Protein AF-A0ABD7RNT2-F1 (afdb_monomer)

Sequence (397 aa):
MNSSRLSDEMLSVVWNPEKHDPEWKNEYLLKLQERCKDSGNSIGEWLCGQRSLRNFPLREMQNLGSQLEGSTLRNTLREVTHRAQRFNPSLPLAQVAIETQRRPNPINPDLYNSENLSASQDMVDSLERAIRRDLEQLTPHERIGLLLLSASYYGALIDIPQLNALTQLDPGQVIWISGIPELRLRLSIRGQPEAENRQWFPDPITLSLLSRCAADLAENRSYLARKDGKLKCIQAALATGEICPDNQPASLERVFELLRIERQTQLPQLLINYATRSNIVSHSVLSDSWQHLHGNAPAPRSEEKEIRKKHRFRRPQQNVPEWLTVLCRKLRKQQISAVENVPRPQTLEALISGWAALLLHGRSFYGNTLQPKTVANYVRDVGVGLDNLLSADFGAP

Secondary structure (DSSP, 8-state):
---SS--HHHHHHHHSPPTT--THHHHHHHHHHHHHHHS--HHHHHHTTSS--S---HHHHHHHHHHS-HHHHHHHHHHHHHHHTTT-TTSPPPPP------PPPSS-GGG-SHHHHHHHHHHHHHHHHHHTS-GGGS-HHHHHHHHHHHHHHTS---SHHHHHHHHH--GGG-EEETTEEEEEEEEEETTEEEEEEEEE---HHHHHHHHHTHHHHHHTHHHHTSTTHHHHHHHHHHHHTT--GGGS-SSHHHHHHHHHHHHHHHS-HHHHHHHTTSS----PPPHHHHHHHTTSSPPP-PPP-----------------HHHHHHHHHHHTT-S---SS-PPP-SHHHHHHHHHHHHHH-B-TTSPBPPHHHHHHHHHHHHHHHHHHHHHTT---

Structure (mmCIF, N/CA/C/O backbone):
data_AF-A0ABD7RNT2-F1
#
_entry.id   AF-A0ABD7RNT2-F1
#
loop_
_atom_site.group_PDB
_atom_site.id
_atom_site.type_symbol
_atom_site.label_atom_id
_atom_site.label_alt_id
_atom_site.label_comp_id
_atom_site.label_asym_id
_atom_site.label_entity_id
_atom_site.label_seq_id
_atom_site.pdbx_PDB_ins_code
_atom_site.Cartn_x
_atom_site.Cartn_y
_atom_site.Cartn_z
_atom_site.occupancy
_atom_site.B_iso_or_equiv
_atom_site.auth_seq_id
_atom_site.auth_comp_id
_atom_site.auth_asym_id
_atom_site.auth_atom_id
_atom_site.pdbx_PDB_model_num
ATOM 1 N N . MET A 1 1 ? -18.459 6.387 55.743 1.00 50.00 1 MET A N 1
ATOM 2 C CA . MET A 1 1 ? -19.914 6.600 55.914 1.00 50.00 1 MET A CA 1
ATOM 3 C C . MET A 1 1 ? -20.542 6.520 54.534 1.00 50.00 1 MET A C 1
ATOM 5 O O . MET A 1 1 ? -20.074 7.238 53.667 1.00 50.00 1 MET A O 1
ATOM 9 N N . ASN A 1 2 ? -21.516 5.636 54.297 1.00 62.62 2 ASN A N 1
ATOM 10 C CA . ASN A 1 2 ? -22.206 5.574 53.003 1.00 62.62 2 ASN A CA 1
ATOM 11 C C . ASN A 1 2 ? -23.371 6.558 53.030 1.00 62.62 2 ASN A C 1
ATOM 13 O O . ASN A 1 2 ? -24.386 6.270 53.668 1.00 62.62 2 ASN A O 1
ATOM 17 N N . SER A 1 3 ? -23.232 7.709 52.369 1.00 65.12 3 SER A N 1
ATOM 18 C CA . SER A 1 3 ? -24.356 8.639 52.293 1.00 65.12 3 SER A CA 1
ATOM 19 C C . SER A 1 3 ? -25.375 8.157 51.265 1.00 65.12 3 SER A C 1
ATOM 21 O O . SER A 1 3 ? -25.045 7.929 50.098 1.00 65.12 3 SER A O 1
ATOM 23 N N . SER A 1 4 ? -26.623 7.994 51.704 1.00 74.94 4 SER A N 1
ATOM 24 C CA . SER A 1 4 ? -27.742 7.617 50.837 1.00 74.94 4 SER A CA 1
ATOM 25 C C . SER A 1 4 ? -28.222 8.787 49.972 1.00 74.94 4 SER A C 1
ATOM 27 O O . SER A 1 4 ? -28.896 8.562 48.972 1.00 74.94 4 SER A O 1
ATOM 29 N N . ARG A 1 5 ? -27.865 10.030 50.317 1.00 86.50 5 ARG A N 1
ATOM 30 C CA . ARG A 1 5 ? -28.126 11.260 49.553 1.00 86.50 5 ARG A CA 1
ATOM 31 C C . ARG A 1 5 ? -26.979 12.246 49.789 1.00 86.50 5 ARG A C 1
ATOM 33 O O . ARG A 1 5 ? -26.488 12.342 50.910 1.00 86.50 5 ARG A O 1
ATOM 40 N N . LEU A 1 6 ? -26.530 12.956 48.762 1.00 86.06 6 LEU A N 1
ATOM 41 C CA . LEU A 1 6 ? -25.495 13.985 48.919 1.00 86.06 6 LEU A CA 1
ATOM 42 C C . LEU A 1 6 ? -26.100 15.242 49.571 1.00 86.06 6 LEU A C 1
ATOM 44 O O . LEU A 1 6 ? -27.183 15.664 49.168 1.00 86.06 6 LEU A O 1
ATOM 48 N N . SER A 1 7 ? -25.433 15.806 50.584 1.00 87.50 7 SER A N 1
ATOM 49 C CA . SER A 1 7 ? -25.778 17.125 51.141 1.00 87.50 7 SER A CA 1
ATOM 50 C C . SER A 1 7 ? -25.258 18.247 50.239 1.00 87.50 7 SER A C 1
ATOM 52 O O . SER A 1 7 ? -24.394 18.008 49.396 1.00 87.50 7 SER A O 1
ATOM 54 N N . ASP A 1 8 ? -25.725 19.479 50.442 1.00 86.50 8 ASP A N 1
ATOM 55 C CA . ASP A 1 8 ? -25.285 20.636 49.647 1.00 86.50 8 ASP A CA 1
ATOM 56 C C . ASP A 1 8 ? -23.766 20.869 49.736 1.00 86.50 8 ASP A C 1
ATOM 58 O O . ASP A 1 8 ? -23.111 21.175 48.739 1.00 86.50 8 ASP A O 1
ATOM 62 N N . GLU A 1 9 ? -23.170 20.610 50.902 1.00 86.69 9 GLU A N 1
ATOM 63 C CA . GLU A 1 9 ? -21.716 20.643 51.103 1.00 86.69 9 GLU A CA 1
ATOM 64 C C . GLU A 1 9 ? -20.990 19.564 50.282 1.00 86.69 9 GLU A C 1
ATOM 66 O O . GLU A 1 9 ? -19.957 19.831 49.667 1.00 86.69 9 GLU A O 1
ATOM 71 N N . MET A 1 10 ? -21.541 18.347 50.215 1.00 88.56 10 MET A N 1
ATOM 72 C CA . MET A 1 10 ? -20.975 17.261 49.405 1.00 88.56 10 MET A CA 1
ATOM 73 C C . MET A 1 10 ? -21.117 17.549 47.909 1.00 88.56 10 MET A C 1
ATOM 75 O O . MET A 1 10 ? -20.193 17.284 47.141 1.00 88.56 10 MET A O 1
ATOM 79 N N . LEU A 1 11 ? -22.252 18.116 47.491 1.00 88.75 11 LEU A N 1
ATOM 80 C CA . LEU A 1 11 ? -22.497 18.517 46.105 1.00 88.75 11 LEU A CA 1
ATOM 81 C C . LEU A 1 11 ? -21.518 19.605 45.661 1.00 88.75 11 LEU A C 1
ATOM 83 O O . LEU A 1 11 ? -20.983 19.511 44.559 1.00 88.75 11 LEU A O 1
ATOM 87 N N . SER A 1 12 ? -21.219 20.571 46.533 1.00 87.75 12 SER A N 1
ATOM 88 C CA . SER A 1 12 ? -20.194 21.593 46.293 1.00 87.75 12 SER A CA 1
ATOM 89 C C . SER A 1 12 ? -18.825 20.966 45.997 1.00 87.75 12 SER A C 1
ATOM 91 O O . SER A 1 12 ? -18.169 21.340 45.030 1.00 87.75 12 SER A O 1
ATOM 93 N N . VAL A 1 13 ? -18.418 19.938 46.750 1.00 86.75 13 VAL A N 1
ATOM 94 C CA . VAL A 1 13 ? -17.143 19.229 46.519 1.00 86.75 13 VAL A CA 1
ATOM 95 C C . VAL A 1 13 ? -17.147 18.413 45.222 1.00 86.75 13 VAL A C 1
ATOM 97 O O . VAL A 1 13 ? -16.116 18.287 44.562 1.00 86.75 13 VAL A O 1
ATOM 100 N N . VAL A 1 14 ? -18.285 17.823 44.854 1.00 88.62 14 VAL A N 1
ATOM 101 C CA . VAL A 1 14 ? -18.398 17.001 43.640 1.00 88.62 14 VAL A CA 1
ATOM 102 C C . VAL A 1 14 ? -18.375 17.866 42.377 1.00 88.62 14 VAL A C 1
ATOM 104 O O . VAL A 1 14 ? -17.673 17.521 41.423 1.00 88.62 14 VAL A O 1
ATOM 107 N N . TRP A 1 15 ? -19.109 18.980 42.378 1.00 90.81 15 TRP A N 1
ATOM 108 C CA . TRP A 1 15 ? -19.398 19.760 41.171 1.00 90.81 15 TRP A CA 1
ATOM 109 C C . TRP A 1 15 ? -18.523 20.996 40.970 1.00 90.81 15 TRP A C 1
ATOM 111 O O . TRP A 1 15 ? -18.435 21.463 39.838 1.00 90.81 15 TRP A O 1
ATOM 121 N N . ASN A 1 16 ? -17.846 21.509 42.001 1.00 87.75 16 ASN A N 1
ATOM 122 C CA . ASN A 1 16 ? -16.971 22.668 41.821 1.00 87.75 16 ASN A CA 1
ATOM 123 C C . ASN A 1 16 ? -15.609 22.272 41.229 1.00 87.75 16 ASN A C 1
ATOM 125 O O . ASN A 1 16 ? -15.060 21.225 41.584 1.00 87.75 16 ASN A O 1
ATOM 129 N N . PRO A 1 17 ? -15.034 23.090 40.331 1.00 84.38 17 PRO A N 1
ATOM 130 C CA . PRO A 1 17 ? -13.698 22.853 39.794 1.00 84.38 17 PRO A CA 1
ATOM 131 C C . PRO A 1 17 ? -12.637 22.890 40.905 1.00 84.38 17 PRO A C 1
ATOM 133 O O . PRO A 1 17 ? -12.744 23.648 41.871 1.00 84.38 17 PRO A O 1
ATOM 136 N N . GLU A 1 18 ? -11.598 22.066 40.773 1.00 82.38 18 GLU A N 1
ATOM 137 C CA . GLU A 1 18 ? -10.437 22.119 41.666 1.00 82.38 18 GLU A CA 1
ATOM 138 C C . GLU A 1 18 ? -9.544 23.325 41.320 1.00 82.38 18 GLU A C 1
ATOM 140 O O . GLU A 1 18 ? -9.583 23.857 40.214 1.00 82.38 18 GLU A O 1
ATOM 145 N N . LYS A 1 19 ? -8.690 23.757 42.259 1.00 77.94 19 LYS A N 1
ATOM 146 C CA . LYS A 1 19 ? -7.845 24.965 42.128 1.00 77.94 19 LYS A CA 1
ATOM 147 C C . LYS A 1 19 ? -6.957 24.993 40.868 1.00 77.94 19 LYS A C 1
ATOM 149 O O . LYS A 1 19 ? -6.527 26.064 40.453 1.00 77.94 19 LYS A O 1
ATOM 154 N N . HIS A 1 20 ? -6.657 23.831 40.293 1.00 79.44 20 HIS A N 1
ATOM 155 C CA . HIS A 1 20 ? -5.793 23.673 39.119 1.00 79.44 20 HIS A CA 1
ATOM 156 C C . HIS A 1 20 ? -6.548 23.197 37.870 1.00 79.44 20 HIS A C 1
ATOM 158 O O . HIS A 1 20 ? -5.918 22.813 36.885 1.00 79.44 20 HIS A O 1
ATOM 164 N N . ASP A 1 21 ? -7.881 23.208 37.905 1.00 80.56 21 ASP A N 1
ATOM 165 C CA . ASP A 1 21 ? -8.693 22.838 36.756 1.00 80.56 21 ASP A CA 1
ATOM 166 C C . ASP A 1 21 ? -8.686 23.945 35.687 1.00 80.56 21 ASP A C 1
ATOM 168 O O . ASP A 1 21 ? -8.766 25.129 36.019 1.00 80.56 21 ASP A O 1
ATOM 172 N N . PRO A 1 22 ? -8.606 23.589 34.394 1.00 83.00 22 PRO A N 1
ATOM 173 C CA . PRO A 1 22 ? -8.637 24.567 33.314 1.00 83.00 22 PRO A CA 1
ATOM 174 C C . PRO A 1 22 ? -10.025 25.210 33.163 1.00 83.00 22 PRO A C 1
ATOM 176 O O . PRO A 1 22 ? -11.047 24.557 33.372 1.00 83.00 22 PRO A O 1
ATOM 179 N N . GLU A 1 23 ? -10.067 26.472 32.728 1.00 81.12 23 GLU A N 1
ATOM 180 C CA . GLU A 1 23 ? -11.289 27.300 32.689 1.00 81.12 23 GLU A CA 1
ATOM 181 C C . GLU A 1 23 ? -12.437 26.679 31.878 1.00 81.12 23 GLU A C 1
ATOM 183 O O . GLU A 1 23 ? -13.590 26.705 32.311 1.00 81.12 23 GLU A O 1
ATOM 188 N N . TRP A 1 24 ? -12.124 26.032 30.748 1.00 80.81 24 TRP A N 1
ATOM 189 C CA . TRP A 1 24 ? -13.115 25.367 29.893 1.00 80.81 24 TRP A CA 1
ATOM 190 C C . TRP A 1 24 ? -13.887 24.257 30.617 1.00 80.81 24 TRP A C 1
ATOM 192 O O . TRP A 1 24 ? -14.994 23.904 30.224 1.00 80.81 24 TRP A O 1
ATOM 202 N N . LYS A 1 25 ? -13.334 23.687 31.691 1.00 84.94 25 LYS A N 1
ATOM 203 C CA . LYS A 1 25 ? -13.925 22.548 32.400 1.00 84.94 25 LYS A CA 1
ATOM 204 C C . LYS A 1 25 ? -15.200 22.910 33.153 1.00 84.94 25 LYS A C 1
ATOM 206 O O . LYS A 1 25 ? -16.078 22.060 33.292 1.00 84.94 25 LYS A O 1
ATOM 211 N N . ASN A 1 26 ? -15.316 24.157 33.608 1.00 86.81 26 ASN A N 1
ATOM 212 C CA . ASN A 1 26 ? -16.503 24.625 34.318 1.00 86.81 26 ASN A CA 1
ATOM 213 C C . ASN A 1 26 ? -17.754 24.545 33.425 1.00 86.81 26 ASN A C 1
ATOM 215 O O . ASN A 1 26 ? -18.805 24.081 33.858 1.00 86.81 26 ASN A O 1
ATOM 219 N N . GLU A 1 27 ? -17.611 24.883 32.141 1.00 88.50 27 GLU A N 1
ATOM 220 C CA . GLU A 1 27 ? -18.686 24.768 31.150 1.00 88.50 27 GLU A CA 1
ATOM 221 C C . GLU A 1 27 ? -19.179 23.317 31.010 1.00 88.50 27 GLU A C 1
ATOM 223 O O . GLU A 1 27 ? -20.381 23.050 31.027 1.00 88.50 27 GLU A O 1
ATOM 228 N N . TYR A 1 28 ? -18.255 22.352 30.954 1.00 89.81 28 TYR A N 1
ATOM 229 C CA . TYR A 1 28 ? -18.603 20.931 30.863 1.00 89.81 28 TYR A CA 1
ATOM 230 C C . TYR A 1 28 ? -19.202 20.373 32.156 1.00 89.81 28 TYR A C 1
ATOM 232 O O . TYR A 1 28 ? -20.043 19.479 32.081 1.00 89.81 28 TYR A O 1
ATOM 240 N N . LEU A 1 29 ? -18.801 20.878 33.327 1.00 91.44 29 LEU A N 1
ATOM 241 C CA . LEU A 1 29 ? -19.401 20.501 34.610 1.00 91.44 29 LEU A CA 1
ATOM 242 C C . LEU A 1 29 ? -20.851 20.982 34.705 1.00 91.44 29 LEU A C 1
ATOM 244 O O . LEU A 1 29 ? -21.717 20.183 35.058 1.00 91.44 29 LEU A O 1
ATOM 248 N N . LEU A 1 30 ? -21.128 22.232 34.321 1.00 91.50 30 LEU A N 1
ATOM 249 C CA . LEU A 1 30 ? -22.488 22.780 34.269 1.00 91.50 30 LEU A CA 1
ATOM 250 C C . LEU A 1 30 ? -23.363 22.002 33.282 1.00 91.50 30 LEU A C 1
ATOM 252 O O . LEU A 1 30 ? -24.429 21.507 33.649 1.00 91.50 30 LEU A O 1
ATOM 256 N N . LYS A 1 31 ? -22.861 21.791 32.061 1.00 92.00 31 LYS A N 1
ATOM 257 C CA . LYS A 1 31 ? -23.563 21.028 31.023 1.00 92.00 31 LYS A CA 1
ATOM 258 C C . LYS A 1 31 ? -23.825 19.582 31.449 1.00 92.00 31 LYS A C 1
ATOM 260 O O . LYS A 1 31 ? -24.900 19.044 31.199 1.00 92.00 31 LYS A O 1
ATOM 265 N N . LEU A 1 32 ? -22.864 18.935 32.109 1.00 93.25 32 LEU A N 1
ATOM 266 C CA . LEU A 1 32 ? -23.052 17.594 32.659 1.00 93.25 32 LEU A CA 1
ATOM 267 C C . LEU A 1 32 ? -24.087 17.590 33.790 1.00 93.25 32 LEU A C 1
ATOM 269 O O . LEU A 1 32 ? -24.891 16.665 33.865 1.00 93.25 32 LEU A O 1
ATOM 273 N N . GLN A 1 33 ? -24.078 18.600 34.659 1.00 93.00 33 GLN A N 1
ATOM 274 C CA . GLN A 1 33 ? -25.021 18.705 35.767 1.00 93.00 33 GLN A CA 1
ATOM 275 C C . GLN A 1 33 ? -26.463 18.840 35.262 1.00 93.00 33 GLN A C 1
ATOM 277 O O . GLN A 1 33 ? -27.339 18.147 35.772 1.00 93.00 33 GLN A O 1
ATOM 282 N N . GLU A 1 34 ? -26.707 19.663 34.240 1.00 92.12 34 GLU A N 1
ATOM 283 C CA . GLU A 1 34 ? -28.009 19.760 33.562 1.00 92.12 34 GLU A CA 1
ATOM 284 C C . GLU A 1 34 ? -28.432 18.410 32.975 1.00 92.12 34 GLU A C 1
ATOM 286 O O . GLU A 1 34 ? -29.511 17.905 33.277 1.00 92.12 34 GLU A O 1
ATOM 291 N N . ARG A 1 35 ? -27.537 17.750 32.228 1.00 91.38 35 ARG A N 1
ATOM 292 C CA . ARG A 1 35 ? -27.824 16.429 31.651 1.00 91.38 35 ARG A CA 1
ATOM 293 C C . ARG A 1 35 ? -28.115 15.374 32.716 1.00 91.38 35 ARG A C 1
ATOM 295 O O . ARG A 1 35 ? -28.989 14.545 32.502 1.00 91.38 35 ARG A O 1
ATOM 302 N N . CYS A 1 36 ? -27.430 15.398 33.857 1.00 91.44 36 CYS A N 1
ATOM 303 C CA . CYS A 1 36 ? -27.714 14.493 34.970 1.00 91.44 36 CYS A CA 1
ATOM 304 C C . CYS A 1 36 ? -29.097 14.751 35.584 1.00 91.44 36 CYS A C 1
ATOM 306 O O . CYS A 1 36 ? -29.802 13.775 35.847 1.00 91.44 36 CYS A O 1
ATOM 308 N N . LYS A 1 37 ? -29.504 16.020 35.750 1.00 89.06 37 LYS A N 1
ATOM 309 C CA . LYS A 1 37 ? -30.842 16.393 36.250 1.00 89.06 37 LYS A CA 1
ATOM 310 C C . LYS A 1 37 ? -31.957 15.917 35.316 1.00 89.06 37 LYS A C 1
ATOM 312 O O . LYS A 1 37 ? -32.961 15.403 35.795 1.00 89.06 37 LYS A O 1
ATOM 317 N N . ASP A 1 38 ? -31.745 16.020 34.006 1.00 88.62 38 ASP A N 1
ATOM 318 C CA . ASP A 1 38 ? -32.781 15.741 33.000 1.00 88.62 38 ASP A CA 1
ATOM 319 C C . ASP A 1 38 ? -32.721 14.312 32.424 1.00 88.62 38 ASP A C 1
ATOM 321 O O . ASP A 1 38 ? -33.554 13.921 31.608 1.00 88.62 38 ASP A O 1
ATOM 325 N N . SER A 1 39 ? -31.741 13.504 32.838 1.00 85.31 39 SER A N 1
ATOM 326 C CA . SER A 1 39 ? -31.490 12.165 32.276 1.00 85.31 39 SER A CA 1
ATOM 327 C C . SER A 1 39 ? -32.571 11.119 32.578 1.00 85.31 39 SER A C 1
ATOM 329 O O . SER A 1 39 ? -32.588 10.061 31.941 1.00 85.31 39 SER A O 1
ATOM 331 N N . GLY A 1 40 ? -33.409 11.345 33.600 1.00 86.12 40 GLY A N 1
ATOM 332 C CA . GLY A 1 40 ? -34.278 10.312 34.183 1.00 86.12 40 GLY A CA 1
ATOM 333 C C . GLY A 1 40 ? -33.503 9.094 34.711 1.00 86.12 40 GLY A C 1
ATOM 334 O O . GLY A 1 40 ? -34.074 8.019 34.905 1.00 86.12 40 GLY A O 1
ATOM 335 N N . ASN A 1 41 ? -32.183 9.230 34.890 1.00 92.19 41 ASN A N 1
ATOM 336 C CA . ASN A 1 41 ? -31.297 8.181 35.362 1.00 92.19 41 ASN A CA 1
ATOM 337 C C . ASN A 1 41 ? -31.129 8.293 36.874 1.00 92.19 41 ASN A C 1
ATOM 339 O O . ASN A 1 41 ? -30.754 9.341 37.400 1.00 92.19 41 ASN A O 1
ATOM 343 N N . SER A 1 42 ? -31.312 7.176 37.572 1.00 91.19 42 SER A N 1
ATOM 344 C CA . SER A 1 42 ? -31.276 7.152 39.035 1.00 91.19 42 SER A CA 1
ATOM 345 C C . SER A 1 42 ? -29.946 7.645 39.625 1.00 91.19 42 SER A C 1
ATOM 347 O O . SER A 1 42 ? -29.936 8.317 40.659 1.00 91.19 42 SER A O 1
ATOM 349 N N . ILE A 1 43 ? -28.820 7.349 38.965 1.00 91.31 43 ILE A N 1
ATOM 350 C CA . ILE A 1 43 ? -27.489 7.795 39.391 1.00 91.31 43 ILE A CA 1
ATOM 351 C C . ILE A 1 43 ? -27.272 9.275 39.060 1.00 91.31 43 ILE A C 1
ATOM 353 O O . ILE A 1 43 ? -26.674 9.983 39.869 1.00 91.31 43 ILE A O 1
ATOM 357 N N . GLY A 1 44 ? -27.783 9.752 37.921 1.00 91.50 44 GLY A N 1
ATOM 358 C CA . GLY A 1 44 ? -27.770 11.175 37.561 1.00 91.50 44 GLY A CA 1
ATOM 359 C C . GLY A 1 44 ? -28.507 12.028 38.598 1.00 91.50 44 GLY A C 1
ATOM 360 O O . GLY A 1 44 ? -27.930 12.957 39.161 1.00 91.50 44 GLY A O 1
ATOM 361 N N . GLU A 1 45 ? -29.729 11.627 38.952 1.00 91.88 45 GLU A N 1
ATOM 362 C CA . GLU A 1 45 ? -30.552 12.278 39.982 1.00 91.88 45 GLU A CA 1
ATOM 363 C C . GLU A 1 45 ? -29.868 12.272 41.362 1.00 91.88 45 GLU A C 1
ATOM 365 O O . GLU A 1 45 ? -29.941 13.247 42.115 1.00 91.88 45 GLU A O 1
ATOM 370 N N . TRP A 1 46 ? -29.175 11.183 41.715 1.00 93.69 46 TRP A N 1
ATOM 371 C CA . TRP A 1 46 ? -28.416 11.102 42.967 1.00 93.69 46 TRP A CA 1
ATOM 372 C C . TRP A 1 46 ? -27.189 12.018 42.973 1.00 93.69 46 TRP A C 1
ATOM 374 O O . TRP A 1 46 ? -26.952 12.703 43.969 1.00 93.69 46 TRP A O 1
ATOM 384 N N . LEU A 1 47 ? -26.442 12.085 41.863 1.00 92.06 47 LEU A N 1
ATOM 385 C CA . LEU A 1 47 ? -25.308 13.003 41.708 1.00 92.06 47 LEU A CA 1
ATOM 386 C C . LEU A 1 47 ? -25.746 14.470 41.814 1.00 92.06 47 LEU A C 1
ATOM 388 O O . LEU A 1 47 ? -24.958 15.306 42.246 1.00 92.06 47 LEU A O 1
ATOM 392 N N . CYS A 1 48 ? -26.999 14.780 41.478 1.00 91.44 48 CYS A N 1
ATOM 393 C CA . CYS A 1 48 ? -27.598 16.105 41.641 1.00 91.44 48 CYS A CA 1
ATOM 394 C C . CYS A 1 48 ? -28.306 16.308 42.993 1.00 91.44 48 CYS A C 1
ATOM 396 O O . CYS A 1 48 ? -28.937 17.343 43.197 1.00 91.44 48 CYS A O 1
ATOM 398 N N . GLY A 1 49 ? -28.244 15.334 43.908 1.00 88.38 49 GLY A N 1
ATOM 399 C CA . GLY A 1 49 ? -28.889 15.405 45.223 1.00 88.38 49 GLY A CA 1
ATOM 400 C C . GLY A 1 49 ? -30.420 15.362 45.188 1.00 88.38 49 GLY A C 1
ATOM 401 O O . GLY A 1 49 ? -31.064 15.596 46.214 1.00 88.38 49 GLY A O 1
ATOM 402 N N . GLN A 1 50 ? -31.023 15.046 44.042 1.00 88.69 50 GLN A N 1
ATOM 403 C CA . GLN A 1 50 ? -32.476 14.997 43.848 1.00 88.69 50 GLN A CA 1
ATOM 404 C C . GLN A 1 50 ? -33.083 13.693 44.375 1.00 88.69 50 GLN A C 1
ATOM 406 O O . GLN A 1 50 ? -34.246 13.667 44.774 1.00 88.69 50 GLN A O 1
ATOM 411 N N . ARG A 1 51 ? -32.288 12.618 44.435 1.00 87.12 51 ARG A N 1
ATOM 412 C CA . ARG A 1 51 ? -32.751 11.287 44.837 1.00 87.12 51 ARG A CA 1
ATOM 413 C C . ARG A 1 51 ? -31.848 10.635 45.871 1.00 87.12 51 ARG A C 1
ATOM 415 O O . ARG A 1 51 ? -30.631 10.797 45.850 1.00 87.12 51 ARG A O 1
ATOM 422 N N . SER A 1 52 ? -32.455 9.851 46.762 1.00 88.44 52 SER A N 1
ATOM 423 C CA . SER A 1 52 ? -31.722 8.949 47.647 1.00 88.44 52 SER A CA 1
ATOM 424 C C . SER A 1 52 ? -31.562 7.572 47.001 1.00 88.44 52 SER A C 1
ATOM 426 O O . SER A 1 52 ? -32.537 6.989 46.522 1.00 88.44 52 SER A O 1
ATOM 428 N N . LEU A 1 53 ? -30.340 7.040 47.012 1.00 87.81 53 LEU A N 1
ATOM 429 C CA . LEU A 1 53 ? -30.011 5.708 46.513 1.00 87.81 53 LEU A CA 1
ATOM 430 C C . LEU A 1 53 ? -29.285 4.894 47.580 1.00 87.81 53 LEU A C 1
ATOM 432 O O . LEU A 1 53 ? -28.381 5.378 48.259 1.00 87.81 53 LEU A O 1
ATOM 436 N N . ARG A 1 54 ? -29.683 3.624 47.705 1.00 82.44 54 ARG A N 1
ATOM 437 C CA . ARG A 1 54 ? -29.010 2.641 48.569 1.00 82.44 54 ARG A CA 1
ATOM 438 C C . ARG A 1 54 ? -28.003 1.783 47.803 1.00 82.44 54 ARG A C 1
ATOM 440 O O . ARG A 1 54 ? -26.995 1.401 48.378 1.00 82.44 54 ARG A O 1
ATOM 447 N N . ASN A 1 55 ? -28.272 1.525 46.521 1.00 85.94 55 ASN A N 1
ATOM 448 C CA . ASN A 1 55 ? -27.454 0.691 45.642 1.00 85.94 55 ASN A CA 1
ATOM 449 C C . ASN A 1 55 ? -27.209 1.409 44.310 1.00 85.94 55 ASN A C 1
ATOM 451 O O . ASN A 1 55 ? -28.113 2.066 43.795 1.00 85.94 55 ASN A O 1
ATOM 455 N N . PHE A 1 56 ? -26.025 1.205 43.728 1.00 89.25 56 PHE A N 1
ATOM 456 C CA . PHE A 1 56 ? -25.626 1.797 42.449 1.00 89.25 56 PHE A CA 1
ATOM 457 C C . PHE A 1 56 ? -25.384 0.707 41.397 1.00 89.25 56 PHE A C 1
ATOM 459 O O . PHE A 1 56 ? -24.277 0.174 41.286 1.00 89.25 56 PHE A O 1
ATOM 466 N N . PRO A 1 57 ? -26.411 0.315 40.628 1.00 87.19 57 PRO A N 1
ATOM 467 C CA . PRO A 1 57 ? -26.253 -0.709 39.607 1.00 87.19 57 PRO A CA 1
ATOM 468 C C . PRO A 1 57 ? -25.374 -0.210 38.450 1.00 87.19 57 PRO A C 1
ATOM 470 O O . PRO A 1 57 ? -25.588 0.861 37.888 1.00 87.19 57 PRO A O 1
ATOM 473 N N . LEU A 1 58 ? -24.419 -1.043 38.024 1.00 87.25 58 LEU A N 1
ATOM 474 C CA . LEU A 1 58 ? -23.497 -0.724 36.925 1.00 87.25 58 LEU A CA 1
ATOM 475 C C . LEU A 1 58 ? -24.222 -0.381 35.611 1.00 87.25 58 LEU A C 1
ATOM 477 O O . LEU A 1 58 ? -23.741 0.447 34.842 1.00 87.25 58 LEU A O 1
ATOM 481 N N . ARG A 1 59 ? -25.382 -1.002 35.357 1.00 86.25 59 ARG A N 1
ATOM 482 C CA . ARG A 1 59 ? -26.193 -0.746 34.156 1.00 86.25 59 ARG A CA 1
ATOM 483 C C . ARG A 1 59 ? -26.707 0.693 34.093 1.00 86.25 59 ARG A C 1
ATOM 485 O O . ARG A 1 59 ? -26.683 1.277 33.019 1.00 86.25 59 ARG A O 1
ATOM 492 N N . GLU A 1 60 ? -27.101 1.276 35.225 1.00 88.62 60 GLU A N 1
ATOM 493 C CA . GLU A 1 60 ? -27.553 2.673 35.279 1.00 88.62 60 GLU A CA 1
ATOM 494 C C . GLU A 1 60 ? -26.395 3.631 34.981 1.00 88.62 60 GLU A C 1
ATOM 496 O O . GLU A 1 60 ? -26.574 4.585 34.231 1.00 88.62 60 GLU A O 1
ATOM 501 N N . MET A 1 61 ? -25.182 3.330 35.464 1.00 89.81 61 MET A N 1
ATOM 502 C CA . MET A 1 61 ? -23.982 4.125 35.164 1.00 89.81 61 MET A CA 1
ATOM 503 C C . MET A 1 61 ? -23.599 4.048 33.680 1.00 89.81 61 MET A C 1
ATOM 505 O O . MET A 1 61 ? -23.229 5.048 33.068 1.00 89.81 61 MET A O 1
ATOM 509 N N . GLN A 1 62 ? -23.710 2.860 33.078 1.00 86.00 62 GLN A N 1
ATOM 510 C CA . GLN A 1 62 ? -23.490 2.675 31.640 1.00 86.00 62 GLN A CA 1
ATOM 511 C C . GLN A 1 62 ? -24.538 3.419 30.806 1.00 86.00 62 GLN A C 1
ATOM 513 O O . GLN A 1 62 ? -24.178 4.055 29.817 1.00 86.00 62 GLN A O 1
ATOM 518 N N . ASN A 1 63 ? -25.807 3.373 31.221 1.00 88.88 63 ASN A N 1
ATOM 519 C CA . ASN A 1 63 ? -26.897 4.079 30.555 1.00 88.88 63 ASN A CA 1
ATOM 520 C C . ASN A 1 63 ? -26.674 5.600 30.600 1.00 88.88 63 ASN A C 1
ATOM 522 O O . ASN A 1 63 ? -26.657 6.238 29.549 1.00 88.88 63 ASN A O 1
ATOM 526 N N . LEU A 1 64 ? -26.358 6.155 31.778 1.00 90.31 64 LEU A N 1
ATOM 527 C CA . LEU A 1 64 ? -26.024 7.575 31.943 1.00 90.31 64 LEU A CA 1
ATOM 528 C C . LEU A 1 64 ? -24.861 7.990 31.030 1.00 90.31 64 LEU A C 1
ATOM 530 O O . LEU A 1 64 ? -24.957 8.973 30.304 1.00 90.31 64 LEU A O 1
ATOM 534 N N . GLY A 1 65 ? -23.781 7.202 30.998 1.00 87.19 65 GLY A N 1
ATOM 535 C CA . GLY A 1 65 ? -22.642 7.470 30.117 1.00 87.19 65 GLY A CA 1
ATOM 536 C C . GLY A 1 65 ? -22.986 7.409 28.622 1.00 87.19 65 GLY A C 1
ATOM 537 O O . GLY A 1 65 ? -22.407 8.155 27.832 1.00 87.19 65 GLY A O 1
ATOM 538 N N . SER A 1 66 ? -23.929 6.551 28.220 1.00 84.69 66 SER A N 1
ATOM 539 C CA . SER A 1 66 ? -24.351 6.413 26.818 1.00 84.69 66 SER A CA 1
ATOM 540 C C . SER A 1 66 ? -25.173 7.599 26.305 1.00 84.69 66 SER A C 1
ATOM 542 O O . SER A 1 66 ? -25.095 7.907 25.117 1.00 84.69 66 SER A O 1
ATOM 544 N N . GLN A 1 67 ? -25.881 8.296 27.200 1.00 87.44 67 GLN A N 1
ATOM 545 C CA . GLN A 1 67 ? -26.686 9.484 26.892 1.00 87.44 67 GLN A CA 1
ATOM 546 C C . GLN A 1 67 ? -25.843 10.759 26.708 1.00 87.44 67 GLN A C 1
ATOM 548 O O . GLN A 1 67 ? -26.338 11.754 26.186 1.00 87.44 67 GLN A O 1
ATOM 553 N N . LEU A 1 68 ? -24.574 10.747 27.130 1.00 89.19 68 LEU A N 1
ATOM 554 C CA . LEU A 1 68 ? -23.682 11.900 27.018 1.00 89.19 68 LEU A CA 1
ATOM 555 C C . LEU A 1 68 ? -23.008 11.972 25.643 1.00 89.19 68 LEU A C 1
ATOM 557 O O . LEU A 1 68 ? -22.489 10.974 25.125 1.00 89.19 68 LEU A O 1
ATOM 561 N N . GLU A 1 69 ? -22.967 13.184 25.097 1.00 86.75 69 GLU A N 1
ATOM 562 C CA . GLU A 1 69 ? -22.342 13.523 23.818 1.00 86.75 69 GLU A CA 1
ATOM 563 C C . GLU A 1 69 ? -20.828 13.733 23.974 1.00 86.75 69 GLU A C 1
ATOM 565 O O . GLU A 1 69 ? -20.366 14.432 24.873 1.00 86.75 69 GLU A O 1
ATOM 570 N N . GLY A 1 70 ? -20.045 13.168 23.056 1.00 84.19 70 GLY A N 1
ATOM 571 C CA . GLY A 1 70 ? -18.603 13.409 22.991 1.00 84.19 70 GLY A CA 1
ATOM 572 C C . GLY A 1 70 ? -17.771 12.718 24.080 1.00 84.19 70 GLY A C 1
ATOM 573 O O . GLY A 1 70 ? -18.259 12.208 25.092 1.00 84.19 70 GLY A O 1
ATOM 574 N N . SER A 1 71 ? -16.463 12.675 23.839 1.00 86.25 71 SER A N 1
ATOM 575 C CA . SER A 1 71 ? -15.479 12.091 24.755 1.00 86.25 71 SER A CA 1
ATOM 576 C C . SER A 1 71 ? -15.305 12.943 26.019 1.00 86.25 71 SER A C 1
ATOM 578 O O . SER A 1 71 ? -15.207 12.401 27.122 1.00 86.25 71 SER A O 1
ATOM 580 N N . THR A 1 72 ? -15.358 14.271 25.877 1.00 89.31 72 THR A N 1
ATOM 581 C CA . THR A 1 72 ? -15.155 15.237 26.963 1.00 89.31 72 THR A CA 1
ATOM 582 C C . THR A 1 72 ? -16.193 15.094 28.078 1.00 89.31 72 THR A C 1
ATOM 584 O O . THR A 1 72 ? -15.800 14.825 29.208 1.00 89.31 72 THR A O 1
ATOM 587 N N . LEU A 1 73 ? -17.503 15.154 27.784 1.00 90.12 73 LEU A N 1
ATOM 588 C CA . LEU A 1 73 ? -18.554 15.037 28.816 1.00 90.12 73 LEU A CA 1
ATOM 589 C C . LEU A 1 73 ? -18.528 13.686 29.540 1.00 90.12 73 LEU A C 1
ATOM 591 O O . LEU A 1 73 ? -18.737 13.617 30.751 1.00 90.12 73 LEU A O 1
ATOM 595 N N . ARG A 1 74 ? -18.240 12.599 28.816 1.00 89.12 74 ARG A N 1
ATOM 596 C CA . ARG A 1 74 ? -18.127 11.254 29.403 1.00 89.12 74 ARG A CA 1
ATOM 597 C C . ARG A 1 74 ? -16.940 11.146 30.359 1.00 89.12 74 ARG A C 1
ATOM 599 O O . ARG A 1 74 ? -17.054 10.523 31.415 1.00 89.12 74 ARG A O 1
ATOM 606 N N . ASN A 1 75 ? -15.821 11.787 30.028 1.00 90.06 75 ASN A N 1
ATOM 607 C CA . ASN A 1 75 ? -14.662 11.854 30.915 1.00 90.06 75 ASN A CA 1
ATOM 608 C C . ASN A 1 75 ? -14.910 12.786 32.113 1.00 90.06 75 ASN A C 1
ATOM 610 O O . ASN A 1 75 ? -14.506 12.445 33.224 1.00 90.06 75 ASN A O 1
ATOM 614 N N . THR A 1 76 ? -15.662 13.879 31.939 1.00 91.56 76 THR A N 1
ATOM 615 C CA . THR A 1 76 ? -16.136 14.718 33.054 1.00 91.56 76 THR A CA 1
ATOM 616 C C . THR A 1 76 ? -17.023 13.917 34.016 1.00 91.56 76 THR A C 1
ATOM 618 O O . THR A 1 76 ? -16.847 14.007 35.228 1.00 91.56 76 THR A O 1
ATOM 621 N N . LEU A 1 77 ? -17.910 13.046 33.512 1.00 93.12 77 LEU A N 1
ATOM 622 C CA . LEU A 1 77 ? -18.718 12.155 34.359 1.00 93.12 77 LEU A CA 1
ATOM 623 C C . LEU A 1 77 ? -17.849 11.187 35.171 1.00 93.12 77 LEU A C 1
ATOM 625 O O . LEU A 1 77 ? -18.114 10.937 36.350 1.00 93.12 77 LEU A O 1
ATOM 629 N N . ARG A 1 78 ? -16.788 10.642 34.571 1.00 91.19 78 ARG A N 1
ATOM 630 C CA . ARG A 1 78 ? -15.838 9.784 35.293 1.00 91.19 78 ARG A CA 1
ATOM 631 C C . ARG A 1 78 ? -15.178 10.522 36.449 1.00 91.19 78 ARG A C 1
ATOM 633 O O . ARG A 1 78 ? -15.016 9.954 37.525 1.00 91.19 78 ARG A O 1
ATOM 640 N N . GLU A 1 79 ? -14.821 11.777 36.245 1.00 90.19 79 GLU A N 1
ATOM 641 C CA . GLU A 1 79 ? -14.242 12.589 37.302 1.00 90.19 79 GLU A CA 1
ATOM 642 C C . GLU A 1 79 ? -15.245 12.902 38.418 1.00 90.19 79 GLU A C 1
ATOM 644 O O . GLU A 1 79 ? -14.944 12.691 39.592 1.00 90.19 79 GLU A O 1
ATOM 649 N N . VAL A 1 80 ? -16.458 13.323 38.061 1.00 92.31 80 VAL A N 1
ATOM 650 C CA . VAL A 1 80 ? -17.552 13.584 39.010 1.00 92.31 80 VAL A CA 1
ATOM 651 C C . VAL A 1 80 ? -17.859 12.341 39.849 1.00 92.31 80 VAL A C 1
ATOM 653 O O . VAL A 1 80 ? -17.961 12.416 41.073 1.00 92.31 80 VAL A O 1
ATOM 656 N N . THR A 1 81 ? -17.926 11.167 39.218 1.00 91.50 81 THR A N 1
ATOM 657 C CA . THR A 1 81 ? -18.152 9.894 39.922 1.00 91.50 81 THR A CA 1
ATOM 658 C C . THR A 1 81 ? -16.973 9.511 40.816 1.00 91.50 81 THR A C 1
ATOM 660 O O . THR A 1 81 ? -17.186 9.036 41.928 1.00 91.50 81 THR A O 1
ATOM 663 N N . HIS A 1 82 ? -15.734 9.798 40.410 1.00 91.25 82 HIS A N 1
ATOM 664 C CA . HIS A 1 82 ? -14.556 9.616 41.261 1.00 91.25 82 HIS A CA 1
ATOM 665 C C . HIS A 1 82 ? -14.570 10.534 42.493 1.00 91.25 82 HIS A C 1
ATOM 667 O O . HIS A 1 82 ? -14.263 10.095 43.601 1.00 91.25 82 HIS A O 1
ATOM 673 N N . ARG A 1 83 ? -14.982 11.798 42.343 1.00 90.25 83 ARG A N 1
ATOM 674 C CA . ARG A 1 83 ? -15.151 12.720 43.480 1.00 90.25 83 ARG A CA 1
ATOM 675 C C . ARG A 1 83 ? -16.267 12.245 44.413 1.00 90.25 83 ARG A C 1
ATOM 677 O O . ARG A 1 83 ? -16.078 12.207 45.627 1.00 90.25 83 ARG A O 1
ATOM 684 N N . ALA A 1 84 ? -17.393 11.804 43.854 1.00 90.50 84 ALA A N 1
ATOM 685 C CA . ALA A 1 84 ? -18.534 11.306 44.617 1.00 90.50 84 ALA A CA 1
ATOM 686 C C . ALA A 1 84 ? -18.241 9.995 45.378 1.00 90.50 84 ALA A C 1
ATOM 688 O O . ALA A 1 84 ? -18.828 9.760 46.439 1.00 90.50 84 ALA A O 1
ATOM 689 N N . GLN A 1 85 ? -17.282 9.179 44.920 1.00 91.12 85 GLN A N 1
ATOM 690 C CA . GLN A 1 85 ? -16.822 7.991 45.653 1.00 91.12 85 GLN A CA 1
ATOM 691 C C . GLN A 1 85 ? -16.234 8.308 47.036 1.00 91.12 85 GLN A C 1
ATOM 693 O O . GLN A 1 85 ? -16.281 7.445 47.914 1.00 91.12 85 GLN A O 1
ATOM 698 N N . ARG A 1 86 ? -15.753 9.540 47.277 1.00 87.75 86 ARG A N 1
ATOM 699 C CA . ARG A 1 86 ? -15.321 9.986 48.617 1.00 87.75 86 ARG A CA 1
ATOM 700 C C . ARG A 1 86 ? -16.457 9.905 49.645 1.00 87.75 86 ARG A C 1
ATOM 702 O O . ARG A 1 86 ? -16.203 9.651 50.819 1.00 87.75 86 ARG A O 1
ATOM 709 N N . PHE A 1 87 ? -17.701 10.087 49.200 1.00 87.88 87 PHE A N 1
ATOM 710 C CA . PHE A 1 87 ? -18.902 10.079 50.043 1.00 87.88 87 PHE A CA 1
ATOM 711 C C . PHE A 1 87 ? -19.685 8.765 49.959 1.00 87.88 87 PHE A C 1
ATOM 713 O O . PHE A 1 87 ? -20.444 8.428 50.872 1.00 87.88 87 PHE A O 1
ATOM 720 N N . ASN A 1 88 ? -19.513 8.010 48.870 1.00 87.88 88 ASN A N 1
ATOM 721 C CA . ASN A 1 88 ? -20.077 6.675 48.737 1.00 87.88 88 ASN A CA 1
ATOM 722 C C . ASN A 1 88 ? -19.192 5.759 47.863 1.00 87.88 88 ASN A C 1
ATOM 724 O O . ASN A 1 88 ? -19.323 5.762 46.637 1.00 87.88 88 ASN A O 1
ATOM 728 N N . PRO A 1 89 ? -18.330 4.922 48.472 1.00 86.38 89 PRO A N 1
ATOM 729 C CA . PRO A 1 89 ? -17.413 4.041 47.742 1.00 86.38 89 PRO A CA 1
ATOM 730 C C . PRO A 1 89 ? -18.095 2.990 46.855 1.00 86.38 89 PRO A C 1
ATOM 732 O O . PRO A 1 89 ? -17.447 2.403 45.994 1.00 86.38 89 PRO A O 1
ATOM 735 N N . SER A 1 90 ? -19.393 2.730 47.061 1.00 86.62 90 SER A N 1
ATOM 736 C CA . SER A 1 90 ? -20.150 1.748 46.272 1.00 86.62 90 SER A CA 1
ATOM 737 C C . SER A 1 90 ? -20.604 2.264 44.900 1.00 86.62 90 SER A C 1
ATOM 739 O O . SER A 1 90 ? -21.081 1.478 44.081 1.00 86.62 90 SER A O 1
ATOM 741 N N . LEU A 1 91 ? -20.437 3.563 44.624 1.00 89.44 91 LEU A N 1
ATOM 742 C CA . LEU A 1 91 ? -20.713 4.158 43.319 1.00 89.44 91 LEU A CA 1
ATOM 743 C C . LEU A 1 91 ? -19.722 3.615 42.266 1.00 89.44 91 LEU A C 1
ATOM 745 O O . LEU A 1 91 ? -18.511 3.752 42.452 1.00 89.44 91 LEU A O 1
ATOM 749 N N . PRO A 1 92 ? -20.177 3.028 41.145 1.00 88.00 92 PRO A N 1
ATOM 750 C CA . PRO A 1 92 ? -19.291 2.617 40.061 1.00 88.00 92 PRO A CA 1
ATOM 751 C C . PRO A 1 92 ? -18.711 3.841 39.344 1.00 88.00 92 PRO A C 1
ATOM 753 O O . PRO A 1 92 ? -19.419 4.808 39.091 1.00 88.00 92 PRO A O 1
ATOM 756 N N . LEU A 1 93 ? -17.438 3.786 38.955 1.00 90.06 93 LEU A N 1
ATOM 757 C CA . LEU A 1 93 ? -16.836 4.824 38.114 1.00 90.06 93 LEU A CA 1
ATOM 758 C C .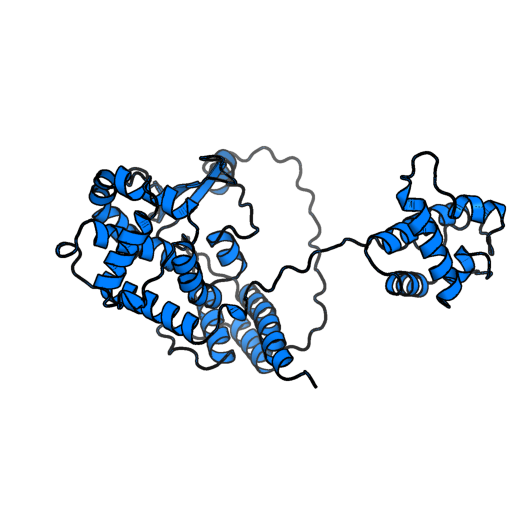 LEU A 1 93 ? -17.400 4.772 36.693 1.00 90.06 93 LEU A C 1
ATOM 760 O O . LEU A 1 93 ? -17.536 3.688 36.114 1.00 90.06 93 LEU A O 1
ATOM 764 N N . ALA A 1 94 ? -17.633 5.939 36.093 1.00 88.81 94 ALA A N 1
ATOM 765 C CA . ALA A 1 94 ? -17.947 5.999 34.670 1.00 88.81 94 ALA A CA 1
ATOM 766 C C . ALA A 1 94 ? -16.744 5.555 33.813 1.00 88.81 94 ALA A C 1
ATOM 768 O O . ALA A 1 94 ? -15.575 5.652 34.210 1.00 88.81 94 ALA A O 1
ATOM 769 N N . GLN A 1 95 ? -17.025 5.019 32.626 1.00 83.38 95 GLN A N 1
ATOM 770 C CA . GLN A 1 95 ? -15.992 4.527 31.713 1.00 83.38 95 GLN A CA 1
ATOM 771 C C . GLN A 1 95 ? -15.187 5.684 31.110 1.00 83.38 95 GLN A C 1
ATOM 773 O O . GLN A 1 95 ? -15.718 6.767 30.890 1.00 83.38 95 GLN A O 1
ATOM 778 N N . VAL A 1 96 ? -13.905 5.442 30.823 1.00 84.62 96 VAL A N 1
ATOM 779 C CA . VAL A 1 96 ? -13.089 6.395 30.057 1.00 84.62 96 VAL A CA 1
ATOM 780 C C . VAL A 1 96 ? -13.565 6.376 28.609 1.00 84.62 96 VAL A C 1
ATOM 782 O O . VAL A 1 96 ? -13.574 5.318 27.976 1.00 84.62 96 VAL A O 1
ATOM 785 N N . ALA A 1 97 ? -13.929 7.539 28.081 1.00 81.12 97 ALA A N 1
ATOM 786 C CA . ALA A 1 97 ? -14.219 7.709 26.670 1.00 81.12 97 ALA A CA 1
ATOM 787 C C . ALA A 1 97 ? -12.941 8.127 25.941 1.00 81.12 97 ALA A C 1
ATOM 789 O O . ALA A 1 97 ? -12.412 9.218 26.150 1.00 81.12 97 ALA A O 1
ATOM 790 N N . ILE A 1 98 ? -12.450 7.239 25.081 1.00 77.38 98 ILE A N 1
ATOM 791 C CA . ILE A 1 98 ? -11.336 7.524 24.181 1.00 77.38 98 ILE A CA 1
ATOM 792 C C . ILE A 1 98 ? -11.937 7.806 22.815 1.00 77.38 98 ILE A C 1
ATOM 794 O O . ILE A 1 98 ? -12.573 6.937 22.214 1.00 77.38 98 ILE A O 1
ATOM 798 N N . GLU A 1 99 ? -11.742 9.025 22.331 1.00 68.12 99 GLU A N 1
ATOM 799 C CA . GLU A 1 99 ? -12.112 9.369 20.971 1.00 68.12 99 GLU A CA 1
ATOM 800 C C . GLU A 1 99 ? -11.184 8.631 20.013 1.00 68.12 99 GLU A C 1
ATOM 802 O O . GLU A 1 99 ? -9.979 8.868 19.953 1.00 68.12 99 GLU A O 1
ATOM 807 N N . THR A 1 100 ? -11.750 7.662 19.305 1.00 57.94 100 THR A N 1
ATOM 808 C CA . THR A 1 100 ? -11.041 6.943 18.255 1.00 57.94 100 THR A CA 1
ATOM 809 C C . THR A 1 100 ? -11.609 7.423 16.938 1.00 57.94 100 THR A C 1
ATOM 811 O O . THR A 1 100 ? -12.781 7.200 16.640 1.00 57.94 100 THR A O 1
ATOM 814 N N . GLN A 1 101 ? -10.787 8.107 16.141 1.00 53.97 101 GLN A N 1
ATOM 815 C CA . GLN A 1 101 ? -11.170 8.415 14.770 1.00 53.97 101 GLN A CA 1
ATOM 816 C C . GLN A 1 101 ? -11.403 7.087 14.050 1.00 53.97 101 GLN A C 1
ATOM 818 O O . GLN A 1 101 ? -10.483 6.269 13.910 1.00 53.97 101 GLN A O 1
ATOM 823 N N . ARG A 1 102 ? -12.648 6.842 13.629 1.00 45.09 102 ARG A N 1
ATOM 824 C CA . ARG A 1 102 ? -12.961 5.702 12.773 1.00 45.09 102 ARG A CA 1
ATOM 825 C C . ARG A 1 102 ? -12.163 5.913 11.495 1.00 45.09 102 ARG A C 1
ATOM 827 O O . ARG A 1 102 ? -12.406 6.873 10.771 1.00 45.09 102 ARG A O 1
ATOM 834 N N . ARG A 1 103 ? -11.158 5.064 11.264 1.00 51.22 103 ARG A N 1
ATOM 835 C CA . ARG A 1 103 ? -10.338 5.173 10.056 1.00 51.22 103 ARG A CA 1
ATOM 836 C C . ARG A 1 103 ? -11.276 5.091 8.844 1.00 51.22 103 ARG A C 1
ATOM 838 O O . ARG A 1 103 ? -12.148 4.213 8.860 1.00 51.22 103 ARG A O 1
ATOM 845 N N . PRO A 1 104 ? -11.116 5.972 7.838 1.00 53.47 104 PRO A N 1
ATOM 846 C CA . PRO A 1 104 ? -11.848 5.839 6.591 1.00 53.47 104 PRO A CA 1
ATOM 847 C C . PRO A 1 104 ? -11.662 4.421 6.063 1.00 53.47 104 PRO A C 1
ATOM 849 O O . PRO A 1 104 ? -10.613 3.801 6.293 1.00 53.47 104 PRO A O 1
ATOM 852 N N . ASN A 1 105 ? -12.690 3.896 5.401 1.00 56.66 105 ASN A N 1
ATOM 853 C CA . ASN A 1 105 ? -12.593 2.582 4.795 1.00 56.66 105 ASN A CA 1
ATOM 854 C C . ASN A 1 105 ? -11.331 2.538 3.912 1.00 56.66 105 ASN A C 1
ATOM 856 O O . ASN A 1 105 ? -11.137 3.435 3.091 1.00 56.66 105 ASN A O 1
ATOM 860 N N . PRO A 1 106 ? -10.445 1.543 4.081 1.00 58.06 106 PRO A N 1
ATOM 861 C CA . PRO A 1 106 ? -9.272 1.397 3.225 1.00 58.06 106 PRO A CA 1
ATOM 862 C C . PRO A 1 106 ? -9.576 1.324 1.723 1.00 58.06 106 PRO A C 1
ATOM 864 O O . PRO A 1 106 ? -8.692 1.605 0.910 1.00 58.06 106 PRO A O 1
ATOM 867 N N . ILE A 1 107 ? -10.793 0.907 1.379 1.00 63.78 107 ILE A N 1
ATOM 868 C CA . ILE A 1 107 ? -11.334 0.868 0.026 1.00 63.78 107 ILE A CA 1
ATOM 869 C C . ILE A 1 107 ? -12.217 2.108 -0.114 1.00 63.78 107 ILE A C 1
ATOM 871 O O . ILE A 1 107 ? -13.286 2.177 0.489 1.00 63.78 107 ILE A O 1
ATOM 875 N N . ASN A 1 108 ? -11.735 3.111 -0.846 1.00 68.62 108 ASN A N 1
ATOM 876 C CA . ASN A 1 108 ? -12.515 4.310 -1.127 1.00 68.62 108 ASN A CA 1
ATOM 877 C C . ASN A 1 108 ? -13.402 4.047 -2.354 1.00 68.62 108 ASN A C 1
ATOM 879 O O . ASN A 1 108 ? -12.830 3.976 -3.439 1.00 68.62 108 ASN A O 1
ATOM 883 N N . PRO A 1 109 ? -14.734 3.904 -2.225 1.00 66.69 109 PRO A N 1
ATOM 884 C CA . PRO A 1 109 ? -15.614 3.588 -3.354 1.00 66.69 109 PRO A CA 1
ATOM 885 C C . PRO A 1 109 ? -15.498 4.594 -4.509 1.00 66.69 109 PRO A C 1
ATOM 887 O O . PRO A 1 109 ? -15.565 4.179 -5.662 1.00 66.69 109 PRO A O 1
ATOM 890 N N . ASP A 1 110 ? -15.184 5.862 -4.226 1.00 72.00 110 ASP A N 1
ATOM 891 C CA . ASP A 1 110 ? -14.989 6.901 -5.250 1.00 72.00 110 ASP A CA 1
ATOM 892 C C . ASP A 1 110 ? -13.843 6.572 -6.224 1.00 72.00 110 ASP A C 1
ATOM 894 O O . ASP A 1 110 ? -13.848 6.990 -7.384 1.00 72.00 110 ASP A O 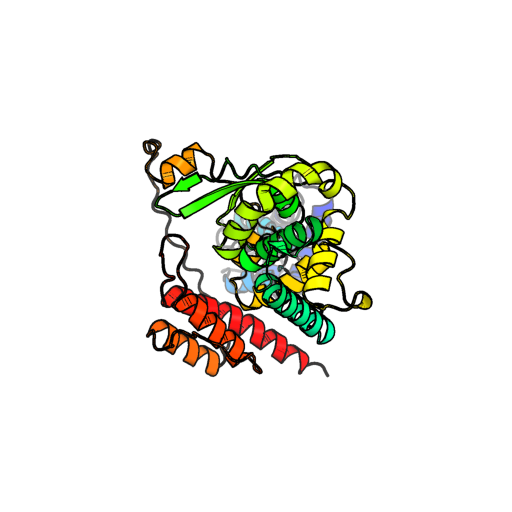1
ATOM 898 N N . LEU A 1 111 ? -12.851 5.797 -5.766 1.00 73.50 111 LEU A N 1
ATOM 899 C CA . LEU A 1 111 ? -11.732 5.349 -6.596 1.00 73.50 111 LEU A CA 1
ATOM 900 C C . LEU A 1 111 ? -12.091 4.149 -7.482 1.00 73.50 111 LEU A C 1
ATOM 902 O O . LEU A 1 111 ? -11.414 3.945 -8.486 1.00 73.50 111 LEU A O 1
ATOM 906 N N . TYR A 1 112 ? -13.135 3.382 -7.159 1.00 78.06 112 TYR A N 1
ATOM 907 C CA . TYR A 1 112 ? -13.524 2.148 -7.862 1.00 78.06 112 TYR A CA 1
ATOM 908 C C . TYR A 1 112 ? -14.669 2.394 -8.856 1.00 78.06 112 TYR A C 1
ATOM 910 O O . TYR A 1 112 ? -15.588 1.587 -8.979 1.00 78.06 112 TYR A O 1
ATOM 918 N N . ASN A 1 113 ? -14.621 3.516 -9.574 1.00 82.31 113 ASN A N 1
ATOM 919 C CA . ASN A 1 113 ? -15.529 3.778 -10.688 1.00 82.31 113 ASN A CA 1
ATOM 920 C C . ASN A 1 113 ? -15.077 3.043 -11.970 1.00 82.31 113 ASN A C 1
ATOM 922 O O . ASN A 1 113 ? -13.948 2.554 -12.062 1.00 82.31 113 ASN A O 1
ATOM 926 N N . SER A 1 114 ? -15.961 2.954 -12.968 1.00 80.94 114 SER A N 1
ATOM 927 C CA . SER A 1 114 ? -15.707 2.217 -14.216 1.00 80.94 114 SER A CA 1
ATOM 928 C C . SER A 1 114 ? -14.493 2.732 -14.991 1.00 80.94 114 SER A C 1
ATOM 930 O O . SER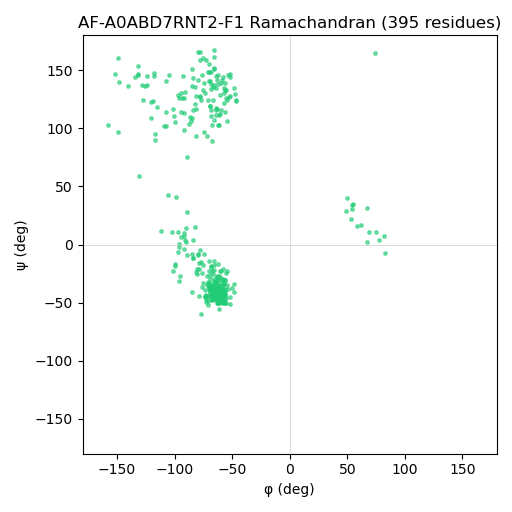 A 1 114 ? -13.735 1.933 -15.537 1.00 80.94 114 SER A O 1
ATOM 932 N N . GLU A 1 115 ? -14.283 4.049 -15.012 1.00 86.88 115 GLU A N 1
ATOM 933 C CA . GLU A 1 115 ? -13.164 4.684 -15.716 1.00 86.88 115 GLU A CA 1
ATOM 934 C C . GLU A 1 115 ? -11.825 4.319 -15.070 1.00 86.88 115 GLU A C 1
ATOM 936 O O . GLU A 1 115 ? -10.897 3.882 -15.746 1.00 86.88 115 GLU A O 1
ATOM 941 N N . ASN A 1 116 ? -11.736 4.422 -13.744 1.00 87.56 116 ASN A N 1
ATOM 942 C CA . ASN A 1 116 ? -10.541 4.082 -12.981 1.00 87.56 116 ASN A CA 1
ATOM 943 C C . ASN A 1 116 ? -10.226 2.587 -13.041 1.00 87.56 116 ASN A C 1
ATOM 945 O O . ASN A 1 116 ? -9.057 2.213 -13.110 1.00 87.56 116 ASN A O 1
ATOM 949 N N . LEU A 1 117 ? -11.254 1.734 -13.014 1.00 85.38 117 LEU A N 1
ATOM 950 C CA . LEU A 1 117 ? -11.088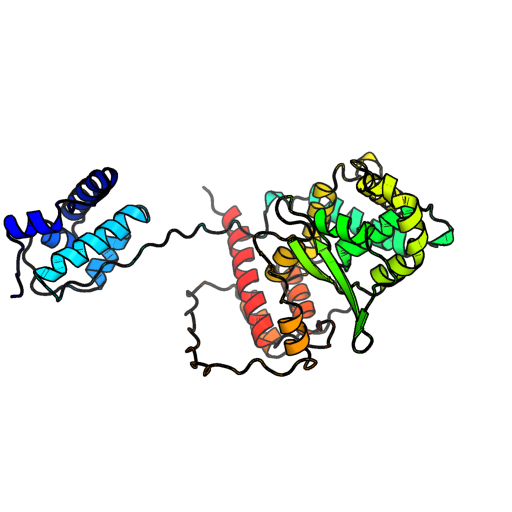 0.291 -13.172 1.00 85.38 117 LEU A CA 1
ATOM 951 C C . LEU A 1 117 ? -10.544 -0.049 -14.563 1.00 85.38 117 LEU A C 1
ATOM 953 O O . LEU A 1 117 ? -9.600 -0.829 -14.653 1.00 85.38 117 LEU A O 1
ATOM 957 N N . SER A 1 118 ? -11.083 0.570 -15.619 1.00 86.50 118 SER A N 1
ATOM 958 C CA . SER A 1 118 ? -10.580 0.399 -16.988 1.00 86.50 118 SER A CA 1
ATOM 959 C C . SER A 1 118 ? -9.138 0.890 -17.114 1.00 86.50 118 SER A C 1
ATOM 961 O O . SER A 1 118 ? -8.275 0.141 -17.549 1.00 86.50 118 SER A O 1
ATOM 963 N N . ALA A 1 119 ? -8.842 2.105 -16.648 1.00 90.19 119 ALA A N 1
ATOM 964 C CA . ALA A 1 119 ? -7.498 2.678 -16.725 1.00 90.19 119 ALA A CA 1
ATOM 965 C C . ALA A 1 119 ? -6.462 1.881 -15.910 1.00 90.19 119 ALA A C 1
ATOM 967 O O . ALA A 1 119 ? -5.304 1.756 -16.310 1.00 90.19 119 ALA A O 1
ATOM 968 N N . SER A 1 120 ? -6.871 1.328 -14.763 1.00 91.31 120 SER A N 1
ATOM 969 C CA . SER A 1 120 ? -6.047 0.420 -13.958 1.00 91.31 120 SER A CA 1
ATOM 970 C C . SER A 1 120 ? -5.720 -0.858 -14.733 1.00 91.31 120 SER A C 1
ATOM 972 O O . SER A 1 120 ? -4.551 -1.234 -14.815 1.00 91.31 120 SER A O 1
ATOM 974 N N . GLN A 1 121 ? -6.730 -1.476 -15.354 1.00 89.38 121 GLN A N 1
ATOM 975 C CA . GLN A 1 121 ? -6.567 -2.681 -16.171 1.00 89.38 121 GLN A CA 1
ATOM 976 C C . GLN A 1 121 ? -5.671 -2.427 -17.382 1.00 89.38 121 GLN A C 1
ATOM 978 O O . GLN A 1 121 ? -4.708 -3.162 -17.578 1.00 89.38 121 GLN A O 1
ATOM 983 N N . ASP A 1 122 ? -5.924 -1.357 -18.135 1.00 91.06 122 ASP A N 1
ATOM 984 C CA . ASP A 1 122 ? -5.142 -1.010 -19.322 1.00 91.06 122 ASP A CA 1
ATOM 985 C C . ASP A 1 122 ? -3.657 -0.848 -18.983 1.00 91.06 122 ASP A C 1
ATOM 987 O O . ASP A 1 122 ? -2.791 -1.333 -19.712 1.00 91.06 122 ASP A O 1
ATOM 991 N N . MET A 1 123 ? -3.348 -0.217 -17.846 1.00 93.25 123 MET A N 1
ATOM 992 C CA . MET A 1 123 ? -1.976 -0.040 -17.369 1.00 93.25 123 MET A CA 1
ATOM 993 C C . MET A 1 123 ? -1.285 -1.364 -17.031 1.00 93.25 123 MET A C 1
ATOM 995 O O . MET A 1 123 ? -0.103 -1.531 -17.340 1.00 93.25 123 MET A O 1
ATOM 999 N N . VAL A 1 124 ? -1.999 -2.305 -16.417 1.00 92.50 124 VAL A N 1
ATOM 1000 C CA . VAL A 1 124 ? -1.447 -3.617 -16.054 1.00 92.50 124 VAL A CA 1
ATOM 1001 C C . VAL A 1 124 ? -1.287 -4.493 -17.294 1.00 92.50 124 VAL A C 1
ATOM 1003 O O . VAL A 1 124 ? -0.202 -5.025 -17.523 1.00 92.50 124 VAL A O 1
ATOM 1006 N N . ASP A 1 125 ? -2.294 -4.534 -18.168 1.00 92.75 125 ASP A N 1
ATOM 1007 C CA . ASP A 1 125 ? -2.239 -5.241 -19.451 1.00 92.75 125 ASP A CA 1
ATOM 1008 C C . ASP A 1 125 ? -1.120 -4.661 -20.354 1.00 92.75 125 ASP A C 1
ATOM 1010 O O . ASP A 1 125 ? -0.432 -5.384 -21.082 1.00 92.75 125 ASP A O 1
ATOM 1014 N N . SER A 1 126 ? -0.885 -3.346 -20.298 1.00 94.38 126 SER A N 1
ATOM 1015 C CA . SER A 1 126 ? 0.241 -2.669 -20.959 1.00 94.38 126 SER A CA 1
ATOM 1016 C C . SER A 1 126 ? 1.591 -3.074 -20.372 1.00 94.38 126 SER A C 1
ATOM 1018 O O . SER A 1 126 ? 2.521 -3.357 -21.127 1.00 94.38 126 SER A O 1
ATOM 1020 N N . LEU A 1 127 ? 1.718 -3.116 -19.041 1.00 94.69 127 LEU A N 1
ATOM 1021 C CA . LEU A 1 127 ? 2.931 -3.577 -18.365 1.00 94.69 127 LEU A CA 1
ATOM 1022 C C . LEU A 1 127 ? 3.264 -5.020 -18.767 1.00 94.69 127 LEU A C 1
ATOM 1024 O O . LEU A 1 127 ? 4.401 -5.311 -19.138 1.00 94.69 127 LEU A O 1
ATOM 1028 N N . GLU A 1 128 ? 2.276 -5.914 -18.756 1.00 92.62 128 GLU A N 1
ATOM 1029 C CA . GLU A 1 128 ? 2.458 -7.309 -19.165 1.00 92.62 128 GLU A CA 1
ATOM 1030 C C . GLU A 1 128 ? 2.899 -7.446 -20.625 1.00 92.62 128 GLU A C 1
ATOM 1032 O O . GLU A 1 128 ? 3.797 -8.238 -20.925 1.00 92.62 128 GLU A O 1
ATOM 1037 N N . ARG A 1 129 ? 2.306 -6.666 -21.538 1.00 93.19 129 ARG A N 1
ATOM 1038 C CA . ARG A 1 129 ? 2.729 -6.627 -22.946 1.00 93.19 129 ARG A CA 1
ATOM 1039 C C . ARG A 1 129 ? 4.153 -6.101 -23.092 1.00 93.19 129 ARG A C 1
ATOM 1041 O O . ARG A 1 129 ? 4.944 -6.704 -23.815 1.00 93.19 129 ARG A O 1
ATOM 1048 N N . ALA A 1 130 ? 4.493 -5.021 -22.393 1.00 92.50 130 ALA A N 1
ATOM 1049 C CA . ALA A 1 130 ? 5.813 -4.404 -22.466 1.00 92.50 130 ALA A CA 1
ATOM 1050 C C . ALA A 1 130 ? 6.923 -5.322 -21.919 1.00 92.50 130 ALA A C 1
ATOM 1052 O O . ALA A 1 130 ? 7.987 -5.401 -22.525 1.00 92.50 130 ALA A O 1
ATOM 1053 N N . ILE A 1 131 ? 6.667 -6.083 -20.844 1.00 91.69 131 ILE A N 1
ATOM 1054 C CA . ILE A 1 131 ? 7.629 -7.055 -20.278 1.00 91.69 131 ILE A CA 1
ATOM 1055 C C . ILE A 1 131 ? 7.957 -8.189 -21.259 1.00 91.69 131 ILE A C 1
ATOM 1057 O O . ILE A 1 131 ? 9.059 -8.731 -21.226 1.00 91.69 131 ILE A O 1
ATOM 1061 N N . ARG A 1 132 ? 7.016 -8.562 -22.135 1.00 90.31 132 ARG A N 1
ATOM 1062 C CA . ARG A 1 132 ? 7.213 -9.629 -23.131 1.00 90.31 132 ARG A CA 1
ATOM 1063 C C . ARG A 1 132 ? 7.994 -9.174 -24.364 1.00 90.31 132 ARG A C 1
ATOM 1065 O O . ARG A 1 132 ? 8.321 -10.014 -25.200 1.00 90.31 132 ARG A O 1
ATOM 1072 N N . ARG A 1 133 ? 8.257 -7.872 -24.512 1.00 88.88 133 ARG A N 1
ATOM 1073 C CA . ARG A 1 133 ? 9.059 -7.352 -25.622 1.00 88.88 133 ARG A CA 1
ATOM 1074 C C . ARG A 1 133 ? 10.546 -7.586 -25.382 1.00 88.88 133 ARG A C 1
ATOM 1076 O O . ARG A 1 133 ? 11.006 -7.755 -24.256 1.00 88.88 133 ARG A O 1
ATOM 1083 N N . ASP A 1 134 ? 11.292 -7.567 -26.476 1.00 88.81 134 ASP A N 1
ATOM 1084 C CA . ASP A 1 134 ? 12.744 -7.608 -26.435 1.00 88.81 134 ASP A CA 1
ATOM 1085 C C . ASP A 1 134 ? 13.297 -6.301 -25.842 1.00 88.81 134 ASP A C 1
ATOM 1087 O O . ASP A 1 134 ? 13.118 -5.221 -26.407 1.00 88.81 134 ASP A O 1
ATOM 1091 N N . LEU A 1 135 ? 13.960 -6.403 -24.687 1.00 88.94 135 LEU A N 1
ATOM 1092 C CA . LEU A 1 135 ? 14.514 -5.258 -23.957 1.00 88.94 135 LEU A CA 1
ATOM 1093 C C . LEU A 1 135 ? 15.598 -4.519 -24.750 1.00 88.94 135 LEU A C 1
ATOM 1095 O O . LEU A 1 135 ? 15.795 -3.320 -24.533 1.00 88.94 135 LEU A O 1
ATOM 1099 N N . GLU A 1 136 ? 16.305 -5.206 -25.651 1.00 88.12 136 GLU A N 1
ATOM 1100 C CA . GLU A 1 136 ? 17.376 -4.602 -26.455 1.00 88.12 136 GLU A CA 1
ATOM 1101 C C . GLU A 1 136 ? 16.831 -3.622 -27.502 1.00 88.12 136 GLU A C 1
ATOM 1103 O O . GLU A 1 136 ? 17.529 -2.694 -27.905 1.00 88.12 136 GLU A O 1
ATOM 1108 N N . GLN A 1 137 ? 15.559 -3.772 -27.879 1.00 91.62 137 GLN A N 1
ATOM 1109 C CA . GLN A 1 137 ? 14.874 -2.889 -28.827 1.00 91.62 137 GLN A CA 1
ATOM 1110 C C . GLN A 1 137 ? 14.298 -1.634 -28.165 1.00 91.62 137 GLN A C 1
ATOM 1112 O O . GLN A 1 137 ? 13.878 -0.711 -28.861 1.00 91.62 137 GLN A O 1
ATOM 1117 N N . LEU A 1 138 ? 14.263 -1.595 -26.831 1.00 93.94 138 LEU A N 1
ATOM 1118 C CA . LEU A 1 138 ? 13.720 -0.473 -26.077 1.00 93.94 138 LEU A CA 1
ATOM 1119 C C . LEU A 1 138 ? 14.762 0.627 -25.884 1.00 93.94 138 LEU A C 1
ATOM 1121 O O . LEU A 1 138 ? 15.965 0.375 -25.771 1.00 93.94 138 LEU A O 1
ATOM 1125 N N . THR A 1 139 ? 14.301 1.868 -25.773 1.00 95.56 139 THR A N 1
ATOM 1126 C CA . THR A 1 139 ? 15.173 2.980 -25.381 1.00 95.56 139 THR A CA 1
ATOM 1127 C C . THR A 1 139 ? 15.538 2.896 -23.888 1.00 95.56 139 THR A C 1
ATOM 1129 O O . THR A 1 139 ? 14.807 2.283 -23.102 1.00 95.56 139 THR A O 1
ATOM 1132 N N . PRO A 1 140 ? 16.633 3.539 -23.433 1.00 95.69 140 PRO A N 1
ATOM 1133 C CA . PRO A 1 140 ? 16.969 3.593 -22.006 1.00 95.69 140 PRO A CA 1
ATOM 1134 C C . PRO A 1 140 ? 15.819 4.110 -21.129 1.00 95.69 140 PRO A C 1
ATOM 1136 O O . PRO A 1 140 ? 15.583 3.601 -20.036 1.00 95.69 140 PRO A O 1
ATOM 1139 N N . HIS A 1 141 ? 15.062 5.106 -21.607 1.00 96.31 141 HIS A N 1
ATOM 1140 C CA . HIS A 1 141 ? 13.936 5.677 -20.856 1.00 96.31 141 HIS A CA 1
ATOM 1141 C C . HIS A 1 141 ? 12.757 4.711 -20.759 1.00 96.31 141 HIS A C 1
ATOM 1143 O O . HIS A 1 141 ? 12.150 4.625 -19.694 1.00 96.31 141 HIS A O 1
ATOM 1149 N N . GLU A 1 142 ? 12.474 3.952 -21.818 1.00 96.50 142 GLU A N 1
ATOM 1150 C CA . GLU A 1 142 ? 11.461 2.891 -21.806 1.00 96.50 142 GLU A CA 1
ATOM 1151 C C . GLU A 1 142 ? 11.855 1.749 -20.869 1.00 96.50 142 GLU A C 1
ATOM 1153 O O . GLU A 1 142 ? 11.037 1.319 -20.059 1.00 96.50 142 GLU A O 1
ATOM 1158 N N . ARG A 1 143 ? 13.117 1.297 -20.910 1.00 96.25 143 ARG A N 1
ATOM 1159 C CA . ARG A 1 143 ? 13.625 0.258 -19.998 1.00 96.25 143 ARG A CA 1
ATOM 1160 C C . ARG A 1 143 ? 13.530 0.682 -18.536 1.00 96.25 143 ARG A C 1
ATOM 1162 O O . ARG A 1 143 ? 13.026 -0.073 -17.704 1.00 96.25 143 ARG A O 1
ATOM 1169 N N . ILE A 1 144 ? 13.946 1.912 -18.222 1.00 96.62 144 ILE A N 1
ATOM 1170 C CA . ILE A 1 144 ? 13.794 2.471 -16.872 1.00 96.62 144 ILE A CA 1
ATOM 1171 C C . ILE A 1 144 ? 12.311 2.558 -16.498 1.00 96.62 144 ILE A C 1
ATOM 1173 O O . ILE A 1 144 ? 11.942 2.175 -15.391 1.00 96.62 144 ILE A O 1
ATOM 1177 N N . GLY A 1 145 ? 11.448 3.030 -17.400 1.00 96.88 145 GLY A N 1
ATOM 1178 C CA . GLY A 1 145 ? 10.005 3.093 -17.169 1.00 96.88 145 GLY A CA 1
ATOM 1179 C C . GLY A 1 145 ? 9.394 1.736 -16.842 1.00 96.88 145 GLY A C 1
ATOM 1180 O O . GLY A 1 145 ? 8.621 1.620 -15.891 1.00 96.88 145 GLY A O 1
ATOM 1181 N N . LEU A 1 146 ? 9.807 0.704 -17.577 1.00 96.88 146 LEU A N 1
ATOM 1182 C CA . LEU A 1 146 ? 9.384 -0.675 -17.374 1.00 96.88 146 LEU A CA 1
ATOM 1183 C C . LEU A 1 146 ? 9.829 -1.204 -16.008 1.00 96.88 146 LEU A C 1
ATOM 1185 O O . LEU A 1 146 ? 9.030 -1.802 -15.288 1.00 96.88 146 LEU A O 1
ATOM 1189 N N . LEU A 1 147 ? 11.075 -0.924 -15.611 1.00 96.56 147 LEU A N 1
ATOM 1190 C CA . LEU A 1 147 ? 11.579 -1.238 -14.274 1.00 96.56 147 LEU A CA 1
ATOM 1191 C C . LEU A 1 147 ? 10.760 -0.539 -13.181 1.00 96.56 147 LEU A C 1
ATOM 1193 O O . LEU A 1 147 ? 10.388 -1.181 -12.200 1.00 96.56 147 LEU A O 1
ATOM 1197 N N . LEU A 1 148 ? 10.476 0.759 -13.331 1.00 96.94 148 LEU A N 1
ATOM 1198 C CA . LEU A 1 148 ? 9.710 1.525 -12.343 1.00 96.94 148 LEU A CA 1
ATOM 1199 C C . LEU A 1 148 ? 8.285 0.976 -12.194 1.00 96.94 148 LEU A C 1
ATOM 1201 O O . LEU A 1 148 ? 7.840 0.753 -11.070 1.00 96.94 148 LEU A O 1
ATOM 1205 N N . LEU A 1 149 ? 7.601 0.694 -13.307 1.00 96.56 149 LEU A N 1
ATOM 1206 C CA . LEU A 1 149 ? 6.268 0.084 -13.299 1.00 96.56 149 LEU A CA 1
ATOM 1207 C C . LEU A 1 149 ? 6.279 -1.313 -12.668 1.00 96.56 149 LEU A C 1
ATOM 1209 O O . LEU A 1 149 ? 5.448 -1.598 -11.805 1.00 96.56 149 LEU A O 1
ATOM 1213 N N . SER A 1 150 ? 7.243 -2.159 -13.043 1.00 96.06 150 SER A N 1
ATOM 1214 C CA . SER A 1 150 ? 7.409 -3.502 -12.475 1.00 96.06 150 SER A CA 1
ATOM 1215 C C . SER A 1 150 ? 7.647 -3.443 -10.964 1.00 96.06 150 SER A C 1
ATOM 1217 O O . SER A 1 150 ? 6.972 -4.128 -10.192 1.00 96.06 150 SER A O 1
ATOM 1219 N N . ALA A 1 151 ? 8.546 -2.563 -10.515 1.00 95.12 151 ALA A N 1
ATOM 1220 C CA . ALA A 1 151 ? 8.852 -2.393 -9.101 1.00 95.12 151 ALA A CA 1
ATOM 1221 C C . ALA A 1 151 ? 7.662 -1.853 -8.298 1.00 95.12 151 ALA A C 1
ATOM 1223 O O . ALA A 1 151 ? 7.468 -2.244 -7.143 1.00 95.12 151 ALA A O 1
ATOM 1224 N N . SER A 1 152 ? 6.840 -0.987 -8.890 1.00 94.88 152 SER A N 1
ATOM 1225 C CA . SER A 1 152 ? 5.617 -0.504 -8.252 1.00 94.88 152 SER A CA 1
ATOM 1226 C C . SER A 1 152 ? 4.538 -1.577 -8.167 1.00 94.88 152 SER A C 1
ATOM 1228 O O . SER A 1 152 ? 3.981 -1.786 -7.089 1.00 94.88 152 SER A O 1
ATOM 1230 N N . TYR A 1 153 ? 4.258 -2.280 -9.264 1.00 93.31 153 TYR A N 1
ATOM 1231 C CA . TYR A 1 153 ? 3.162 -3.244 -9.327 1.00 93.31 153 TYR A CA 1
ATOM 1232 C C . TYR A 1 153 ? 3.505 -4.572 -8.634 1.00 93.31 153 TYR A C 1
ATOM 1234 O O . TYR A 1 153 ? 2.875 -4.947 -7.636 1.00 93.31 153 TYR A O 1
ATOM 1242 N N . TYR A 1 154 ? 4.550 -5.257 -9.105 1.00 89.94 154 TYR A N 1
ATOM 1243 C CA . TYR A 1 154 ? 4.974 -6.554 -8.575 1.00 89.94 154 TYR A CA 1
ATOM 1244 C C . TYR A 1 154 ? 5.772 -6.396 -7.279 1.00 89.94 154 TYR A C 1
ATOM 1246 O O . TYR A 1 154 ? 5.477 -7.062 -6.283 1.00 89.94 154 TYR A O 1
ATOM 1254 N N . GLY A 1 155 ? 6.707 -5.441 -7.254 1.00 87.00 155 GLY A N 1
ATOM 1255 C CA . GLY A 1 155 ? 7.558 -5.148 -6.095 1.00 87.00 155 GLY A CA 1
ATOM 1256 C C . GLY A 1 155 ? 6.886 -4.343 -4.972 1.00 87.00 155 GLY A C 1
ATOM 1257 O O . GLY A 1 155 ? 7.502 -4.143 -3.922 1.00 87.00 155 GLY A O 1
ATOM 1258 N N . ALA A 1 156 ? 5.640 -3.893 -5.165 1.00 88.00 156 ALA A N 1
ATOM 1259 C CA . ALA A 1 156 ? 4.853 -3.115 -4.203 1.00 88.00 156 ALA A CA 1
ATOM 1260 C C . ALA A 1 156 ? 5.546 -1.827 -3.699 1.00 88.00 156 ALA A C 1
ATOM 1262 O O . ALA A 1 156 ? 5.386 -1.440 -2.533 1.00 88.00 156 ALA A O 1
ATOM 1263 N N . LEU A 1 157 ? 6.310 -1.161 -4.575 1.00 91.94 157 LEU A N 1
ATOM 1264 C CA . LEU A 1 157 ? 6.858 0.178 -4.341 1.00 91.94 157 LEU A CA 1
ATOM 1265 C C . LEU A 1 157 ? 5.869 1.263 -4.819 1.00 91.94 157 LEU A C 1
ATOM 1267 O O . LEU A 1 157 ? 6.031 1.843 -5.894 1.00 91.94 157 LEU A O 1
ATOM 1271 N N . ILE A 1 158 ? 4.809 1.489 -4.038 1.00 89.94 158 ILE A N 1
ATOM 1272 C CA . ILE A 1 158 ? 3.638 2.328 -4.373 1.00 89.94 158 ILE A CA 1
ATOM 1273 C C . ILE A 1 158 ? 3.695 3.668 -3.603 1.00 89.94 158 ILE A C 1
ATOM 1275 O O . ILE A 1 158 ? 2.715 4.113 -3.010 1.00 89.94 158 ILE A O 1
ATOM 1279 N N . ASP A 1 159 ? 4.878 4.282 -3.531 1.00 89.12 159 ASP A N 1
ATOM 1280 C CA . ASP A 1 159 ? 5.102 5.600 -2.917 1.00 89.12 159 ASP A CA 1
ATOM 1281 C C . ASP A 1 159 ? 6.301 6.310 -3.574 1.00 89.12 159 ASP A C 1
ATOM 1283 O O . ASP A 1 159 ? 7.289 5.675 -3.958 1.00 89.12 159 ASP A O 1
ATOM 1287 N N . ILE A 1 160 ? 6.258 7.643 -3.681 1.00 90.25 160 ILE A N 1
ATOM 1288 C CA . ILE A 1 160 ? 7.284 8.432 -4.395 1.00 90.25 160 ILE A CA 1
ATOM 1289 C C . ILE A 1 160 ? 8.680 8.260 -3.761 1.00 90.25 160 ILE A C 1
ATOM 1291 O O . ILE A 1 160 ? 9.627 7.942 -4.488 1.00 90.25 160 ILE A O 1
ATOM 1295 N N . PRO A 1 161 ? 8.853 8.411 -2.430 1.00 88.75 161 PRO A N 1
ATOM 1296 C CA . PRO A 1 161 ? 10.094 8.076 -1.736 1.00 88.75 161 PRO A CA 1
ATOM 1297 C C . PRO A 1 161 ? 10.677 6.698 -2.065 1.00 88.75 161 PRO A C 1
ATOM 1299 O O . PRO A 1 161 ? 11.898 6.559 -2.107 1.00 88.75 161 PRO A O 1
ATOM 1302 N N . GLN A 1 162 ? 9.843 5.687 -2.321 1.00 90.81 162 GLN A N 1
ATOM 1303 C CA . GLN A 1 162 ? 10.318 4.340 -2.647 1.00 90.81 162 GLN A CA 1
ATOM 1304 C C . GLN A 1 162 ? 10.903 4.272 -4.054 1.00 90.81 162 GLN A C 1
ATOM 1306 O O . GLN A 1 162 ? 11.988 3.719 -4.228 1.00 90.81 162 GLN A O 1
ATOM 1311 N N . LEU A 1 163 ? 10.247 4.887 -5.043 1.00 92.81 163 LEU A N 1
ATOM 1312 C CA . LEU A 1 163 ? 10.817 4.996 -6.388 1.00 92.81 163 LEU A CA 1
ATOM 1313 C C . LEU A 1 163 ? 12.066 5.881 -6.413 1.00 92.81 163 LEU A C 1
ATOM 1315 O O . LEU A 1 163 ? 13.012 5.584 -7.139 1.00 92.81 163 LEU A O 1
ATOM 1319 N N . ASN A 1 164 ? 12.111 6.939 -5.599 1.00 91.50 164 ASN A N 1
ATOM 1320 C CA . ASN A 1 164 ? 13.329 7.730 -5.421 1.00 91.50 164 ASN A CA 1
ATOM 1321 C C . ASN A 1 164 ? 14.487 6.851 -4.938 1.00 91.50 164 ASN A C 1
ATOM 1323 O O . ASN A 1 164 ? 15.543 6.854 -5.572 1.00 91.50 164 ASN A O 1
ATOM 1327 N N . ALA A 1 165 ? 14.264 6.058 -3.887 1.00 90.44 165 ALA A N 1
ATOM 1328 C CA . ALA A 1 165 ? 15.265 5.139 -3.356 1.00 90.44 165 ALA A CA 1
ATOM 1329 C C . ALA A 1 165 ? 15.689 4.078 -4.382 1.00 90.44 165 ALA A C 1
ATOM 1331 O O . ALA A 1 165 ? 16.879 3.812 -4.514 1.00 90.44 165 ALA A O 1
ATOM 1332 N N . LEU A 1 166 ? 14.749 3.533 -5.164 1.00 92.56 166 LEU A N 1
ATOM 1333 C CA . LEU A 1 166 ? 15.057 2.594 -6.246 1.00 92.56 166 LEU A CA 1
ATOM 1334 C C . LEU A 1 166 ? 15.972 3.222 -7.307 1.00 92.56 166 LEU A C 1
ATOM 1336 O O . LEU A 1 166 ? 16.965 2.618 -7.693 1.00 92.56 166 LEU A O 1
ATOM 1340 N N . THR A 1 167 ? 15.684 4.450 -7.754 1.00 91.88 167 THR A N 1
ATOM 1341 C CA . THR A 1 167 ? 16.510 5.126 -8.779 1.00 91.88 167 THR A CA 1
ATOM 1342 C C . THR A 1 167 ? 17.907 5.516 -8.290 1.00 91.88 167 THR A C 1
ATOM 1344 O O . THR A 1 167 ? 18.792 5.784 -9.100 1.00 91.88 167 THR A O 1
ATOM 1347 N N . GLN A 1 168 ? 18.110 5.564 -6.974 1.00 87.50 168 GLN A N 1
ATOM 1348 C CA . GLN A 1 168 ? 19.401 5.851 -6.345 1.00 87.50 168 GLN A CA 1
ATOM 1349 C C . GLN A 1 168 ? 20.150 4.583 -5.932 1.00 87.50 168 GLN A C 1
ATOM 1351 O O . GLN A 1 168 ? 21.300 4.667 -5.499 1.00 87.50 168 GLN A O 1
ATOM 1356 N N . LEU A 1 169 ? 19.509 3.423 -6.068 1.00 86.75 169 LEU A N 1
ATOM 1357 C CA . LEU A 1 169 ? 20.062 2.152 -5.655 1.00 86.75 169 LEU A CA 1
ATOM 1358 C C . LEU A 1 169 ? 21.327 1.830 -6.455 1.00 86.75 169 LEU A C 1
ATOM 1360 O O . LEU A 1 169 ? 21.421 2.095 -7.656 1.00 86.75 169 LEU A O 1
ATOM 1364 N N . ASP A 1 170 ? 22.302 1.250 -5.769 1.00 82.25 170 ASP A N 1
ATOM 1365 C CA . ASP A 1 170 ? 23.430 0.583 -6.395 1.00 82.25 170 ASP A CA 1
ATOM 1366 C C . ASP A 1 170 ? 23.104 -0.918 -6.494 1.00 82.25 170 ASP A C 1
ATOM 1368 O O . ASP A 1 170 ? 22.970 -1.574 -5.457 1.00 82.25 170 ASP A O 1
ATOM 1372 N N . PRO A 1 171 ? 22.951 -1.483 -7.706 1.00 74.62 171 PRO A N 1
ATOM 1373 C CA . PRO A 1 171 ? 22.708 -2.914 -7.892 1.00 74.62 171 PRO A CA 1
ATOM 1374 C C . PRO A 1 171 ? 23.800 -3.807 -7.286 1.00 74.62 171 PRO A C 1
ATOM 1376 O O . PRO A 1 171 ? 23.527 -4.963 -6.966 1.00 74.62 171 PRO A O 1
ATOM 1379 N N . GLY A 1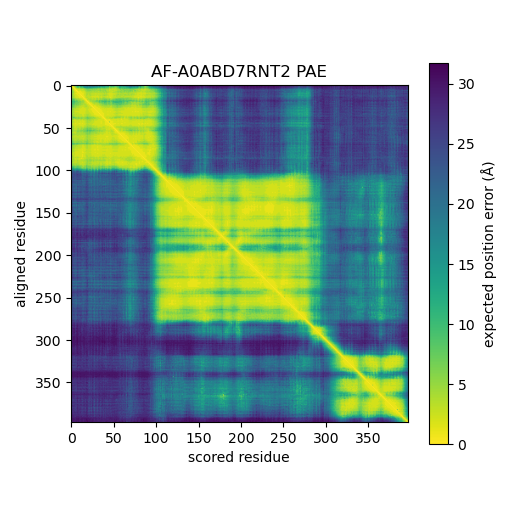 172 ? 25.012 -3.284 -7.057 1.00 75.62 172 GLY A N 1
ATOM 1380 C CA . GLY A 1 172 ? 26.067 -3.984 -6.319 1.00 75.62 172 GLY A CA 1
ATOM 1381 C C . GLY A 1 172 ? 25.743 -4.226 -4.838 1.00 75.62 172 GLY A C 1
ATOM 1382 O O . GLY A 1 172 ? 26.395 -5.044 -4.195 1.00 75.62 172 GLY A O 1
ATOM 1383 N N . GLN A 1 173 ? 24.720 -3.561 -4.290 1.00 79.19 173 GLN A N 1
ATOM 1384 C CA . GLN A 1 173 ? 24.282 -3.697 -2.896 1.00 79.19 173 GLN A CA 1
ATOM 1385 C C . GLN A 1 173 ? 23.197 -4.764 -2.688 1.00 79.19 173 GLN A C 1
ATOM 1387 O O . GLN A 1 173 ? 22.620 -4.837 -1.601 1.00 79.19 173 GLN A O 1
ATOM 1392 N N . VAL A 1 174 ? 22.893 -5.592 -3.698 1.00 82.81 174 VAL A N 1
ATOM 1393 C CA . VAL A 1 174 ? 22.007 -6.753 -3.518 1.00 82.81 174 VAL A CA 1
ATOM 1394 C C . VAL A 1 174 ? 22.658 -7.733 -2.543 1.00 82.81 174 VAL A C 1
ATOM 1396 O O . VAL A 1 174 ? 23.719 -8.297 -2.810 1.00 82.81 174 VAL A O 1
ATOM 1399 N N . ILE A 1 175 ? 21.998 -7.960 -1.410 1.00 81.31 175 ILE A N 1
ATOM 1400 C CA . ILE A 1 175 ? 22.418 -8.930 -0.401 1.00 81.31 175 ILE A CA 1
ATOM 1401 C C . ILE A 1 175 ? 21.703 -10.244 -0.699 1.00 81.31 175 ILE A C 1
ATOM 1403 O O . ILE A 1 175 ? 20.481 -10.277 -0.778 1.00 81.31 175 ILE A O 1
ATOM 1407 N N . TRP A 1 176 ? 22.447 -11.339 -0.828 1.00 77.31 176 TRP A N 1
ATOM 1408 C CA . TRP A 1 176 ? 21.868 -12.666 -1.034 1.00 77.31 176 TRP A CA 1
ATOM 1409 C C . TRP A 1 176 ? 21.859 -13.442 0.281 1.00 77.31 176 TRP A C 1
ATOM 1411 O O . TRP A 1 176 ? 22.912 -13.839 0.778 1.00 77.31 176 TRP A O 1
ATOM 1421 N N . ILE A 1 177 ? 20.674 -13.678 0.844 1.00 68.25 177 ILE A N 1
ATOM 1422 C CA . ILE A 1 177 ? 20.501 -14.468 2.072 1.00 68.25 177 ILE A CA 1
ATOM 1423 C C . ILE A 1 177 ? 19.711 -15.724 1.722 1.00 68.25 177 ILE A C 1
ATOM 1425 O O . ILE A 1 177 ? 18.580 -15.640 1.259 1.00 68.25 177 ILE A O 1
ATOM 1429 N N . SER A 1 178 ? 20.306 -16.905 1.908 1.00 66.31 178 SER A N 1
ATOM 1430 C CA . SER A 1 178 ? 19.667 -18.193 1.570 1.00 66.31 178 SER A CA 1
ATOM 1431 C C . SER A 1 178 ? 19.159 -18.274 0.117 1.00 66.31 178 SER A C 1
ATOM 1433 O O . SER A 1 178 ? 18.131 -18.889 -0.150 1.00 66.31 178 SER A O 1
ATOM 1435 N N . GLY A 1 179 ? 19.864 -17.634 -0.823 1.00 65.31 179 GLY A N 1
ATOM 1436 C CA . GLY A 1 179 ? 19.467 -17.565 -2.237 1.00 65.31 179 GLY A CA 1
ATOM 1437 C C . GLY A 1 179 ? 18.355 -16.554 -2.544 1.00 65.31 179 GLY A C 1
ATOM 1438 O O . GLY A 1 179 ? 17.931 -16.456 -3.691 1.00 65.31 179 GLY A O 1
ATOM 1439 N N . ILE A 1 180 ? 17.903 -15.788 -1.548 1.00 69.31 180 ILE A N 1
ATOM 1440 C CA . ILE A 1 180 ? 16.903 -14.730 -1.698 1.00 69.31 180 ILE A CA 1
ATOM 1441 C C . ILE A 1 180 ? 17.621 -13.381 -1.848 1.00 69.31 180 ILE A C 1
ATOM 1443 O O . ILE A 1 180 ? 18.437 -13.040 -0.987 1.00 69.31 180 ILE A O 1
ATOM 1447 N N . PRO A 1 181 ? 17.330 -12.608 -2.909 1.00 80.81 181 PRO A N 1
ATOM 1448 C CA . PRO A 1 181 ? 17.881 -11.275 -3.091 1.00 80.81 181 PRO A CA 1
ATOM 1449 C C . PRO A 1 181 ? 17.139 -10.271 -2.207 1.00 80.81 181 PRO A C 1
ATOM 1451 O O . PRO A 1 181 ? 15.914 -10.146 -2.251 1.00 80.81 181 PRO A O 1
ATOM 1454 N N . GLU A 1 182 ? 17.901 -9.529 -1.416 1.00 84.69 182 GLU A N 1
ATOM 1455 C CA . GLU A 1 182 ? 17.413 -8.511 -0.500 1.00 84.69 182 GLU A CA 1
ATOM 1456 C C . GLU A 1 182 ? 18.078 -7.169 -0.792 1.00 84.69 182 GLU A C 1
ATOM 1458 O O . GLU A 1 182 ? 19.293 -7.070 -0.973 1.00 84.69 182 GLU A O 1
ATOM 1463 N N . LEU A 1 183 ? 17.277 -6.109 -0.777 1.00 86.44 183 LEU A N 1
ATOM 1464 C CA . LEU A 1 183 ? 17.732 -4.736 -0.956 1.00 86.44 183 LEU A CA 1
ATOM 1465 C C . LEU A 1 183 ? 17.305 -3.878 0.231 1.00 86.44 183 LEU A C 1
ATOM 1467 O O . LEU A 1 183 ? 16.234 -4.068 0.812 1.00 86.44 183 LEU A O 1
ATOM 1471 N N . ARG A 1 184 ? 18.149 -2.914 0.605 1.00 84.94 184 ARG A N 1
ATOM 1472 C CA . ARG A 1 184 ? 17.862 -1.953 1.677 1.00 84.94 184 ARG A CA 1
ATOM 1473 C C . ARG A 1 184 ? 17.583 -0.590 1.053 1.00 84.94 184 ARG A C 1
ATOM 1475 O O . ARG A 1 184 ? 18.499 0.114 0.645 1.00 84.94 184 ARG A O 1
ATOM 1482 N N . LEU A 1 185 ? 16.306 -0.231 0.968 1.00 86.75 185 LEU A N 1
ATOM 1483 C CA . LEU A 1 185 ? 15.863 1.065 0.465 1.00 86.75 185 LEU A CA 1
ATOM 1484 C C . LEU A 1 185 ? 15.946 2.104 1.583 1.00 86.75 185 LEU A C 1
ATOM 1486 O O . LEU A 1 185 ? 15.282 1.962 2.611 1.00 86.75 185 LEU A O 1
ATOM 1490 N N . ARG A 1 186 ? 16.728 3.161 1.365 1.00 84.50 186 ARG A N 1
ATOM 1491 C CA . ARG A 1 186 ? 16.797 4.313 2.272 1.00 84.50 186 ARG A CA 1
ATOM 1492 C C . ARG A 1 186 ? 15.700 5.300 1.900 1.00 84.50 186 ARG A C 1
ATOM 1494 O O . ARG A 1 186 ? 15.744 5.912 0.837 1.00 84.50 186 ARG A O 1
ATOM 1501 N N . LEU A 1 187 ? 14.688 5.419 2.748 1.00 83.25 187 LEU A N 1
ATOM 1502 C CA . LEU A 1 187 ? 13.502 6.228 2.495 1.00 83.25 187 LEU A CA 1
ATOM 1503 C C . LEU A 1 187 ? 13.543 7.515 3.311 1.00 83.25 187 LEU A C 1
ATOM 1505 O O . LEU A 1 187 ? 13.993 7.538 4.458 1.00 83.25 187 LEU A O 1
ATOM 1509 N N . SER A 1 188 ? 13.007 8.586 2.732 1.00 75.88 188 SER A N 1
ATOM 1510 C CA . SER A 1 188 ? 12.740 9.816 3.468 1.00 75.88 188 SER A CA 1
ATOM 1511 C C . SER A 1 188 ? 11.395 9.745 4.198 1.00 75.88 188 SER A C 1
ATOM 1513 O O . SER A 1 188 ? 10.415 9.178 3.698 1.00 75.88 188 SER A O 1
ATOM 1515 N N . ILE A 1 189 ? 11.329 10.334 5.394 1.00 69.69 189 ILE A N 1
ATOM 1516 C CA . ILE A 1 189 ? 10.088 10.536 6.159 1.00 69.69 189 ILE A CA 1
ATOM 1517 C C . ILE A 1 189 ? 9.925 12.034 6.387 1.00 69.69 189 ILE A C 1
ATOM 1519 O O . ILE A 1 189 ? 10.795 12.662 6.981 1.00 69.69 189 ILE A O 1
ATOM 1523 N N . ARG A 1 190 ? 8.797 12.613 5.947 1.00 67.62 190 ARG A N 1
ATOM 1524 C CA . ARG A 1 190 ? 8.447 14.032 6.190 1.00 67.62 190 ARG A CA 1
ATOM 1525 C C . ARG A 1 190 ? 9.587 15.009 5.844 1.00 67.62 190 ARG A C 1
ATOM 1527 O O . ARG A 1 190 ? 9.846 15.955 6.577 1.00 67.62 190 ARG A O 1
ATOM 1534 N N . GLY A 1 191 ? 10.291 14.747 4.742 1.00 67.38 191 GLY A N 1
ATOM 1535 C CA . GLY A 1 191 ? 11.411 15.570 4.278 1.00 67.38 191 GLY A CA 1
ATOM 1536 C C . GLY A 1 191 ? 12.762 15.280 4.939 1.00 67.38 191 GLY A C 1
ATOM 1537 O O . GLY A 1 191 ? 13.766 15.797 4.462 1.00 67.38 191 GLY A O 1
ATOM 1538 N N . GLN A 1 192 ? 12.832 14.426 5.967 1.00 69.81 192 GLN A N 1
ATOM 1539 C CA . GLN A 1 192 ? 14.109 13.964 6.512 1.00 69.81 192 GLN A CA 1
ATOM 1540 C C . GLN A 1 192 ? 14.662 12.820 5.649 1.00 69.81 192 GLN A C 1
ATOM 1542 O O . GLN A 1 192 ? 13.997 11.782 5.539 1.00 69.81 192 GLN A O 1
ATOM 1547 N N . PRO A 1 193 ? 15.828 12.992 4.999 1.00 72.69 193 PRO A N 1
ATOM 1548 C CA . PRO A 1 193 ? 16.444 11.951 4.181 1.00 72.69 193 PRO A CA 1
ATOM 1549 C C . PRO A 1 193 ? 16.936 10.786 5.050 1.00 72.69 193 PRO A C 1
ATOM 1551 O O . PRO A 1 193 ? 17.312 10.990 6.199 1.00 72.69 193 PRO A O 1
ATOM 1554 N N . GLU A 1 194 ? 16.914 9.571 4.493 1.00 70.31 194 GLU A N 1
ATOM 1555 C CA . GLU A 1 194 ? 17.410 8.333 5.129 1.00 70.31 194 GLU A CA 1
ATOM 1556 C C . GLU A 1 194 ? 16.835 8.018 6.529 1.00 70.31 194 GLU A C 1
ATOM 1558 O O . GLU A 1 194 ? 17.409 7.245 7.292 1.00 70.31 194 GLU A O 1
ATOM 1563 N N . ALA A 1 195 ? 15.671 8.578 6.868 1.00 67.62 195 ALA A N 1
ATOM 1564 C CA . ALA A 1 195 ? 15.017 8.387 8.163 1.00 67.62 195 ALA A CA 1
ATOM 1565 C C . ALA A 1 195 ? 14.453 6.964 8.369 1.00 67.62 195 ALA A C 1
ATOM 1567 O O . ALA A 1 195 ? 14.088 6.593 9.485 1.00 67.62 195 ALA A O 1
ATOM 1568 N N . GLU A 1 196 ? 14.353 6.168 7.302 1.00 75.44 196 GLU A N 1
ATOM 1569 C CA . GLU A 1 196 ? 13.843 4.798 7.331 1.00 75.44 196 GLU A CA 1
ATOM 1570 C C . GLU A 1 196 ? 14.659 3.892 6.403 1.00 75.44 196 GLU A C 1
ATOM 1572 O O . GLU A 1 196 ? 14.941 4.244 5.260 1.00 75.44 196 GLU A O 1
ATOM 1577 N N . ASN A 1 197 ? 14.985 2.689 6.876 1.00 73.81 197 ASN A N 1
ATOM 1578 C CA . ASN A 1 197 ? 15.621 1.633 6.088 1.00 73.81 197 ASN A CA 1
ATOM 1579 C C . ASN A 1 197 ? 14.623 0.505 5.828 1.00 73.81 197 ASN A C 1
ATOM 1581 O O . ASN A 1 197 ? 14.357 -0.329 6.699 1.00 73.81 197 ASN A O 1
ATOM 1585 N N . ARG A 1 198 ? 14.052 0.453 4.633 1.00 80.19 198 ARG A N 1
ATOM 1586 C CA . ARG A 1 198 ? 13.093 -0.587 4.270 1.00 80.19 198 ARG A CA 1
ATOM 1587 C C . ARG A 1 198 ? 13.808 -1.761 3.622 1.00 80.19 198 ARG A C 1
ATOM 1589 O O . ARG A 1 198 ? 14.510 -1.598 2.630 1.00 80.19 198 ARG A O 1
ATOM 1596 N N . GLN A 1 199 ? 13.591 -2.956 4.161 1.00 80.50 199 GLN A N 1
ATOM 1597 C CA . GLN A 1 199 ? 13.964 -4.174 3.457 1.00 80.50 199 GLN A CA 1
ATOM 1598 C C . GLN A 1 199 ? 12.977 -4.415 2.320 1.00 80.50 199 GLN A C 1
ATOM 1600 O O . GLN A 1 199 ? 11.760 -4.369 2.516 1.00 80.50 199 GLN A O 1
ATOM 1605 N N . TRP A 1 200 ? 13.510 -4.662 1.136 1.00 86.81 200 TRP A N 1
ATOM 1606 C CA . TRP A 1 200 ? 12.742 -4.916 -0.063 1.00 86.81 200 TRP A CA 1
ATOM 1607 C C . TRP A 1 200 ? 13.216 -6.202 -0.726 1.00 86.81 200 TRP A C 1
ATOM 1609 O O . TRP A 1 200 ? 14.415 -6.461 -0.820 1.00 86.81 200 TRP A O 1
ATOM 1619 N N . PHE A 1 201 ? 12.245 -6.994 -1.166 1.00 86.00 201 PHE A N 1
ATOM 1620 C CA . PHE A 1 201 ? 12.445 -8.261 -1.850 1.00 86.00 201 PHE A CA 1
ATOM 1621 C C . PHE A 1 201 ? 11.867 -8.096 -3.254 1.00 86.00 201 PHE A C 1
ATOM 1623 O O . PHE A 1 201 ? 10.643 -8.183 -3.405 1.00 86.00 201 PHE A O 1
ATOM 1630 N N . PRO A 1 202 ? 12.691 -7.757 -4.257 1.00 86.69 202 PRO A N 1
ATOM 1631 C CA . PRO A 1 202 ? 12.201 -7.648 -5.620 1.00 86.69 202 PRO A CA 1
ATOM 1632 C C . PRO A 1 202 ? 11.689 -9.013 -6.083 1.00 86.69 202 PRO A C 1
ATOM 1634 O O . PRO A 1 202 ? 12.308 -10.048 -5.825 1.00 86.69 202 PRO A O 1
ATOM 1637 N N . ASP A 1 203 ? 10.556 -9.022 -6.778 1.00 88.25 203 ASP A N 1
ATOM 1638 C CA . ASP A 1 203 ? 10.116 -10.215 -7.489 1.00 88.25 203 ASP A CA 1
ATOM 1639 C C . ASP A 1 203 ? 11.094 -10.540 -8.643 1.00 88.25 203 ASP A C 1
ATOM 1641 O O . ASP A 1 203 ? 11.856 -9.666 -9.076 1.00 88.25 203 ASP A O 1
ATOM 1645 N N . PRO A 1 204 ? 11.092 -11.777 -9.170 1.00 86.62 204 PRO A N 1
ATOM 1646 C CA . PRO A 1 204 ? 12.047 -12.195 -10.196 1.00 86.62 204 PRO A CA 1
ATOM 1647 C C . PRO A 1 204 ? 12.050 -11.329 -11.463 1.00 86.62 204 PRO A C 1
ATOM 1649 O O . PRO A 1 204 ? 13.116 -11.137 -12.054 1.00 86.62 204 PRO A O 1
ATOM 1652 N N . ILE A 1 205 ? 10.897 -10.788 -11.875 1.00 90.12 205 ILE A N 1
ATOM 1653 C CA . ILE A 1 205 ? 10.797 -9.935 -13.067 1.00 90.12 205 ILE A CA 1
ATOM 1654 C C . ILE A 1 205 ? 11.474 -8.600 -12.772 1.00 90.12 205 ILE A C 1
ATOM 1656 O O . ILE A 1 205 ? 12.391 -8.198 -13.491 1.00 90.12 205 ILE A O 1
ATOM 1660 N N . THR A 1 206 ? 11.094 -7.953 -11.668 1.00 93.12 206 THR A N 1
ATOM 1661 C CA . THR A 1 206 ? 11.695 -6.676 -11.265 1.00 93.12 206 THR A CA 1
ATOM 1662 C C . THR A 1 206 ? 13.196 -6.802 -11.025 1.00 93.12 206 THR A C 1
ATOM 1664 O O . THR A 1 206 ? 13.948 -5.916 -11.423 1.00 93.12 206 THR A O 1
ATOM 1667 N N . LEU A 1 207 ? 13.663 -7.894 -10.415 1.00 90.81 207 LEU A N 1
ATOM 1668 C CA . LEU A 1 207 ? 15.091 -8.128 -10.197 1.00 90.81 207 LEU A CA 1
ATOM 1669 C C . LEU A 1 207 ? 15.854 -8.272 -11.519 1.00 90.81 207 LEU A C 1
ATOM 1671 O O . LEU A 1 207 ? 16.937 -7.707 -11.675 1.00 90.81 207 LEU A O 1
ATOM 1675 N N . SER A 1 208 ? 15.281 -9.009 -12.471 1.00 89.38 208 SER A N 1
ATOM 1676 C CA . SER A 1 208 ? 15.875 -9.202 -13.795 1.00 89.38 208 SER A CA 1
ATOM 1677 C C . SER A 1 208 ? 15.978 -7.873 -14.544 1.00 89.38 208 SER A C 1
ATOM 1679 O O . SER A 1 208 ? 17.039 -7.543 -15.076 1.00 89.38 208 SER A O 1
ATOM 1681 N N . LEU A 1 209 ? 14.911 -7.066 -14.513 1.00 92.88 209 LEU A N 1
ATOM 1682 C CA . LEU A 1 209 ? 14.903 -5.712 -15.070 1.00 92.88 209 LEU A CA 1
ATOM 1683 C C . LEU A 1 209 ? 15.919 -4.808 -14.368 1.00 92.88 209 LEU A C 1
ATOM 1685 O O . LEU A 1 209 ? 16.660 -4.102 -15.042 1.00 92.88 209 LEU A O 1
ATOM 1689 N N . LEU A 1 210 ? 16.011 -4.861 -13.037 1.00 92.12 210 LEU A N 1
ATOM 1690 C CA . LEU A 1 210 ? 16.959 -4.062 -12.260 1.00 92.12 210 LEU A CA 1
ATOM 1691 C C . LEU A 1 210 ? 18.406 -4.369 -12.660 1.00 92.12 210 LEU A C 1
ATOM 1693 O O . LEU A 1 210 ? 19.201 -3.449 -12.844 1.00 92.12 210 LEU A O 1
ATOM 1697 N N . SER A 1 211 ? 18.737 -5.651 -12.833 1.00 88.31 211 SER A N 1
ATOM 1698 C CA . SER A 1 211 ? 20.066 -6.077 -13.276 1.00 88.31 211 SER A CA 1
ATOM 1699 C C . SER A 1 211 ? 20.380 -5.598 -14.697 1.00 88.31 211 SER A C 1
ATOM 1701 O O . SER A 1 211 ? 21.492 -5.136 -14.948 1.00 88.31 211 SER A O 1
ATOM 1703 N N . ARG A 1 212 ? 19.407 -5.658 -15.614 1.00 89.50 212 ARG A N 1
ATOM 1704 C CA . ARG A 1 212 ? 19.579 -5.239 -17.016 1.00 89.50 212 ARG A CA 1
ATOM 1705 C C . ARG A 1 212 ? 19.604 -3.719 -17.199 1.00 89.50 212 ARG A C 1
ATOM 1707 O O . ARG A 1 212 ? 20.333 -3.235 -18.054 1.00 89.50 212 ARG A O 1
ATOM 1714 N N . CYS A 1 213 ? 18.864 -2.973 -16.382 1.00 91.06 213 CYS A N 1
ATOM 1715 C CA . CYS A 1 213 ? 18.758 -1.510 -16.460 1.00 91.06 213 CYS A CA 1
ATOM 1716 C C . CYS A 1 213 ? 19.781 -0.781 -15.569 1.00 91.06 213 CYS A C 1
ATOM 1718 O O . CYS A 1 213 ? 19.697 0.435 -15.407 1.00 91.06 213 CYS A O 1
ATOM 1720 N N . ALA A 1 214 ? 20.727 -1.496 -14.951 1.00 90.00 214 ALA A N 1
ATOM 1721 C CA . ALA A 1 214 ? 21.692 -0.931 -14.006 1.00 90.00 214 ALA A CA 1
ATOM 1722 C C . ALA A 1 214 ? 22.499 0.240 -14.598 1.00 90.00 214 ALA A C 1
ATOM 1724 O O . ALA A 1 214 ? 22.624 1.291 -13.964 1.00 90.00 214 ALA A O 1
ATOM 1725 N N . ALA A 1 215 ? 23.008 0.070 -15.823 1.00 91.00 215 ALA A N 1
ATOM 1726 C CA . ALA A 1 215 ? 23.743 1.111 -16.538 1.00 91.00 215 ALA A CA 1
ATOM 1727 C C . ALA A 1 215 ? 22.832 2.294 -16.901 1.00 91.00 215 ALA A C 1
ATOM 1729 O O . ALA A 1 215 ? 23.162 3.436 -16.580 1.00 91.00 215 ALA A O 1
ATOM 1730 N N . ASP A 1 216 ? 21.641 2.019 -17.452 1.00 93.62 216 ASP A N 1
ATOM 1731 C CA . ASP A 1 216 ? 20.668 3.058 -17.810 1.00 93.62 216 ASP A CA 1
ATOM 1732 C C . ASP A 1 216 ? 20.308 3.929 -16.593 1.00 93.62 216 ASP A C 1
ATOM 1734 O O . ASP A 1 216 ? 20.262 5.158 -16.694 1.00 93.62 216 ASP A O 1
ATOM 1738 N N . LEU A 1 217 ? 20.093 3.308 -15.424 1.00 92.31 217 LEU A N 1
ATOM 1739 C CA . LEU A 1 217 ? 19.831 4.014 -14.168 1.00 92.31 217 LEU A CA 1
ATOM 1740 C C . LEU A 1 217 ? 20.997 4.918 -13.771 1.00 92.31 217 LEU A C 1
ATOM 1742 O O . LEU A 1 217 ? 20.752 6.064 -13.396 1.00 92.31 217 LEU A O 1
ATOM 1746 N N . ALA A 1 218 ? 22.236 4.419 -13.834 1.00 90.75 218 ALA A N 1
ATOM 1747 C CA . ALA A 1 218 ? 23.435 5.173 -13.471 1.00 90.75 218 ALA A CA 1
ATOM 1748 C C . ALA A 1 218 ? 23.639 6.397 -14.380 1.00 90.75 218 ALA A C 1
ATOM 1750 O O . ALA A 1 218 ? 23.875 7.500 -13.882 1.00 90.75 218 ALA A O 1
ATOM 1751 N N . GLU A 1 219 ? 23.469 6.222 -15.690 1.00 93.81 219 GLU A N 1
ATOM 1752 C CA . GLU A 1 219 ? 23.627 7.281 -16.691 1.00 93.81 219 GLU A CA 1
ATOM 1753 C C . GLU A 1 219 ? 22.513 8.337 -16.608 1.00 93.81 219 GLU A C 1
ATOM 1755 O O . GLU A 1 219 ? 22.763 9.534 -16.764 1.00 93.81 219 GLU A O 1
ATOM 1760 N N . ASN A 1 220 ? 21.281 7.924 -16.289 1.00 94.00 220 ASN A N 1
ATOM 1761 C CA . ASN A 1 220 ? 20.113 8.811 -16.265 1.00 94.00 220 ASN A CA 1
ATOM 1762 C C . ASN A 1 220 ? 19.760 9.349 -14.866 1.00 94.00 220 ASN A C 1
ATOM 1764 O O . ASN A 1 220 ? 18.712 9.982 -14.710 1.00 94.00 220 ASN A O 1
ATOM 1768 N N . ARG A 1 221 ? 20.611 9.173 -13.839 1.00 91.69 221 ARG A N 1
ATOM 1769 C CA . ARG A 1 221 ? 20.322 9.634 -12.458 1.00 91.69 221 ARG A CA 1
ATOM 1770 C C . ARG A 1 221 ? 19.907 11.103 -12.387 1.00 91.69 221 ARG A C 1
ATOM 1772 O O . ARG A 1 221 ? 18.936 11.441 -11.712 1.00 91.69 221 ARG A O 1
ATOM 1779 N N .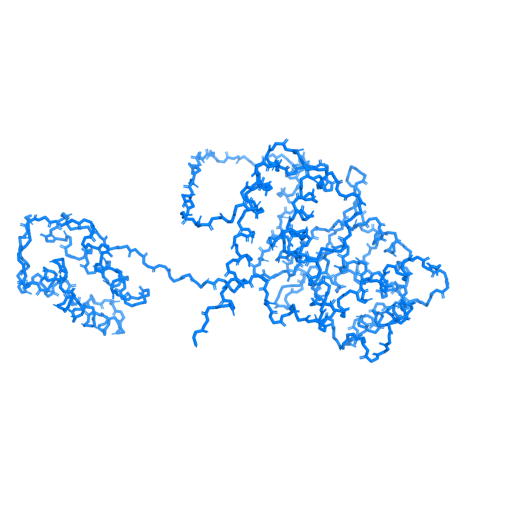 SER A 1 222 ? 20.623 11.975 -13.096 1.00 92.06 222 SER A N 1
ATOM 1780 C CA . SER A 1 222 ? 20.348 13.418 -13.107 1.00 92.06 222 SER A CA 1
ATOM 1781 C C . SER A 1 222 ? 19.005 13.748 -13.764 1.00 92.06 222 SER A C 1
ATOM 1783 O O . SER A 1 222 ? 18.299 14.635 -13.291 1.00 92.06 222 SER A O 1
ATOM 1785 N N . TYR A 1 223 ? 18.620 13.013 -14.812 1.00 94.56 223 TYR A N 1
ATOM 1786 C CA . TYR A 1 223 ? 17.316 13.134 -15.463 1.00 94.56 223 TYR A CA 1
ATOM 1787 C C . TYR A 1 223 ? 16.193 12.661 -14.535 1.00 94.56 223 TYR A C 1
ATOM 1789 O O . TYR A 1 223 ? 15.211 13.374 -14.339 1.00 94.56 223 TYR A O 1
ATOM 1797 N N . LEU A 1 224 ? 16.369 11.501 -13.899 1.00 93.94 224 LEU A N 1
ATOM 1798 C CA . LEU A 1 224 ? 15.392 10.910 -12.982 1.00 93.94 224 LEU A CA 1
ATOM 1799 C C . LEU A 1 224 ? 15.187 11.732 -11.705 1.00 93.94 224 LEU A C 1
ATOM 1801 O O . LEU A 1 224 ? 14.154 11.578 -11.052 1.00 93.94 224 LEU A O 1
ATOM 1805 N N . ALA A 1 225 ? 16.151 12.576 -11.332 1.00 90.44 225 ALA A N 1
ATOM 1806 C CA . ALA A 1 225 ? 16.036 13.515 -10.217 1.00 90.44 225 ALA A CA 1
ATOM 1807 C C . ALA A 1 225 ? 15.226 14.779 -10.563 1.00 90.44 225 ALA A C 1
ATOM 1809 O O . ALA A 1 225 ? 14.806 15.498 -9.656 1.00 90.44 225 ALA A O 1
ATOM 1810 N N . ARG A 1 226 ? 14.996 15.071 -11.853 1.00 92.31 226 ARG A N 1
ATOM 1811 C CA . ARG A 1 226 ? 14.182 16.219 -12.278 1.00 92.31 226 ARG A CA 1
ATOM 1812 C C . ARG A 1 226 ? 12.713 15.991 -11.943 1.00 92.31 226 ARG A C 1
ATOM 1814 O O . ARG A 1 226 ? 12.232 14.856 -11.911 1.00 92.31 226 ARG A O 1
ATOM 1821 N N . LYS A 1 227 ? 11.987 17.101 -11.791 1.00 85.25 227 LYS A N 1
ATOM 1822 C CA . LYS A 1 227 ? 10.524 17.096 -11.746 1.00 85.25 227 LYS A CA 1
ATOM 1823 C C . LYS A 1 227 ? 9.995 16.350 -12.982 1.00 85.25 227 LYS A C 1
ATOM 1825 O O . LYS A 1 227 ? 10.432 16.619 -14.099 1.00 85.25 227 LYS A O 1
ATOM 1830 N N . ASP A 1 228 ? 9.143 15.358 -12.745 1.00 91.69 228 ASP A N 1
ATOM 1831 C CA . ASP A 1 228 ? 8.502 14.489 -13.744 1.00 91.69 228 ASP A CA 1
ATOM 1832 C C . ASP A 1 228 ? 9.419 13.529 -14.525 1.00 91.69 228 ASP A C 1
ATOM 1834 O O . ASP A 1 228 ? 8.924 12.767 -15.353 1.00 91.69 228 ASP A O 1
ATOM 1838 N N . GLY A 1 229 ? 10.731 13.476 -14.257 1.00 95.00 229 GLY A N 1
ATOM 1839 C CA . GLY A 1 229 ? 11.650 12.594 -14.997 1.00 95.00 229 GLY A CA 1
ATOM 1840 C C . GLY A 1 229 ? 11.242 11.117 -14.935 1.00 95.00 229 GLY A C 1
ATOM 1841 O O . GLY A 1 229 ? 11.206 10.428 -15.949 1.00 95.00 229 GLY A O 1
ATOM 1842 N N . LYS A 1 230 ? 10.836 10.643 -13.751 1.00 96.38 230 LYS A N 1
ATOM 1843 C CA . LYS A 1 230 ? 10.343 9.266 -13.564 1.00 96.38 230 LYS A CA 1
ATOM 1844 C C . LYS A 1 230 ? 9.015 9.017 -14.272 1.00 96.38 230 LYS A C 1
ATOM 1846 O O . LYS A 1 230 ? 8.834 7.958 -14.862 1.00 96.38 230 LYS A O 1
ATOM 1851 N N . LEU A 1 231 ? 8.108 9.996 -14.220 1.00 97.19 231 LEU A N 1
ATOM 1852 C CA . LEU A 1 231 ? 6.809 9.912 -14.881 1.00 97.19 231 LEU A CA 1
ATOM 1853 C C . LEU A 1 231 ? 6.985 9.785 -16.395 1.00 97.19 231 LEU A C 1
ATOM 1855 O O . LEU A 1 231 ? 6.350 8.933 -16.999 1.00 97.19 231 LEU A O 1
ATOM 1859 N N . LYS A 1 232 ? 7.899 10.558 -16.990 1.00 96.81 232 LYS A N 1
ATOM 1860 C CA . LYS A 1 232 ? 8.200 10.488 -18.426 1.00 96.81 232 LYS A CA 1
ATOM 1861 C C . LYS A 1 232 ? 8.756 9.130 -18.848 1.00 96.81 232 LYS A C 1
ATOM 1863 O O . LYS A 1 232 ? 8.349 8.611 -19.880 1.00 96.81 232 LYS A O 1
ATOM 1868 N N . CYS A 1 233 ? 9.635 8.528 -18.045 1.00 97.38 233 CYS A N 1
ATOM 1869 C CA . CYS A 1 233 ? 10.089 7.158 -18.298 1.00 97.38 233 CYS A CA 1
ATOM 1870 C C . CYS A 1 233 ? 8.918 6.165 -18.237 1.00 97.38 233 CYS A C 1
ATOM 1872 O O . CYS A 1 233 ? 8.764 5.348 -19.138 1.00 97.38 233 CYS A O 1
ATOM 1874 N N . ILE A 1 234 ? 8.060 6.266 -17.213 1.00 97.25 234 ILE A N 1
ATOM 1875 C CA . ILE A 1 234 ? 6.857 5.427 -17.083 1.00 97.25 234 ILE A CA 1
ATOM 1876 C C . ILE A 1 234 ? 5.943 5.588 -18.306 1.00 97.25 234 ILE A C 1
ATOM 1878 O O . ILE A 1 234 ? 5.561 4.595 -18.911 1.00 97.25 234 ILE A O 1
ATOM 1882 N N . GLN A 1 235 ? 5.643 6.821 -18.711 1.00 96.56 235 GLN A N 1
ATOM 1883 C CA . GLN A 1 235 ? 4.830 7.140 -19.888 1.00 96.56 235 GLN A CA 1
ATOM 1884 C C . GLN A 1 235 ? 5.420 6.560 -21.182 1.00 96.56 235 GLN A C 1
ATOM 1886 O O . GLN A 1 235 ? 4.685 5.993 -21.988 1.00 96.56 235 GLN A O 1
ATOM 1891 N N . ALA A 1 236 ? 6.746 6.614 -21.350 1.00 95.69 236 ALA A N 1
ATOM 1892 C CA . ALA A 1 236 ? 7.425 5.980 -22.479 1.00 95.69 236 ALA A CA 1
ATOM 1893 C C . ALA A 1 236 ? 7.223 4.453 -22.482 1.00 95.69 236 ALA A C 1
ATOM 1895 O O . ALA A 1 236 ? 6.871 3.879 -23.508 1.00 95.69 236 ALA A O 1
ATOM 1896 N N . ALA A 1 237 ? 7.346 3.796 -21.324 1.00 95.94 237 ALA A N 1
ATOM 1897 C CA . ALA A 1 237 ? 7.083 2.360 -21.205 1.00 95.94 237 ALA A CA 1
ATOM 1898 C C . ALA A 1 237 ? 5.608 1.990 -21.458 1.00 95.94 237 ALA A C 1
ATOM 1900 O O . ALA A 1 237 ? 5.328 0.962 -22.074 1.00 95.94 237 ALA A O 1
ATOM 1901 N N . LEU A 1 238 ? 4.658 2.826 -21.025 1.00 95.81 238 LEU A N 1
ATOM 1902 C CA . LEU A 1 238 ? 3.229 2.632 -21.306 1.00 95.81 238 LEU A CA 1
ATOM 1903 C C . LEU A 1 238 ? 2.908 2.806 -22.798 1.00 95.81 238 LEU A C 1
ATOM 1905 O O . LEU A 1 238 ? 2.096 2.060 -23.338 1.00 95.81 238 LEU A O 1
ATOM 1909 N N . ALA A 1 239 ? 3.574 3.736 -23.488 1.00 93.88 239 ALA A N 1
ATOM 1910 C CA . ALA A 1 239 ? 3.448 3.877 -24.938 1.00 93.88 239 ALA A CA 1
ATOM 1911 C C . ALA A 1 239 ? 3.942 2.617 -25.671 1.00 93.88 239 ALA A C 1
ATOM 1913 O O . ALA A 1 239 ? 3.298 2.153 -26.612 1.00 93.88 239 ALA A O 1
ATOM 1914 N N . THR A 1 240 ? 5.031 2.005 -25.196 1.00 91.81 240 THR A N 1
ATOM 1915 C CA . THR A 1 240 ? 5.522 0.713 -25.700 1.00 91.81 240 THR A CA 1
ATOM 1916 C C . THR A 1 240 ? 4.508 -0.413 -25.493 1.00 91.81 240 THR A C 1
ATOM 1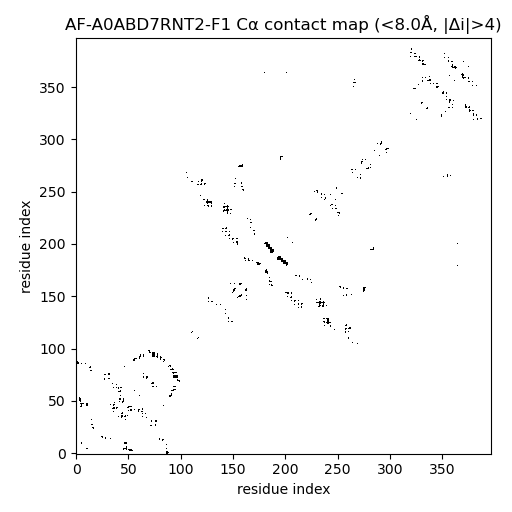918 O O . THR A 1 240 ? 4.384 -1.289 -26.347 1.00 91.81 240 THR A O 1
ATOM 1921 N N . GLY A 1 241 ? 3.757 -0.391 -24.393 1.00 88.75 241 GLY A N 1
ATOM 1922 C CA . GLY A 1 241 ? 2.628 -1.293 -24.154 1.00 88.75 241 GLY A CA 1
ATOM 1923 C C . GLY A 1 241 ? 1.315 -0.850 -24.813 1.00 88.75 241 GLY A C 1
ATOM 1924 O O . GLY A 1 241 ? 0.269 -1.394 -24.480 1.00 88.75 241 GLY A O 1
ATOM 1925 N N . GLU A 1 242 ? 1.368 0.090 -25.764 1.00 90.69 242 GLU A N 1
ATOM 1926 C CA . GLU A 1 242 ? 0.260 0.536 -26.625 1.00 90.69 242 GLU A CA 1
ATOM 1927 C C . GLU A 1 242 ? -0.877 1.267 -25.887 1.00 90.69 242 GLU A C 1
ATOM 1929 O O . GLU A 1 242 ? -2.034 1.216 -26.309 1.00 90.69 242 GLU A O 1
ATOM 1934 N N . ILE A 1 243 ? -0.572 1.983 -24.800 1.00 91.25 243 ILE A N 1
ATOM 1935 C CA . ILE A 1 243 ? -1.520 2.939 -24.208 1.00 91.25 243 ILE A CA 1
ATOM 1936 C C . ILE A 1 243 ? -1.485 4.260 -24.973 1.00 91.25 243 ILE A C 1
ATOM 1938 O O . ILE A 1 243 ? -0.430 4.885 -25.123 1.00 91.25 243 ILE A O 1
ATOM 1942 N N . CYS A 1 244 ? -2.669 4.716 -25.393 1.00 86.81 244 CYS A N 1
ATOM 1943 C CA . CYS A 1 244 ? -2.862 6.021 -26.022 1.00 86.81 244 CYS A CA 1
ATOM 1944 C C . CYS A 1 244 ? -2.348 7.152 -25.109 1.00 86.81 244 CYS A C 1
ATOM 1946 O O . CYS A 1 244 ? -2.707 7.154 -23.930 1.00 86.81 244 CYS A O 1
ATOM 1948 N N . PRO A 1 245 ? -1.570 8.130 -25.618 1.00 86.75 245 PRO A N 1
ATOM 1949 C CA . PRO A 1 245 ? -1.061 9.254 -24.827 1.00 86.75 245 PRO A CA 1
ATOM 1950 C C . PRO A 1 245 ? -2.128 9.989 -24.006 1.00 86.75 245 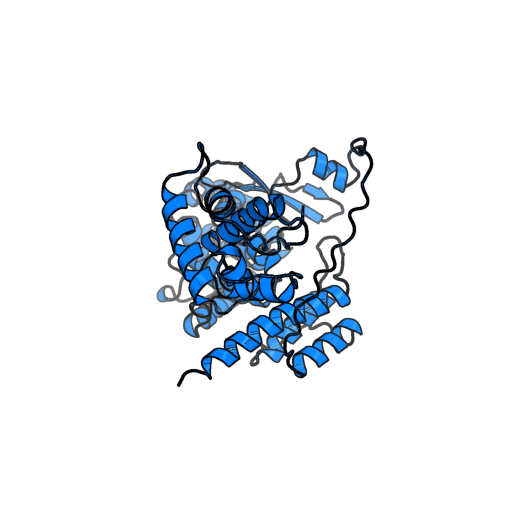PRO A C 1
ATOM 1952 O O . PRO A 1 245 ? -1.869 10.335 -22.857 1.00 86.75 245 PRO A O 1
ATOM 1955 N N . ASP A 1 246 ? -3.337 10.153 -24.551 1.00 85.56 246 ASP A N 1
ATOM 1956 C CA . ASP A 1 246 ? -4.451 10.832 -23.871 1.00 85.56 246 ASP A CA 1
ATOM 1957 C C . ASP A 1 246 ? -4.971 10.061 -22.646 1.00 85.56 246 ASP A C 1
ATOM 1959 O O . ASP A 1 246 ? -5.536 10.649 -21.726 1.00 85.56 246 ASP A O 1
ATOM 1963 N N . ASN A 1 247 ? -4.731 8.747 -22.604 1.00 86.94 247 ASN A N 1
ATOM 1964 C CA . ASN A 1 247 ? -5.123 7.864 -21.506 1.00 86.94 247 ASN A CA 1
ATOM 1965 C C . ASN A 1 247 ? -3.978 7.629 -20.507 1.00 86.94 247 ASN A C 1
ATOM 1967 O O . ASN A 1 247 ? -4.138 6.870 -19.548 1.00 86.94 247 ASN A O 1
ATOM 1971 N N . GLN A 1 248 ? -2.806 8.237 -20.719 1.00 92.56 248 GLN A N 1
ATOM 1972 C CA . GLN A 1 248 ? -1.670 8.061 -19.822 1.00 92.56 248 GLN A CA 1
ATOM 1973 C C . GLN A 1 248 ? -1.840 8.874 -18.529 1.00 92.56 248 GLN A C 1
ATOM 1975 O O . GLN A 1 248 ? -2.370 9.987 -18.536 1.00 92.56 248 GLN A O 1
ATOM 1980 N N . PRO A 1 249 ? -1.353 8.358 -17.388 1.00 93.94 249 PRO A N 1
ATOM 1981 C CA . PRO A 1 249 ? -1.426 9.073 -16.124 1.00 93.94 249 PRO A CA 1
ATOM 1982 C C . PRO A 1 249 ? -0.592 10.361 -16.165 1.00 93.94 249 PRO A C 1
ATOM 1984 O O . PRO A 1 249 ? 0.566 10.363 -16.587 1.00 93.94 249 PRO A O 1
ATOM 1987 N N . ALA A 1 250 ? -1.177 11.454 -15.671 1.00 93.50 250 ALA A N 1
ATOM 1988 C CA . ALA A 1 250 ? -0.559 12.783 -15.657 1.00 93.50 250 ALA A CA 1
ATOM 1989 C C . ALA A 1 250 ? 0.359 13.041 -14.444 1.00 93.50 250 ALA A C 1
ATOM 1991 O O . ALA A 1 250 ? 1.042 14.062 -14.398 1.00 93.50 250 ALA A O 1
ATOM 1992 N N . SER A 1 251 ? 0.378 12.143 -13.454 1.00 95.56 251 SER A N 1
ATOM 1993 C CA . SER A 1 251 ? 1.211 12.259 -12.252 1.00 95.56 251 SER A CA 1
ATOM 1994 C C . SER A 1 251 ? 1.624 10.890 -11.706 1.00 95.56 251 SER A C 1
ATOM 1996 O O . SER A 1 251 ? 0.993 9.872 -12.005 1.00 95.56 251 SER A O 1
ATOM 1998 N N . LEU A 1 252 ? 2.681 10.851 -10.884 1.00 94.44 252 LEU A N 1
ATOM 1999 C CA . LEU A 1 252 ? 3.107 9.615 -10.210 1.00 94.44 252 LEU A CA 1
ATOM 2000 C C . LEU A 1 2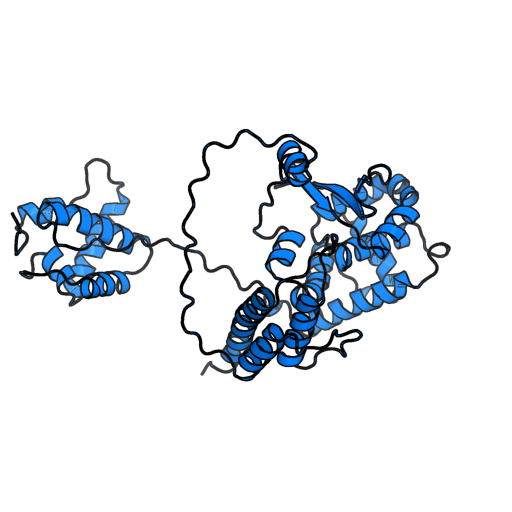52 ? 2.068 9.148 -9.188 1.00 94.44 252 LEU A C 1
ATOM 2002 O O . LEU A 1 252 ? 1.830 7.951 -9.057 1.00 94.44 252 LEU A O 1
ATOM 2006 N N . GLU A 1 253 ? 1.418 10.085 -8.500 1.00 92.50 253 GLU A N 1
ATOM 2007 C CA . GLU A 1 253 ? 0.310 9.799 -7.593 1.00 92.50 253 GLU A CA 1
ATOM 2008 C C . GLU A 1 253 ? -0.801 9.057 -8.334 1.00 92.50 253 GLU A C 1
ATOM 2010 O O . GLU A 1 253 ? -1.283 8.035 -7.851 1.00 92.50 253 GLU A O 1
ATOM 2015 N N . ARG A 1 254 ? -1.131 9.502 -9.553 1.00 93.81 254 ARG A N 1
ATOM 2016 C CA . ARG A 1 254 ? -2.149 8.853 -10.375 1.00 93.81 254 ARG A CA 1
ATOM 2017 C C . ARG A 1 254 ? -1.737 7.452 -10.827 1.00 93.81 254 ARG A C 1
ATOM 2019 O O . ARG A 1 254 ? -2.570 6.550 -10.799 1.00 93.81 254 ARG A O 1
ATOM 2026 N N . VAL A 1 255 ? -0.466 7.242 -11.193 1.00 95.00 255 VAL A N 1
ATOM 2027 C CA . VAL A 1 255 ? 0.071 5.891 -11.468 1.00 95.00 255 VAL A CA 1
ATOM 2028 C C . VAL A 1 255 ? -0.164 4.986 -10.254 1.00 95.00 255 VAL A C 1
ATOM 2030 O O . VAL A 1 255 ? -0.709 3.893 -10.383 1.00 95.00 255 VAL A O 1
ATOM 2033 N N . PHE A 1 256 ? 0.211 5.446 -9.059 1.00 92.94 256 PHE A N 1
ATOM 2034 C CA . PHE A 1 256 ? 0.087 4.659 -7.833 1.00 92.94 256 PHE A CA 1
ATOM 2035 C C . PHE A 1 256 ? -1.356 4.381 -7.433 1.00 92.94 256 PHE A C 1
ATOM 2037 O O . PHE A 1 256 ? -1.649 3.264 -7.012 1.00 92.94 256 PHE A O 1
ATOM 2044 N N . GLU A 1 257 ? -2.255 5.353 -7.576 1.00 90.38 257 GLU A N 1
ATOM 2045 C CA . GLU A 1 257 ? -3.690 5.153 -7.368 1.00 90.38 257 GLU A CA 1
ATOM 2046 C C . GLU A 1 257 ? -4.226 4.040 -8.264 1.00 90.38 257 GLU A C 1
ATOM 2048 O O . GLU A 1 257 ? -4.853 3.104 -7.768 1.00 90.38 257 GLU A O 1
ATOM 2053 N N . LEU A 1 258 ? -3.926 4.102 -9.562 1.00 91.88 258 LEU A N 1
ATOM 2054 C CA . LEU A 1 258 ? -4.404 3.122 -10.527 1.00 91.88 258 LEU A CA 1
ATOM 2055 C C . LEU A 1 258 ? -3.809 1.726 -10.277 1.00 91.88 258 LEU A C 1
ATOM 2057 O O . LEU A 1 258 ? -4.550 0.747 -10.286 1.00 91.88 258 LEU A O 1
ATOM 2061 N N . LEU A 1 259 ? -2.510 1.604 -9.972 1.00 91.31 259 LEU A N 1
ATOM 2062 C CA . LEU A 1 259 ? -1.902 0.307 -9.622 1.00 91.31 259 LEU A CA 1
ATOM 2063 C C . LEU A 1 259 ? -2.469 -0.252 -8.308 1.00 91.31 259 LEU A C 1
ATOM 2065 O O . LEU A 1 259 ? -2.595 -1.465 -8.125 1.00 91.31 259 LEU A O 1
ATOM 2069 N N . ARG A 1 260 ? -2.815 0.632 -7.368 1.00 87.38 260 ARG A N 1
ATOM 2070 C CA . ARG A 1 260 ? -3.350 0.254 -6.060 1.00 87.38 260 ARG A CA 1
ATOM 2071 C C . ARG A 1 260 ? -4.742 -0.360 -6.159 1.00 87.38 260 ARG A C 1
ATOM 2073 O O . ARG A 1 260 ? -5.014 -1.244 -5.350 1.00 87.38 260 ARG A O 1
ATOM 2080 N N . ILE A 1 261 ? -5.583 0.070 -7.103 1.00 86.62 261 ILE A N 1
ATOM 2081 C CA . ILE A 1 261 ? -6.944 -0.465 -7.293 1.00 86.62 261 ILE A CA 1
ATOM 2082 C C . ILE A 1 261 ? -6.906 -1.990 -7.404 1.00 86.62 261 ILE A C 1
ATOM 2084 O O . ILE A 1 261 ? -7.576 -2.685 -6.642 1.00 86.62 261 ILE A O 1
ATOM 2088 N N . GLU A 1 262 ? -6.054 -2.525 -8.276 1.00 81.44 262 GLU A N 1
ATOM 2089 C CA . GLU A 1 262 ? -5.963 -3.970 -8.450 1.00 81.44 262 GLU A CA 1
ATOM 2090 C C . GLU A 1 262 ? -5.281 -4.641 -7.248 1.00 81.44 262 GLU A C 1
ATOM 2092 O O . GLU A 1 262 ? -5.794 -5.611 -6.681 1.00 81.44 262 GLU A O 1
ATOM 2097 N N . ARG A 1 263 ? -4.166 -4.078 -6.762 1.00 82.75 263 ARG A N 1
ATOM 2098 C CA . ARG A 1 263 ? -3.401 -4.672 -5.651 1.00 82.75 263 ARG A CA 1
ATOM 2099 C C . ARG A 1 263 ? -4.183 -4.704 -4.340 1.00 82.75 263 ARG A C 1
ATOM 2101 O O . ARG A 1 263 ? -4.012 -5.646 -3.568 1.00 82.75 263 ARG A O 1
ATOM 2108 N N . GLN A 1 264 ? -5.067 -3.740 -4.087 1.00 80.25 264 GLN A N 1
ATOM 2109 C CA . GLN A 1 264 ? -5.938 -3.726 -2.908 1.00 80.25 264 GLN A CA 1
ATOM 2110 C C . GLN A 1 264 ? -6.918 -4.890 -2.857 1.00 80.25 264 GLN A C 1
ATOM 2112 O O . GLN A 1 264 ? -7.280 -5.324 -1.765 1.00 80.25 264 GLN A O 1
ATOM 2117 N N . THR A 1 265 ? -7.312 -5.419 -4.013 1.00 72.38 265 THR A N 1
ATOM 2118 C CA . THR A 1 265 ? -8.170 -6.608 -4.082 1.00 72.38 265 THR A CA 1
ATOM 2119 C C . THR A 1 265 ? -7.378 -7.906 -3.911 1.00 72.38 265 THR A C 1
ATOM 2121 O O . THR A 1 265 ? -7.926 -8.915 -3.473 1.00 72.38 265 THR A O 1
ATOM 2124 N N . GLN A 1 266 ? -6.074 -7.879 -4.201 1.00 73.75 266 GLN A N 1
ATOM 2125 C CA . GLN A 1 266 ? -5.196 -9.050 -4.169 1.00 73.75 266 GLN A CA 1
ATOM 2126 C C . GLN A 1 266 ? -4.435 -9.207 -2.842 1.00 73.75 266 GLN A C 1
ATOM 2128 O O . GLN A 1 266 ? -4.066 -10.321 -2.464 1.00 73.75 266 GLN A O 1
ATOM 2133 N N . LEU A 1 267 ? -4.177 -8.115 -2.116 1.00 74.19 267 LEU A N 1
ATOM 2134 C CA . LEU A 1 267 ? -3.331 -8.113 -0.923 1.00 74.19 267 LEU A CA 1
ATOM 2135 C C . LEU A 1 267 ? -4.093 -7.702 0.346 1.00 74.19 267 LEU A C 1
ATOM 2137 O O . LEU A 1 267 ? -4.926 -6.800 0.321 1.00 74.19 267 LEU A O 1
ATOM 2141 N N . PRO A 1 268 ? -3.750 -8.294 1.507 1.00 75.44 268 PRO A N 1
ATOM 2142 C CA . PRO A 1 268 ? -4.186 -7.811 2.805 1.00 75.44 268 PRO A CA 1
ATOM 2143 C C . PRO A 1 268 ? -3.967 -6.310 2.983 1.00 75.44 268 PRO A C 1
ATOM 2145 O O . PRO A 1 268 ? -2.871 -5.803 2.754 1.00 75.44 268 PRO A O 1
ATOM 2148 N N . GLN A 1 269 ? -4.968 -5.607 3.510 1.00 74.50 269 GLN A N 1
ATOM 2149 C CA . GLN A 1 269 ? -4.909 -4.165 3.725 1.00 74.50 269 GLN A CA 1
ATOM 2150 C C . GLN A 1 269 ? -3.729 -3.720 4.597 1.00 74.50 269 GLN A C 1
ATOM 2152 O O . GLN A 1 269 ? -3.213 -2.620 4.428 1.00 74.50 269 GLN A O 1
ATOM 2157 N N . LEU A 1 270 ? -3.283 -4.567 5.529 1.00 75.31 270 LEU A N 1
ATOM 2158 C CA . LEU A 1 270 ? -2.076 -4.293 6.309 1.00 75.31 270 LEU A CA 1
ATOM 2159 C C . LEU A 1 270 ? -0.841 -4.188 5.401 1.00 75.31 270 LEU A C 1
ATOM 2161 O O . LEU A 1 270 ? -0.043 -3.271 5.572 1.00 75.31 270 LEU A O 1
ATOM 2165 N N . LEU A 1 271 ? -0.710 -5.101 4.435 1.00 77.44 271 LEU A N 1
ATOM 2166 C CA . LEU A 1 271 ? 0.386 -5.108 3.469 1.00 77.44 271 LEU A CA 1
ATOM 2167 C C . LEU A 1 271 ? 0.262 -3.953 2.478 1.00 77.44 271 LEU A C 1
ATOM 2169 O O . LEU A 1 271 ? 1.273 -3.339 2.164 1.00 77.44 271 LEU A O 1
ATOM 2173 N N . ILE A 1 272 ? -0.956 -3.593 2.062 1.00 81.81 272 ILE A N 1
ATOM 2174 C CA . ILE A 1 272 ? -1.177 -2.392 1.246 1.00 81.81 272 ILE A CA 1
ATOM 2175 C C . ILE A 1 272 ? -0.775 -1.134 2.004 1.00 81.81 272 ILE A C 1
ATOM 2177 O O . ILE A 1 272 ? 0.013 -0.358 1.489 1.00 81.81 272 ILE A O 1
ATOM 2181 N N . ASN A 1 273 ? -1.250 -0.948 3.236 1.00 78.62 273 ASN A N 1
ATOM 2182 C CA . ASN A 1 273 ? -0.893 0.218 4.045 1.00 78.62 273 ASN A CA 1
ATOM 2183 C C . ASN A 1 273 ? 0.618 0.296 4.302 1.00 78.62 273 ASN A C 1
ATOM 2185 O O . ASN A 1 273 ? 1.175 1.388 4.374 1.00 78.62 273 ASN A O 1
ATOM 2189 N N . TYR A 1 274 ? 1.281 -0.856 4.435 1.00 78.06 274 TYR A N 1
ATOM 2190 C CA . TYR A 1 274 ? 2.735 -0.930 4.534 1.00 78.06 274 TYR A CA 1
ATOM 2191 C C . TYR A 1 274 ? 3.404 -0.547 3.204 1.00 78.06 274 TYR A C 1
ATOM 2193 O O . TYR A 1 274 ? 4.356 0.232 3.186 1.00 78.06 274 TYR A O 1
ATOM 2201 N N . ALA A 1 275 ? 2.893 -1.044 2.074 1.00 80.62 275 ALA A N 1
ATOM 2202 C CA . ALA A 1 275 ? 3.383 -0.716 0.739 1.00 80.62 275 ALA A CA 1
ATOM 2203 C C . ALA A 1 275 ? 3.243 0.779 0.429 1.00 80.62 275 ALA A C 1
ATOM 2205 O O . ALA A 1 275 ? 4.232 1.410 0.080 1.00 80.62 275 ALA A O 1
ATOM 2206 N N . THR A 1 276 ? 2.070 1.361 0.672 1.00 80.25 276 THR A N 1
ATOM 2207 C CA . THR A 1 276 ? 1.748 2.773 0.411 1.00 80.25 276 THR A CA 1
ATOM 2208 C C . THR A 1 276 ? 2.177 3.719 1.536 1.00 80.25 276 THR A C 1
ATOM 2210 O O . THR A 1 276 ? 1.819 4.896 1.517 1.00 80.25 276 THR A O 1
ATOM 2213 N N . ARG A 1 277 ? 2.848 3.203 2.580 1.00 75.62 277 ARG A N 1
ATOM 2214 C CA . ARG A 1 277 ? 3.253 3.941 3.799 1.00 75.62 277 ARG A CA 1
ATOM 2215 C C . ARG A 1 277 ? 2.111 4.763 4.415 1.00 75.62 277 ARG A C 1
ATOM 2217 O O . ARG A 1 277 ? 2.312 5.781 5.075 1.00 75.62 277 ARG A O 1
ATOM 2224 N N . SER A 1 278 ? 0.877 4.300 4.222 1.00 71.00 278 SER A N 1
ATOM 2225 C CA . SER A 1 278 ? -0.331 4.974 4.680 1.00 71.00 278 SER A CA 1
ATOM 2226 C C . SER A 1 278 ? -0.615 4.581 6.127 1.00 71.00 278 SER A C 1
ATOM 2228 O O . SER A 1 278 ? -1.076 3.473 6.407 1.00 71.00 278 SER A O 1
ATOM 2230 N N . ASN A 1 279 ? -0.374 5.504 7.062 1.00 62.06 279 ASN A N 1
ATOM 2231 C CA . ASN A 1 279 ? -0.686 5.351 8.492 1.00 62.06 279 ASN A CA 1
ATOM 2232 C C . ASN A 1 279 ? 0.052 4.205 9.213 1.00 62.06 279 ASN A C 1
ATOM 2234 O O . ASN A 1 279 ? -0.360 3.798 10.305 1.00 62.06 279 ASN A O 1
ATOM 2238 N N . ILE A 1 280 ? 1.132 3.685 8.622 1.00 58.72 280 ILE A N 1
ATOM 2239 C CA . ILE A 1 280 ? 2.058 2.745 9.255 1.00 58.72 280 ILE A CA 1
ATOM 2240 C C . ILE A 1 280 ? 3.435 3.396 9.239 1.00 58.72 280 ILE A C 1
ATOM 2242 O O . ILE A 1 280 ? 4.061 3.512 8.191 1.00 58.72 280 ILE A O 1
ATOM 2246 N N . VAL A 1 281 ? 3.902 3.811 10.415 1.00 52.16 281 VAL A N 1
ATOM 2247 C CA . VAL A 1 281 ? 5.319 4.106 10.619 1.00 52.16 281 VAL A CA 1
ATOM 2248 C C . VAL A 1 281 ? 5.987 2.760 10.859 1.00 52.16 281 VAL A C 1
ATOM 2250 O O . VAL A 1 281 ? 5.972 2.236 11.974 1.00 52.16 281 VAL A O 1
ATOM 2253 N N . SER A 1 282 ? 6.498 2.141 9.797 1.00 51.31 282 SER A N 1
ATOM 2254 C CA . SER A 1 282 ? 7.412 1.023 9.960 1.00 51.31 282 SER A CA 1
ATOM 2255 C C . SER A 1 282 ? 8.729 1.578 10.458 1.00 51.31 282 SER A C 1
ATOM 2257 O O . SER A 1 282 ? 9.575 2.000 9.679 1.00 51.31 282 SER A O 1
ATOM 2259 N N . HIS A 1 283 ? 8.911 1.592 11.775 1.00 44.25 283 HIS A N 1
ATOM 2260 C CA . HIS A 1 283 ? 10.262 1.660 12.297 1.00 44.25 283 HIS A CA 1
ATOM 2261 C C . HIS A 1 283 ? 10.978 0.413 11.792 1.00 44.25 283 HIS A C 1
ATOM 2263 O O . HIS A 1 283 ? 10.615 -0.714 12.139 1.00 44.25 283 HIS A O 1
ATOM 2269 N N . SER A 1 284 ? 11.946 0.624 10.908 1.00 49.94 284 SER A N 1
ATOM 2270 C CA . SER A 1 284 ? 12.915 -0.388 10.537 1.00 49.94 284 SER A CA 1
ATOM 2271 C C . SER A 1 284 ? 13.450 -1.017 11.812 1.00 49.94 284 SER A C 1
ATOM 2273 O O . SER A 1 284 ? 13.842 -0.313 12.744 1.00 49.94 284 SER A O 1
ATOM 2275 N N . VAL A 1 285 ? 13.438 -2.343 11.871 1.00 52.47 285 VAL A N 1
ATOM 2276 C CA . VAL A 1 285 ? 14.124 -3.064 12.938 1.00 52.47 285 VAL A CA 1
ATOM 2277 C C . VAL A 1 285 ? 15.584 -2.595 12.925 1.00 52.47 285 VAL A C 1
ATOM 2279 O O . VAL A 1 285 ? 16.214 -2.603 11.866 1.00 52.47 285 VAL A O 1
ATOM 2282 N N . LEU A 1 286 ? 16.100 -2.135 14.072 1.00 50.03 286 LEU A N 1
ATOM 2283 C CA . LEU A 1 286 ? 17.503 -1.728 14.206 1.00 50.03 286 LEU A CA 1
ATOM 2284 C C . LEU A 1 286 ? 18.409 -2.852 13.689 1.00 50.03 286 LEU A C 1
ATOM 2286 O O . LEU A 1 286 ? 18.085 -4.021 13.891 1.00 50.03 286 LEU A O 1
ATOM 2290 N N . SER A 1 287 ? 19.534 -2.514 13.051 1.00 47.78 287 SER A N 1
ATOM 2291 C CA . SER A 1 287 ? 20.450 -3.502 12.453 1.00 47.78 287 SER A CA 1
ATOM 2292 C C . SER A 1 287 ? 20.784 -4.648 13.419 1.00 47.78 287 SER A C 1
ATOM 2294 O O . SER A 1 287 ? 20.723 -5.812 13.036 1.00 47.78 287 SER A O 1
ATOM 2296 N N . ASP A 1 288 ? 21.005 -4.338 14.696 1.00 48.50 288 ASP A N 1
ATOM 2297 C CA . ASP A 1 288 ? 21.317 -5.327 15.735 1.00 48.50 288 ASP A CA 1
ATOM 2298 C C . ASP A 1 288 ? 20.117 -6.226 16.065 1.00 48.50 288 ASP A C 1
ATOM 2300 O O . ASP A 1 288 ? 20.239 -7.442 16.201 1.00 48.50 288 ASP A O 1
ATOM 2304 N N . SER A 1 289 ? 18.918 -5.642 16.131 1.00 49.03 289 SER A N 1
ATOM 2305 C CA . SER A 1 289 ? 17.670 -6.394 16.304 1.00 49.03 289 SER A CA 1
ATOM 2306 C C . SER A 1 289 ? 17.370 -7.273 15.085 1.00 49.03 289 SER A C 1
ATOM 2308 O O . SER A 1 289 ? 16.784 -8.344 15.220 1.00 49.03 289 SER A O 1
ATOM 2310 N N . TRP A 1 290 ? 17.806 -6.851 13.897 1.00 55.19 290 TRP A N 1
ATOM 2311 C CA . TRP A 1 290 ? 17.682 -7.608 12.659 1.00 55.19 290 TRP A CA 1
ATOM 2312 C C . TRP A 1 290 ? 18.654 -8.790 12.626 1.00 55.19 290 TRP A C 1
ATOM 2314 O O . TRP A 1 290 ? 18.240 -9.927 12.411 1.00 55.19 290 TRP A O 1
ATOM 2324 N N . GLN A 1 291 ? 19.932 -8.549 12.929 1.00 50.44 291 GLN A N 1
ATOM 2325 C CA . GLN A 1 291 ? 20.936 -9.603 13.091 1.00 50.44 291 GLN A CA 1
ATOM 2326 C C . GLN A 1 291 ? 20.501 -10.623 14.150 1.00 50.44 291 GLN A C 1
ATOM 2328 O O . GLN A 1 291 ? 20.666 -11.824 13.943 1.00 50.44 291 GLN A O 1
ATOM 2333 N N . HIS A 1 292 ? 19.866 -10.168 15.233 1.00 55.03 292 HIS A N 1
ATOM 2334 C CA . HIS A 1 292 ? 19.301 -11.045 16.252 1.00 55.03 292 HIS A CA 1
ATOM 2335 C C . HIS A 1 292 ? 18.138 -11.913 15.730 1.00 55.03 292 HIS A C 1
ATOM 2337 O O . HIS A 1 292 ? 18.145 -13.124 15.949 1.00 55.03 292 HIS A O 1
ATOM 2343 N N . LEU A 1 293 ? 17.170 -11.336 15.002 1.00 49.62 293 LEU A N 1
ATOM 2344 C CA . LEU A 1 293 ? 16.048 -12.085 14.405 1.00 49.62 293 LEU A CA 1
ATOM 2345 C C . LEU A 1 293 ? 16.508 -13.188 13.440 1.00 49.62 293 LEU A C 1
ATOM 2347 O O . LEU A 1 293 ? 15.841 -14.214 13.323 1.00 49.62 293 LEU A O 1
ATOM 2351 N N . HIS A 1 294 ? 17.647 -12.984 12.779 1.00 52.69 294 HIS A N 1
ATOM 2352 C CA . HIS A 1 294 ? 18.245 -13.939 11.847 1.00 52.69 294 HIS A CA 1
ATOM 2353 C C . HIS A 1 294 ? 19.296 -14.864 12.484 1.00 52.69 294 HIS A C 1
ATOM 2355 O O . HIS A 1 294 ? 19.932 -15.632 11.769 1.00 52.69 294 HIS A O 1
ATOM 2361 N N . GLY A 1 295 ? 19.477 -14.821 13.810 1.00 47.38 295 GLY A N 1
ATOM 2362 C CA . GLY A 1 295 ? 20.405 -15.700 14.535 1.00 47.38 295 GLY A CA 1
ATOM 2363 C C . GLY A 1 295 ? 21.889 -15.348 14.377 1.00 47.38 295 GLY A C 1
ATOM 2364 O O . GLY A 1 295 ? 22.745 -16.115 14.807 1.00 47.38 295 GLY A O 1
ATOM 2365 N N . ASN A 1 296 ? 22.198 -14.186 13.800 1.00 47.56 296 ASN A N 1
ATOM 2366 C CA . ASN A 1 296 ? 23.559 -13.718 13.522 1.00 47.56 296 ASN A CA 1
ATOM 2367 C C . ASN A 1 296 ? 24.153 -12.865 14.657 1.00 47.56 296 ASN A C 1
ATOM 2369 O O . ASN A 1 296 ? 25.313 -12.473 14.581 1.00 47.56 296 ASN A O 1
ATOM 2373 N N . ALA A 1 297 ? 23.375 -12.570 15.704 1.00 54.09 297 ALA A N 1
ATOM 2374 C CA . ALA A 1 297 ? 23.833 -11.870 16.902 1.00 54.09 297 ALA A CA 1
ATOM 2375 C C . ALA A 1 297 ? 23.331 -12.570 18.180 1.00 54.09 297 ALA A C 1
ATOM 2377 O O . ALA A 1 297 ? 22.197 -13.075 18.197 1.00 54.09 297 ALA A O 1
ATOM 2378 N N . PRO A 1 298 ? 24.143 -12.599 19.258 1.00 54.25 298 PRO A N 1
ATOM 2379 C CA . PRO A 1 298 ? 23.738 -13.174 20.534 1.00 54.25 298 PRO A CA 1
ATOM 2380 C C . PRO A 1 298 ? 22.496 -12.455 21.064 1.00 54.25 298 PRO A C 1
ATOM 2382 O O . PRO A 1 298 ? 22.353 -11.241 20.919 1.00 54.25 298 PRO A O 1
ATOM 2385 N N . ALA A 1 299 ? 21.580 -13.217 21.666 1.00 51.44 299 ALA A N 1
ATOM 2386 C CA . ALA A 1 299 ? 20.367 -12.646 22.225 1.00 51.44 299 ALA A CA 1
ATOM 2387 C C . ALA A 1 299 ? 20.712 -11.570 23.261 1.00 51.44 299 ALA A C 1
ATOM 2389 O O . ALA A 1 299 ? 21.525 -11.847 24.152 1.00 51.44 299 ALA A O 1
ATOM 2390 N N . PRO A 1 300 ? 20.109 -10.366 23.190 1.00 51.00 300 PRO A N 1
ATOM 2391 C CA . PRO A 1 300 ? 20.208 -9.436 24.301 1.00 51.00 300 PRO A CA 1
ATOM 2392 C C . PRO A 1 300 ? 19.708 -10.168 25.548 1.00 51.00 300 PRO A C 1
ATOM 2394 O O . PRO A 1 300 ? 18.689 -10.864 25.492 1.00 51.00 300 PRO A O 1
ATOM 2397 N N . ARG A 1 301 ? 20.462 -10.076 26.652 1.00 43.75 301 ARG A N 1
ATOM 2398 C CA . ARG A 1 301 ? 20.085 -10.693 27.930 1.00 43.75 301 ARG A CA 1
ATOM 2399 C C . ARG A 1 301 ? 18.689 -10.193 28.286 1.00 43.75 301 ARG A C 1
ATOM 2401 O O . ARG A 1 301 ? 18.518 -9.023 28.605 1.00 43.75 301 ARG A O 1
ATOM 2408 N N . SER A 1 302 ? 17.690 -11.057 28.146 1.00 43.53 302 SER A N 1
ATOM 2409 C CA . SER A 1 302 ? 16.312 -10.684 28.418 1.00 43.53 302 SER A CA 1
ATOM 2410 C C . SER A 1 302 ? 16.152 -10.478 29.917 1.00 43.53 302 SER A C 1
ATOM 2412 O O . SER A 1 302 ? 16.311 -11.437 30.673 1.00 43.53 302 SER A O 1
ATOM 2414 N N . GLU A 1 303 ? 15.777 -9.271 30.330 1.00 47.09 303 GLU A N 1
ATOM 2415 C CA . GLU A 1 303 ? 14.968 -9.130 31.536 1.00 47.09 303 GLU A CA 1
ATOM 2416 C C . GLU A 1 303 ? 13.704 -9.984 31.357 1.00 47.09 303 GLU A C 1
ATOM 2418 O O . GLU A 1 303 ? 13.163 -10.119 30.252 1.00 47.09 303 GLU A O 1
ATOM 2423 N N . GLU A 1 304 ? 13.324 -10.664 32.431 1.00 40.91 304 GLU A N 1
ATOM 2424 C CA . GLU A 1 304 ? 12.343 -11.741 32.464 1.00 40.91 304 GLU A CA 1
ATOM 2425 C C . GLU A 1 304 ? 11.065 -11.398 31.683 1.00 40.91 304 GLU A C 1
ATOM 2427 O O . GLU A 1 304 ? 10.392 -10.394 31.917 1.00 40.91 304 GLU A O 1
ATOM 2432 N N . LYS A 1 305 ? 10.707 -12.258 30.723 1.00 42.41 305 LYS A N 1
ATOM 2433 C CA . LYS A 1 305 ? 9.467 -12.113 29.958 1.00 42.41 305 LYS A CA 1
ATOM 2434 C C . LYS A 1 305 ? 8.270 -12.345 30.876 1.00 42.41 305 LYS A C 1
ATOM 2436 O O . LYS A 1 305 ? 7.879 -13.489 31.107 1.00 42.41 305 LYS A O 1
ATOM 2441 N N . GLU A 1 306 ? 7.612 -11.269 31.296 1.00 37.06 306 GLU A N 1
ATOM 2442 C CA . GLU A 1 306 ? 6.240 -11.355 31.787 1.00 37.06 306 GLU A CA 1
ATOM 2443 C C . GLU A 1 306 ? 5.345 -11.975 30.705 1.00 37.06 306 GLU A C 1
ATOM 2445 O O . GLU A 1 306 ? 5.207 -11.472 29.582 1.00 37.06 306 GLU A O 1
ATOM 2450 N N . ILE A 1 307 ? 4.702 -13.089 31.051 1.00 42.38 307 ILE A N 1
ATOM 2451 C CA . ILE A 1 307 ? 3.696 -13.746 30.221 1.00 42.38 307 ILE A CA 1
ATOM 2452 C C . ILE A 1 307 ? 2.475 -12.820 30.148 1.00 42.38 307 ILE A C 1
ATOM 2454 O O . ILE A 1 307 ? 1.545 -12.903 30.952 1.00 42.38 307 ILE A O 1
ATOM 2458 N N . ARG A 1 308 ? 2.450 -11.920 29.160 1.00 42.44 308 ARG A N 1
ATOM 2459 C CA . ARG A 1 308 ? 1.265 -11.105 28.874 1.00 42.44 308 ARG A CA 1
ATOM 2460 C C . ARG A 1 308 ? 0.118 -12.020 28.444 1.00 42.44 308 ARG A C 1
ATOM 2462 O O . ARG A 1 308 ? 0.176 -12.688 27.408 1.00 42.44 308 ARG A O 1
ATOM 2469 N N . LYS A 1 309 ? -0.951 -12.044 29.245 1.00 36.94 309 LYS A N 1
ATOM 2470 C CA . LYS A 1 309 ? -2.199 -12.749 28.927 1.00 36.94 309 LYS A CA 1
ATOM 2471 C C . LYS A 1 309 ? -2.712 -12.264 27.567 1.00 36.94 309 LYS A C 1
ATOM 2473 O O . LYS A 1 309 ? -2.925 -11.073 27.361 1.00 36.94 309 LYS A O 1
ATOM 2478 N N . LYS A 1 310 ? -2.937 -13.192 26.631 1.00 35.81 310 LYS A N 1
ATOM 2479 C CA . LYS A 1 310 ? -3.570 -12.890 25.339 1.00 35.81 310 LYS A CA 1
ATOM 2480 C C . LYS A 1 310 ? -4.980 -12.351 25.595 1.00 35.81 310 LYS A C 1
ATOM 2482 O O . LYS A 1 310 ? -5.893 -13.132 25.860 1.00 35.81 310 LYS A O 1
ATOM 2487 N N . HIS A 1 311 ? -5.173 -11.038 25.489 1.00 36.28 311 HIS A N 1
ATOM 2488 C CA . HIS A 1 311 ? -6.507 -10.450 25.431 1.00 36.28 311 HIS A CA 1
ATOM 2489 C C . HIS A 1 311 ? -7.216 -10.975 24.176 1.00 36.28 311 HIS A C 1
ATOM 2491 O O . HIS A 1 311 ? -6.938 -10.560 23.052 1.00 36.28 311 HIS A O 1
ATOM 2497 N N . ARG A 1 312 ? -8.131 -11.935 24.355 1.00 37.56 312 ARG A N 1
ATOM 2498 C CA . ARG A 1 312 ? -9.100 -12.293 23.318 1.00 37.56 312 ARG A CA 1
ATOM 2499 C C . ARG A 1 312 ? -10.140 -11.181 23.283 1.00 37.56 312 ARG A C 1
ATOM 2501 O O . ARG A 1 312 ? -11.072 -11.194 24.081 1.00 37.56 312 ARG A O 1
ATOM 2508 N N . PHE A 1 313 ? -9.990 -10.229 22.368 1.00 39.94 313 PHE A N 1
ATOM 2509 C CA . PHE A 1 313 ? -11.094 -9.344 22.014 1.00 39.94 313 PHE A CA 1
ATOM 2510 C C . PHE A 1 313 ? -12.276 -10.220 21.570 1.00 39.94 313 PHE A C 1
ATOM 2512 O O . PHE A 1 313 ? -12.177 -10.952 20.579 1.00 39.94 313 PHE A O 1
ATOM 2519 N N . ARG A 1 314 ? -13.376 -10.212 22.337 1.00 39.56 314 ARG A N 1
ATOM 2520 C CA . ARG A 1 314 ? -14.646 -10.786 21.878 1.00 39.56 314 ARG A CA 1
ATOM 2521 C C . ARG A 1 314 ? -15.088 -9.947 20.686 1.00 39.56 314 ARG A C 1
ATOM 2523 O O . ARG A 1 314 ? -15.322 -8.752 20.829 1.00 39.56 314 ARG A O 1
ATOM 2530 N N . ARG A 1 315 ? -15.148 -10.573 19.513 1.00 47.25 315 ARG A N 1
ATOM 2531 C CA . ARG A 1 315 ? -15.668 -9.931 18.306 1.00 47.25 315 ARG A CA 1
ATOM 2532 C C . ARG A 1 315 ? -17.172 -9.680 18.501 1.00 47.25 315 ARG A C 1
ATOM 2534 O O . ARG A 1 315 ? -17.839 -10.585 19.011 1.00 47.25 315 ARG A O 1
ATOM 2541 N N . PRO A 1 316 ? -17.699 -8.497 18.145 1.00 46.19 316 PRO A N 1
ATOM 2542 C CA . PRO A 1 316 ? -19.137 -8.252 18.165 1.00 46.19 316 PRO A CA 1
ATOM 2543 C C . PRO A 1 316 ? -19.853 -9.257 17.251 1.00 46.19 316 PRO A C 1
ATOM 2545 O O . PRO A 1 316 ? -19.309 -9.656 16.220 1.00 46.19 316 PRO A O 1
ATOM 2548 N N . GLN A 1 317 ? -21.049 -9.701 17.647 1.00 51.19 317 GLN A N 1
ATOM 2549 C CA . GLN A 1 317 ? -21.909 -10.513 16.785 1.00 51.19 317 GLN A CA 1
ATOM 2550 C C . GLN A 1 317 ? -22.337 -9.645 15.599 1.00 51.19 317 GLN A C 1
ATOM 2552 O O . GLN A 1 317 ? -23.110 -8.709 15.762 1.00 51.19 317 GLN A O 1
ATOM 2557 N N . GLN A 1 318 ? -21.781 -9.926 14.426 1.00 60.44 318 GLN A N 1
ATOM 2558 C CA . GLN A 1 318 ? -22.206 -9.340 13.159 1.00 60.44 318 GLN A CA 1
ATOM 2559 C C . GLN A 1 318 ? -22.942 -10.415 12.361 1.00 60.44 318 GLN A C 1
ATOM 2561 O O . GLN A 1 318 ? -22.527 -11.578 12.382 1.00 60.44 318 GLN A O 1
ATOM 2566 N N . ASN A 1 319 ? -24.016 -10.029 11.670 1.00 68.56 319 ASN A N 1
ATOM 2567 C CA . ASN A 1 319 ? -24.654 -10.886 10.675 1.00 68.56 319 ASN A CA 1
ATOM 2568 C C . ASN A 1 319 ? -23.644 -11.118 9.548 1.00 68.56 319 ASN A C 1
ATOM 2570 O O . ASN A 1 319 ? -23.244 -10.184 8.861 1.00 68.56 319 ASN A O 1
ATOM 2574 N N . VAL A 1 320 ? -23.163 -12.355 9.427 1.00 74.00 320 VAL A N 1
ATOM 2575 C CA . VAL A 1 320 ? -22.218 -12.756 8.382 1.00 74.00 320 VAL A CA 1
ATOM 2576 C C . VAL A 1 320 ? -23.025 -13.396 7.255 1.00 74.00 320 VAL A C 1
ATOM 2578 O O . VAL A 1 320 ? -23.774 -14.331 7.548 1.00 74.00 320 VAL A O 1
ATOM 2581 N N . PRO A 1 321 ? -22.854 -12.969 5.992 1.00 80.62 321 PRO A N 1
ATOM 2582 C CA . PRO A 1 321 ? -23.524 -13.591 4.856 1.00 80.62 321 PRO A CA 1
ATOM 2583 C C . PRO A 1 321 ? -23.290 -15.102 4.795 1.00 80.62 321 PRO A C 1
ATOM 2585 O O . PRO A 1 321 ? -22.217 -15.612 5.154 1.00 80.62 321 PRO A O 1
ATOM 2588 N N . GLU A 1 322 ? -24.295 -15.839 4.327 1.00 83.62 322 GLU A N 1
ATOM 2589 C CA . GLU A 1 322 ? -24.245 -17.301 4.290 1.00 83.62 322 GLU A CA 1
ATOM 2590 C C . GLU A 1 322 ? -23.119 -17.805 3.375 1.00 83.62 322 GLU A C 1
ATOM 2592 O O . GLU A 1 322 ? -22.318 -18.652 3.787 1.00 83.62 322 GLU A O 1
ATOM 2597 N N . TRP A 1 323 ? -22.974 -17.199 2.193 1.00 81.75 323 TRP A N 1
ATOM 2598 C CA . TRP A 1 323 ? -21.909 -17.511 1.237 1.00 81.75 323 TRP A CA 1
ATOM 2599 C C . TRP A 1 323 ? -20.508 -17.351 1.868 1.00 81.75 323 TRP A C 1
ATOM 2601 O O . TRP A 1 323 ? -19.652 -18.236 1.760 1.00 81.75 323 TRP A O 1
ATOM 2611 N N . LEU A 1 324 ? -20.295 -16.290 2.657 1.00 83.44 324 LEU A N 1
ATOM 2612 C CA . LEU A 1 324 ? -19.025 -16.011 3.334 1.00 83.44 324 LEU A CA 1
ATOM 2613 C C . LEU A 1 324 ? -18.754 -17.004 4.476 1.00 83.44 324 LEU A C 1
ATOM 2615 O O . LEU A 1 324 ? -17.608 -17.400 4.729 1.00 83.44 324 LEU A O 1
ATOM 2619 N N . THR A 1 325 ? -19.810 -17.458 5.153 1.00 84.88 325 THR A N 1
ATOM 2620 C CA . THR A 1 325 ? -19.729 -18.504 6.182 1.00 84.88 325 THR A CA 1
ATOM 2621 C C . THR A 1 325 ? -19.316 -19.847 5.577 1.00 84.88 325 THR A C 1
ATOM 2623 O O . THR A 1 325 ? -18.455 -20.542 6.139 1.00 84.88 325 THR A O 1
ATOM 2626 N N . VAL A 1 326 ? -19.869 -20.194 4.412 1.00 86.19 326 VAL A N 1
ATOM 2627 C CA . VAL A 1 326 ? -19.501 -21.392 3.644 1.00 86.19 326 VAL A CA 1
ATOM 2628 C C . VAL A 1 326 ? -18.046 -21.309 3.175 1.00 86.19 326 VAL A C 1
ATOM 2630 O O . VAL A 1 326 ? -17.282 -22.252 3.410 1.00 86.19 326 VAL A O 1
ATOM 2633 N N . LEU A 1 327 ? -17.618 -20.173 2.616 1.00 83.56 327 LEU A N 1
ATOM 2634 C CA . LEU A 1 327 ? -16.233 -19.949 2.185 1.00 83.56 327 LEU A CA 1
ATOM 2635 C C . LEU A 1 327 ? -15.238 -20.106 3.345 1.00 83.56 327 LEU A C 1
ATOM 2637 O O . LEU A 1 327 ? -14.263 -20.854 3.249 1.00 83.56 327 LEU A O 1
ATOM 2641 N N . CYS A 1 328 ? -15.523 -19.490 4.496 1.00 85.31 328 CYS A N 1
ATOM 2642 C CA . CYS A 1 328 ? -14.700 -19.625 5.701 1.00 85.31 328 CYS A CA 1
ATOM 2643 C C . CYS A 1 328 ? -14.557 -21.079 6.172 1.00 85.31 328 CYS A C 1
ATOM 2645 O O . CYS A 1 328 ? -13.513 -21.461 6.712 1.00 85.31 328 CYS A O 1
ATOM 2647 N N . ARG A 1 329 ? -15.609 -21.892 6.014 1.00 86.81 329 ARG A N 1
ATOM 2648 C CA . ARG A 1 329 ? -15.585 -23.318 6.359 1.00 86.81 329 ARG A CA 1
ATOM 2649 C C . ARG A 1 329 ? -14.688 -24.095 5.396 1.00 86.81 329 ARG A C 1
ATOM 2651 O O . ARG A 1 329 ? -13.876 -24.888 5.870 1.00 86.81 329 ARG A O 1
ATOM 2658 N N . LYS A 1 330 ? -14.796 -23.830 4.090 1.00 85.94 330 LYS A N 1
ATOM 2659 C CA . LYS A 1 330 ? -13.941 -24.437 3.057 1.00 85.94 330 LYS A CA 1
ATOM 2660 C C . LYS A 1 330 ? -12.465 -24.086 3.273 1.00 85.94 330 LYS A C 1
ATOM 2662 O O . LYS A 1 330 ? -11.637 -24.991 3.292 1.00 85.94 330 LYS A O 1
ATOM 2667 N N . LEU A 1 331 ? -12.150 -22.819 3.569 1.00 84.94 331 LEU A N 1
ATOM 2668 C CA . LEU A 1 331 ? -10.788 -22.357 3.882 1.00 84.94 331 LEU A CA 1
ATOM 2669 C C . LEU A 1 331 ? -10.167 -23.115 5.056 1.00 84.94 331 LEU A C 1
ATOM 2671 O O . LEU A 1 331 ? -9.057 -23.624 4.953 1.00 84.94 331 LEU A O 1
ATOM 2675 N N . ARG A 1 332 ? -10.896 -23.237 6.174 1.00 85.75 332 ARG A N 1
ATOM 2676 C CA . ARG A 1 332 ? -10.403 -23.951 7.368 1.00 85.75 332 ARG A CA 1
ATOM 2677 C C . ARG A 1 332 ? -10.127 -25.428 7.108 1.00 85.75 332 ARG A C 1
ATOM 2679 O O . ARG A 1 332 ? -9.262 -25.988 7.769 1.00 85.75 332 ARG A O 1
ATOM 2686 N N . LYS A 1 333 ? -10.876 -26.037 6.188 1.00 85.88 333 LYS A N 1
ATOM 2687 C CA . LYS A 1 333 ? -10.708 -27.431 5.767 1.00 85.88 333 LYS A CA 1
ATOM 2688 C C . LYS A 1 333 ? -9.736 -27.595 4.592 1.00 85.88 333 LYS A C 1
ATOM 2690 O O . LYS A 1 333 ? -9.588 -28.713 4.121 1.00 85.88 333 LYS A O 1
ATOM 2695 N N . GLN A 1 334 ? -9.121 -26.511 4.107 1.00 80.00 334 GLN A N 1
ATOM 2696 C CA . GLN A 1 334 ? -8.269 -26.498 2.910 1.00 80.00 334 GLN A CA 1
ATOM 2697 C C . GLN A 1 334 ? -8.953 -27.075 1.653 1.00 80.00 334 GLN A C 1
ATOM 2699 O O . GLN A 1 334 ? -8.305 -27.610 0.765 1.00 80.00 334 GLN A O 1
ATOM 2704 N N . GLN A 1 335 ? -10.278 -26.943 1.551 1.00 82.44 335 GLN A N 1
ATOM 2705 C CA . GLN A 1 335 ? -11.087 -27.473 0.442 1.00 82.44 335 GLN A CA 1
ATOM 2706 C C . GLN A 1 335 ? -11.229 -26.477 -0.719 1.00 82.44 335 GLN A C 1
ATOM 2708 O O . GLN A 1 335 ? -12.251 -26.446 -1.400 1.00 82.44 335 GLN A O 1
ATOM 2713 N N . ILE A 1 336 ? -10.245 -25.600 -0.890 1.00 77.38 336 ILE A N 1
ATOM 2714 C CA . ILE A 1 336 ? -10.213 -24.609 -1.964 1.00 77.38 336 ILE A CA 1
ATOM 2715 C C . ILE A 1 336 ? -8.983 -24.922 -2.790 1.00 77.38 336 ILE A C 1
ATOM 2717 O O . ILE A 1 336 ? -7.888 -24.982 -2.237 1.00 77.38 336 ILE A O 1
ATOM 2721 N N . SER A 1 337 ? -9.167 -25.143 -4.086 1.00 74.12 337 SER A N 1
ATOM 2722 C CA . SER A 1 337 ? -8.069 -25.418 -5.010 1.00 74.12 337 SER A CA 1
ATOM 2723 C C . SER A 1 337 ? -7.156 -24.200 -5.157 1.00 74.12 337 SER A C 1
ATOM 2725 O O . SER A 1 337 ? -7.605 -23.061 -5.011 1.00 74.12 337 SER A O 1
ATOM 2727 N N . ALA A 1 338 ? -5.875 -24.437 -5.444 1.00 65.31 338 ALA A N 1
ATOM 2728 C CA . ALA A 1 338 ? -4.986 -23.376 -5.900 1.00 65.31 338 ALA A CA 1
ATOM 2729 C C . ALA A 1 338 ? -5.543 -22.818 -7.213 1.00 65.31 338 ALA A C 1
ATOM 2731 O O . ALA A 1 338 ? -5.902 -23.586 -8.107 1.00 65.31 338 ALA A O 1
ATOM 2732 N N . VAL A 1 339 ? -5.692 -21.497 -7.303 1.00 62.06 339 VAL A N 1
ATOM 2733 C CA . VAL A 1 339 ? -6.191 -20.879 -8.531 1.00 62.06 339 VAL A CA 1
ATOM 2734 C C . VAL A 1 339 ? -4.985 -20.522 -9.382 1.00 62.06 339 VAL A C 1
ATOM 2736 O O . VAL A 1 339 ? -4.332 -19.517 -9.129 1.00 62.06 339 VAL A O 1
ATOM 2739 N N . GLU A 1 340 ? -4.663 -21.379 -10.350 1.00 49.16 340 GLU A N 1
ATOM 2740 C CA . GLU A 1 340 ? -3.524 -21.157 -11.251 1.00 49.16 340 GLU A CA 1
ATOM 2741 C C . GLU A 1 340 ? -3.863 -20.245 -12.438 1.00 49.16 340 GLU A C 1
ATOM 2743 O O . GLU A 1 340 ? -2.952 -19.745 -13.076 1.00 49.16 340 GLU A O 1
ATOM 2748 N N . ASN A 1 341 ? -5.143 -19.945 -12.689 1.00 49.91 341 ASN A N 1
ATOM 2749 C CA . ASN A 1 341 ? -5.602 -18.910 -13.624 1.00 49.91 341 ASN A CA 1
ATOM 2750 C C . ASN A 1 341 ? -7.025 -18.490 -13.226 1.00 49.91 341 ASN A C 1
ATOM 2752 O O . ASN A 1 341 ? -7.975 -19.243 -13.444 1.00 49.91 341 ASN A O 1
ATOM 2756 N N . VAL A 1 342 ? -7.185 -17.329 -12.579 1.00 53.00 342 VAL A N 1
ATOM 2757 C CA . VAL A 1 342 ? -8.510 -16.830 -12.170 1.00 53.00 342 VAL A CA 1
ATOM 2758 C C . VAL A 1 342 ? -9.130 -16.113 -13.381 1.00 53.00 342 VAL A C 1
ATOM 2760 O O . VAL A 1 342 ? -8.587 -15.088 -13.794 1.00 53.00 342 VAL A O 1
ATOM 2763 N N . PRO A 1 343 ? -10.249 -16.573 -13.970 1.00 54.28 343 PRO A N 1
ATOM 2764 C CA . PRO A 1 343 ? -11.021 -15.710 -14.862 1.00 54.28 343 PRO A CA 1
ATOM 2765 C C . PRO A 1 343 ? -11.479 -14.466 -14.085 1.00 54.28 343 PRO A C 1
ATOM 2767 O O . PRO A 1 343 ? -11.865 -14.582 -12.921 1.00 54.28 343 PRO A O 1
ATOM 2770 N N . ARG A 1 344 ? -11.412 -13.278 -14.710 1.00 53.91 344 ARG A N 1
ATOM 2771 C CA . ARG A 1 344 ? -11.701 -11.984 -14.057 1.00 53.91 344 ARG A CA 1
ATOM 2772 C C . ARG A 1 344 ? -13.004 -12.072 -13.233 1.00 53.91 344 ARG A C 1
ATOM 2774 O O . ARG A 1 344 ? -14.041 -12.442 -13.791 1.00 53.91 344 ARG A O 1
ATOM 2781 N N . PRO A 1 345 ? -12.978 -11.775 -11.919 1.00 61.75 345 PRO A N 1
ATOM 2782 C CA . PRO A 1 345 ? -14.142 -11.966 -11.065 1.00 61.75 345 PRO A CA 1
ATOM 2783 C C . PRO A 1 345 ? -15.237 -10.955 -11.423 1.00 61.75 345 PRO A C 1
ATOM 2785 O O . PRO A 1 345 ? -15.038 -9.751 -11.311 1.00 61.75 345 PRO A O 1
ATOM 2788 N N . GLN A 1 346 ? -16.405 -11.451 -11.834 1.00 64.88 346 GLN A N 1
ATOM 2789 C CA . GLN A 1 346 ? -17.578 -10.622 -12.155 1.00 64.88 346 GLN A CA 1
ATOM 2790 C C . GLN A 1 346 ? -18.477 -10.360 -10.937 1.00 64.88 346 GLN A C 1
ATOM 2792 O O . GLN A 1 346 ? -19.407 -9.564 -11.006 1.00 64.88 346 GLN A O 1
ATOM 2797 N N . THR A 1 347 ? -18.216 -11.036 -9.816 1.00 72.31 347 THR A N 1
ATOM 2798 C CA . THR A 1 347 ? -18.999 -10.920 -8.582 1.00 72.31 347 THR A CA 1
ATOM 2799 C C . THR A 1 347 ? -18.089 -10.730 -7.374 1.00 72.31 347 THR A C 1
ATOM 2801 O O . THR A 1 347 ? -16.942 -11.188 -7.353 1.00 72.31 347 THR A O 1
ATOM 2804 N N . LEU A 1 348 ? -18.621 -10.090 -6.328 1.00 67.88 348 LEU A N 1
ATOM 2805 C CA . LEU A 1 348 ? -17.928 -9.918 -5.048 1.00 67.88 348 LEU A CA 1
ATOM 2806 C C . LEU A 1 348 ? -17.514 -11.269 -4.436 1.00 67.88 348 LEU A C 1
ATOM 2808 O O . LEU A 1 348 ? -16.409 -11.406 -3.911 1.00 67.88 348 LEU A O 1
ATOM 2812 N N . GLU A 1 349 ? -18.376 -12.284 -4.550 1.00 76.19 349 GLU A N 1
ATOM 2813 C CA . GLU A 1 349 ? -18.084 -13.646 -4.098 1.00 76.19 349 GLU A CA 1
ATOM 2814 C C . GLU A 1 349 ? -16.886 -14.248 -4.845 1.00 76.19 349 GLU A C 1
ATOM 2816 O O . GLU A 1 349 ? -16.005 -14.836 -4.210 1.00 76.19 349 GLU A O 1
ATOM 2821 N N . ALA A 1 350 ? -16.819 -14.081 -6.170 1.00 74.12 350 ALA A N 1
ATOM 2822 C CA . ALA A 1 350 ? -15.704 -14.569 -6.977 1.00 74.12 350 ALA A CA 1
ATOM 2823 C C . ALA A 1 350 ? -14.392 -13.857 -6.612 1.00 74.12 350 ALA A C 1
ATOM 2825 O O . ALA A 1 350 ? -13.359 -14.514 -6.467 1.00 74.12 350 ALA A O 1
ATOM 2826 N N . LEU A 1 351 ? -14.444 -12.541 -6.382 1.00 74.94 351 LEU A N 1
ATOM 2827 C CA . LEU A 1 351 ? -13.289 -11.739 -5.975 1.00 74.94 351 LEU A CA 1
ATOM 2828 C C . LEU A 1 351 ? -12.747 -12.191 -4.614 1.00 74.94 351 LEU A C 1
ATOM 2830 O O . LEU A 1 351 ? -11.562 -12.500 -4.479 1.00 74.94 351 LEU A O 1
ATOM 2834 N N . ILE A 1 352 ? -13.625 -12.312 -3.615 1.00 79.38 352 ILE A N 1
ATOM 2835 C CA . ILE A 1 352 ? -13.236 -12.722 -2.261 1.00 79.38 352 ILE A CA 1
ATOM 2836 C C . ILE A 1 352 ? -12.773 -14.184 -2.239 1.00 79.38 352 ILE A C 1
ATOM 2838 O O . ILE A 1 352 ? -11.835 -14.517 -1.513 1.00 79.38 352 ILE A O 1
ATOM 2842 N N . SER A 1 353 ? -13.376 -15.057 -3.048 1.00 78.75 353 SER A N 1
ATOM 2843 C CA . SER A 1 353 ? -12.966 -16.462 -3.159 1.00 78.75 353 SER A CA 1
ATOM 2844 C C . SER A 1 353 ? -11.593 -16.619 -3.815 1.00 78.75 353 SER A C 1
ATOM 2846 O O . SER A 1 353 ? -10.763 -17.371 -3.298 1.00 78.75 353 SER A O 1
ATOM 2848 N N . GLY A 1 354 ? -11.323 -15.889 -4.904 1.00 76.44 354 GLY A N 1
ATOM 2849 C CA . GLY A 1 354 ? -10.015 -15.886 -5.567 1.00 76.44 354 GLY A CA 1
ATOM 2850 C C . GLY A 1 354 ? -8.916 -15.363 -4.645 1.00 76.44 354 GLY A C 1
ATOM 2851 O O . GLY A 1 354 ? -7.877 -16.002 -4.469 1.00 76.44 354 GLY A O 1
ATOM 2852 N N . TRP A 1 355 ? -9.195 -14.263 -3.949 1.00 79.94 355 TRP A N 1
ATOM 2853 C CA . TRP A 1 355 ? -8.292 -13.710 -2.949 1.00 79.94 355 TRP A CA 1
ATOM 2854 C C . TRP A 1 355 ? -8.012 -14.678 -1.787 1.00 79.94 355 TRP A C 1
ATOM 2856 O O . TRP A 1 355 ? -6.866 -14.872 -1.372 1.00 79.94 355 TRP A O 1
ATOM 2866 N N . ALA A 1 356 ? -9.050 -15.341 -1.278 1.00 82.38 356 ALA A N 1
ATOM 2867 C CA . ALA A 1 356 ? -8.920 -16.318 -0.208 1.00 82.38 356 ALA A CA 1
ATOM 2868 C C . ALA A 1 356 ? -8.059 -17.527 -0.612 1.00 82.38 356 ALA A C 1
ATOM 2870 O O . ALA A 1 356 ? -7.275 -18.019 0.204 1.00 82.38 356 ALA A O 1
ATOM 2871 N N . ALA A 1 357 ? -8.185 -17.990 -1.858 1.00 81.31 357 ALA A N 1
ATOM 2872 C CA . ALA A 1 357 ? -7.349 -19.050 -2.408 1.00 81.31 357 ALA A CA 1
ATOM 2873 C C . ALA A 1 357 ? -5.882 -18.610 -2.520 1.00 81.31 357 ALA A C 1
ATOM 2875 O O . ALA A 1 357 ? -4.989 -19.347 -2.100 1.00 81.31 357 ALA A O 1
ATOM 2876 N N . LEU A 1 358 ? -5.637 -17.384 -2.991 1.00 78.50 358 LEU A N 1
ATOM 2877 C CA . LEU A 1 358 ? -4.294 -16.811 -3.088 1.00 78.50 358 LEU A CA 1
ATOM 2878 C C . LEU A 1 358 ? -3.617 -16.705 -1.716 1.00 78.50 358 LEU A C 1
ATOM 2880 O O . LEU A 1 358 ? -2.448 -17.045 -1.580 1.00 78.50 358 LEU A O 1
ATOM 2884 N N . LEU A 1 359 ? -4.348 -16.316 -0.668 1.00 79.56 359 LEU A N 1
ATOM 2885 C CA . LEU A 1 359 ? -3.813 -16.286 0.700 1.00 79.56 359 LEU A CA 1
ATOM 2886 C C . LEU A 1 359 ? -3.567 -17.673 1.304 1.00 79.56 359 LEU A C 1
ATOM 2888 O O . LEU A 1 359 ? -2.673 -17.820 2.138 1.00 79.56 359 LEU A O 1
ATOM 2892 N N . LEU A 1 360 ? -4.390 -18.664 0.952 1.00 82.56 360 LEU A N 1
ATOM 2893 C CA . LEU A 1 360 ? -4.277 -20.024 1.480 1.00 82.56 360 LEU A CA 1
ATOM 2894 C C . LEU A 1 360 ? -3.081 -20.771 0.877 1.00 82.56 360 LEU A C 1
ATOM 2896 O O . LEU A 1 360 ? -2.401 -21.505 1.592 1.00 82.56 360 LEU A O 1
ATOM 2900 N N . HIS A 1 361 ? -2.844 -20.575 -0.421 1.00 79.94 361 HIS A N 1
ATOM 2901 C CA . HIS A 1 361 ? -1.801 -21.273 -1.181 1.00 79.94 361 HIS A CA 1
ATOM 2902 C C . HIS A 1 361 ? -0.535 -20.440 -1.377 1.00 79.94 361 HIS A C 1
ATOM 2904 O O . HIS A 1 361 ? 0.530 -20.986 -1.665 1.00 79.94 361 HIS A O 1
ATOM 2910 N N . GLY A 1 362 ? -0.632 -19.127 -1.176 1.00 69.69 362 GLY A N 1
ATOM 2911 C CA . GLY A 1 362 ? 0.490 -18.206 -1.212 1.00 69.69 362 GLY A CA 1
ATOM 2912 C C . GLY A 1 362 ? 1.508 -18.492 -0.113 1.00 69.69 362 GLY A C 1
ATOM 2913 O O . GLY A 1 362 ? 1.181 -18.874 1.016 1.00 69.69 362 GLY A O 1
ATOM 2914 N N . ARG A 1 363 ? 2.777 -18.276 -0.452 1.00 67.19 363 ARG A N 1
ATOM 2915 C CA . ARG A 1 363 ? 3.914 -18.414 0.459 1.00 67.19 363 ARG A CA 1
ATOM 2916 C C . ARG A 1 363 ? 4.598 -17.067 0.613 1.00 67.19 363 ARG A C 1
ATOM 2918 O O . ARG A 1 363 ? 4.637 -16.271 -0.321 1.00 67.19 363 ARG A O 1
ATOM 2925 N N . SER A 1 364 ? 5.152 -16.811 1.793 1.00 62.22 364 SER A N 1
ATOM 2926 C CA . SER A 1 364 ? 6.122 -15.732 1.946 1.00 62.22 364 SER A CA 1
ATOM 2927 C C . SER A 1 364 ? 7.394 -16.051 1.158 1.00 62.22 364 SER A C 1
ATOM 2929 O O . SER A 1 364 ? 7.631 -17.197 0.774 1.00 62.22 364 SER A O 1
ATOM 2931 N N . PHE A 1 365 ? 8.257 -15.050 0.994 1.00 47.69 365 PHE A N 1
ATOM 2932 C CA . PHE A 1 365 ? 9.547 -15.215 0.324 1.00 47.69 365 PHE A CA 1
ATOM 2933 C C . PHE A 1 365 ? 10.445 -16.286 0.975 1.00 47.69 365 PHE A C 1
ATOM 2935 O O . PHE A 1 365 ? 11.177 -16.977 0.282 1.00 47.69 365 PHE A O 1
ATOM 2942 N N . TYR A 1 366 ? 10.324 -16.499 2.290 1.00 55.28 366 TYR A N 1
ATOM 2943 C CA . TYR A 1 366 ? 11.032 -17.562 3.022 1.00 55.28 366 TYR A CA 1
ATOM 2944 C C . TYR A 1 366 ? 10.250 -18.889 3.089 1.00 55.28 366 TYR A C 1
ATOM 2946 O O . TYR A 1 366 ? 10.552 -19.750 3.909 1.00 55.28 366 TYR A O 1
ATOM 2954 N N . GLY A 1 367 ? 9.201 -19.052 2.278 1.00 58.56 367 GLY A N 1
ATOM 2955 C CA . GLY A 1 367 ? 8.413 -20.284 2.200 1.00 58.56 367 GLY A CA 1
ATOM 2956 C C . GLY A 1 367 ? 7.344 -20.451 3.286 1.00 58.56 367 GLY A C 1
ATOM 2957 O O . GLY A 1 367 ? 6.711 -21.504 3.348 1.00 58.56 367 GLY A O 1
ATOM 2958 N N . ASN A 1 368 ? 7.091 -19.436 4.120 1.00 68.19 368 ASN A N 1
ATOM 2959 C CA . ASN A 1 368 ? 6.094 -19.538 5.189 1.00 68.19 368 ASN A CA 1
ATOM 2960 C C . ASN A 1 368 ? 4.673 -19.387 4.634 1.00 68.19 368 ASN A C 1
ATOM 2962 O O . ASN A 1 368 ? 4.354 -18.394 3.982 1.00 68.19 368 ASN A O 1
ATOM 2966 N N . THR A 1 369 ? 3.790 -20.330 4.949 1.00 76.56 369 THR A N 1
ATOM 2967 C CA . THR A 1 369 ? 2.364 -20.275 4.591 1.00 76.56 369 THR A CA 1
ATOM 2968 C C . THR A 1 369 ? 1.528 -19.655 5.705 1.00 76.56 369 THR A C 1
ATOM 2970 O O . THR A 1 369 ? 1.767 -19.905 6.893 1.00 76.56 369 THR A O 1
ATOM 2973 N N . LEU A 1 370 ? 0.478 -18.913 5.346 1.00 77.00 370 LEU A N 1
ATOM 2974 C CA . LEU A 1 370 ? -0.524 -18.492 6.322 1.00 77.00 370 LEU A CA 1
ATOM 2975 C C . LEU A 1 370 ? -1.328 -19.699 6.820 1.00 77.00 370 LEU A C 1
ATOM 2977 O O . LEU A 1 370 ? -1.753 -20.560 6.058 1.00 77.00 370 LEU A O 1
ATOM 2981 N N . GLN A 1 371 ? -1.586 -19.742 8.127 1.00 83.44 371 GLN A N 1
ATOM 2982 C CA . GLN A 1 371 ? -2.422 -20.790 8.708 1.00 83.44 371 GLN A CA 1
ATOM 2983 C C . GLN A 1 371 ? -3.871 -20.663 8.193 1.00 83.44 371 GLN A C 1
ATOM 2985 O O . GLN A 1 371 ? -4.419 -19.554 8.234 1.00 83.44 371 GLN A O 1
ATOM 2990 N N . PRO A 1 372 ? -4.557 -21.763 7.821 1.00 83.56 372 PRO A N 1
ATOM 2991 C CA . PRO A 1 372 ? -5.919 -21.718 7.267 1.00 83.56 372 PRO A CA 1
ATOM 2992 C C . PRO A 1 372 ? -6.924 -20.967 8.149 1.00 83.56 372 PRO A C 1
ATOM 2994 O O . PRO A 1 372 ? -7.811 -20.257 7.676 1.00 83.56 372 PRO A O 1
ATOM 2997 N N . LYS A 1 373 ? -6.757 -21.071 9.473 1.00 80.12 373 LYS A N 1
ATOM 2998 C CA . LYS A 1 373 ? -7.565 -20.341 10.458 1.00 80.12 373 LYS A CA 1
ATOM 2999 C C . LYS A 1 373 ? -7.365 -18.825 10.379 1.00 80.12 373 LYS A C 1
ATOM 3001 O O . LYS A 1 373 ? -8.328 -18.087 10.576 1.00 80.12 373 LYS A O 1
ATOM 3006 N N . THR A 1 374 ? -6.139 -18.372 10.130 1.00 78.31 374 THR A N 1
ATOM 3007 C CA . THR A 1 374 ? -5.800 -16.952 9.979 1.00 78.31 374 THR A CA 1
ATOM 3008 C C . THR A 1 374 ? -6.423 -16.404 8.705 1.00 78.31 374 THR A C 1
ATOM 3010 O O . THR A 1 374 ? -7.134 -15.403 8.776 1.00 78.31 374 THR A O 1
ATOM 3013 N N . VAL A 1 375 ? -6.270 -17.117 7.584 1.00 80.69 375 VAL A N 1
ATOM 3014 C CA . VAL A 1 375 ? -6.887 -16.753 6.299 1.00 80.69 375 VAL A CA 1
ATOM 3015 C C . VAL A 1 375 ? -8.410 -16.660 6.434 1.00 80.69 375 VAL A C 1
ATOM 3017 O O . VAL A 1 375 ? -8.996 -15.629 6.126 1.00 80.69 375 VAL A O 1
ATOM 3020 N N . ALA A 1 376 ? -9.060 -17.668 7.025 1.00 82.31 376 ALA A N 1
ATOM 3021 C CA . ALA A 1 376 ? -10.513 -17.679 7.231 1.00 82.31 376 ALA A CA 1
ATOM 3022 C C . ALA A 1 376 ? -11.038 -16.604 8.200 1.00 82.31 376 ALA A C 1
ATOM 3024 O O . ALA A 1 376 ? -12.245 -16.363 8.264 1.00 82.31 376 ALA A O 1
ATOM 3025 N N . ASN A 1 377 ? -10.181 -16.016 9.033 1.00 78.00 377 ASN A N 1
ATOM 3026 C CA . ASN A 1 377 ? -10.561 -14.872 9.858 1.00 78.00 377 ASN A CA 1
ATOM 3027 C C . ASN A 1 377 ? -10.405 -13.573 9.078 1.00 78.00 377 ASN A C 1
ATOM 3029 O O . ASN A 1 377 ? -11.295 -12.737 9.144 1.00 78.00 377 ASN A O 1
ATOM 3033 N N . TYR A 1 378 ? -9.326 -13.453 8.309 1.00 77.19 378 TYR A N 1
ATOM 3034 C CA . TYR A 1 378 ? -9.061 -12.289 7.477 1.00 77.19 378 TYR A CA 1
ATOM 3035 C C . TYR A 1 378 ? -10.129 -12.111 6.388 1.00 77.19 378 TYR A C 1
ATOM 3037 O O . TYR A 1 378 ? -10.721 -11.043 6.269 1.00 77.19 378 TYR A O 1
ATOM 3045 N N . VAL A 1 379 ? -10.470 -13.201 5.694 1.00 82.94 379 VAL A N 1
ATOM 3046 C CA . VAL A 1 379 ? -11.528 -13.246 4.673 1.00 82.94 379 VAL A CA 1
ATOM 3047 C C . VAL A 1 379 ? -12.893 -12.888 5.252 1.00 82.94 379 VAL A C 1
ATOM 3049 O O . VAL A 1 379 ? -13.636 -12.134 4.638 1.00 82.94 379 VAL A O 1
ATOM 3052 N N . ARG A 1 380 ? -13.216 -13.372 6.461 1.00 80.69 380 ARG A N 1
ATOM 3053 C CA . ARG A 1 380 ? -14.464 -12.998 7.142 1.00 80.69 380 ARG A CA 1
ATOM 3054 C C . ARG A 1 380 ? -14.514 -11.503 7.429 1.00 80.69 380 ARG A C 1
ATOM 3056 O O . ARG A 1 380 ? -15.516 -10.871 7.133 1.00 80.69 380 ARG A O 1
ATOM 3063 N N . ASP A 1 381 ? -13.459 -10.968 8.036 1.00 75.06 381 ASP A N 1
ATOM 3064 C CA . ASP A 1 381 ? -13.453 -9.590 8.527 1.00 75.06 381 ASP A CA 1
ATOM 3065 C C . ASP A 1 381 ? -13.515 -8.591 7.352 1.00 75.06 381 ASP A C 1
ATOM 3067 O O . ASP A 1 381 ? -14.250 -7.609 7.419 1.00 75.06 381 ASP A O 1
ATOM 3071 N N . VAL A 1 382 ? -12.817 -8.882 6.248 1.00 72.62 382 VAL A N 1
ATOM 3072 C CA . VAL A 1 382 ? -12.869 -8.071 5.019 1.00 72.62 382 VAL A CA 1
ATOM 3073 C C . VAL A 1 382 ? -14.184 -8.268 4.262 1.00 72.62 382 VAL A C 1
ATOM 3075 O O . VAL A 1 382 ? -14.798 -7.284 3.856 1.00 72.62 382 VAL A O 1
ATOM 3078 N N . GLY A 1 383 ? -14.656 -9.510 4.118 1.00 77.56 383 GLY A N 1
ATOM 3079 C CA . GLY A 1 383 ? -15.891 -9.804 3.390 1.00 77.56 383 GLY A CA 1
ATOM 3080 C C . GLY A 1 383 ? -17.132 -9.195 4.039 1.00 77.56 383 GLY A C 1
ATOM 3081 O O . GLY A 1 383 ? -17.958 -8.630 3.336 1.00 77.56 383 GLY A O 1
ATOM 3082 N N . VAL A 1 384 ? -17.227 -9.215 5.375 1.00 75.19 384 VAL A N 1
ATOM 3083 C CA . VAL A 1 384 ? -18.309 -8.527 6.104 1.00 75.19 384 VAL A CA 1
ATOM 3084 C C . VAL A 1 384 ? -18.220 -7.011 5.917 1.00 75.19 384 VAL A C 1
ATOM 3086 O O . VAL A 1 384 ? -19.246 -6.350 5.796 1.00 75.19 384 VAL A O 1
ATOM 3089 N N . GLY A 1 385 ? -17.012 -6.443 5.895 1.00 66.94 385 GLY A N 1
ATOM 3090 C CA . GLY A 1 385 ? -16.828 -5.017 5.624 1.00 66.94 385 GLY A CA 1
ATOM 3091 C C . GLY A 1 385 ? -17.372 -4.621 4.252 1.00 66.94 385 GLY A C 1
ATOM 3092 O O . GLY A 1 385 ? -18.156 -3.684 4.163 1.00 66.94 385 GLY A O 1
ATOM 3093 N N . LEU A 1 386 ? -16.992 -5.369 3.213 1.00 67.19 386 LEU A N 1
ATOM 3094 C CA . LEU A 1 386 ? -17.380 -5.123 1.821 1.00 67.19 386 LEU A CA 1
ATOM 3095 C C . LEU A 1 386 ? -18.877 -5.328 1.556 1.00 67.19 386 LEU A C 1
ATOM 3097 O O . LEU A 1 386 ? -19.502 -4.489 0.916 1.00 67.19 386 LEU A O 1
ATOM 3101 N N . ASP A 1 387 ? -19.456 -6.409 2.076 1.00 70.25 387 ASP A N 1
ATOM 3102 C CA . ASP A 1 387 ? -20.872 -6.744 1.881 1.00 70.25 387 ASP A CA 1
ATOM 3103 C C . ASP A 1 387 ? -21.808 -5.703 2.524 1.00 70.25 387 ASP A C 1
ATOM 3105 O O . ASP A 1 387 ? -22.776 -5.256 1.909 1.00 70.25 387 ASP A O 1
ATOM 3109 N N . ASN A 1 388 ? -21.458 -5.222 3.724 1.00 66.00 388 ASN A N 1
ATOM 3110 C CA . ASN A 1 388 ? -22.212 -4.165 4.405 1.00 66.00 388 ASN A CA 1
ATOM 3111 C C . ASN A 1 388 ? -22.165 -2.819 3.669 1.00 66.00 388 ASN A C 1
ATOM 3113 O O . ASN A 1 388 ? -23.109 -2.045 3.776 1.00 66.00 388 ASN A O 1
ATOM 3117 N N . LEU A 1 389 ? -21.072 -2.518 2.962 1.00 58.25 389 LEU A N 1
ATOM 3118 C CA . LEU A 1 389 ? -20.938 -1.271 2.205 1.00 58.25 389 LEU A CA 1
ATOM 3119 C C . LEU A 1 389 ? -21.817 -1.288 0.960 1.00 58.25 389 LEU A C 1
ATOM 3121 O O . LEU A 1 389 ? -22.578 -0.357 0.744 1.00 58.25 389 LEU A O 1
ATOM 3125 N N . LEU A 1 390 ? -21.771 -2.380 0.198 1.00 57.94 390 LEU A N 1
ATOM 3126 C CA . LEU A 1 390 ? -22.567 -2.526 -1.023 1.00 57.94 390 LEU A CA 1
ATOM 3127 C C . LEU A 1 390 ? -24.068 -2.661 -0.731 1.00 57.94 390 LEU A C 1
ATOM 3129 O O . LEU A 1 390 ? -24.896 -2.293 -1.557 1.00 57.94 390 LEU A O 1
ATOM 3133 N N . SER A 1 391 ? -24.428 -3.156 0.456 1.00 55.59 391 SER A N 1
ATOM 3134 C CA . SER A 1 391 ? -25.824 -3.225 0.907 1.00 55.59 391 SER A CA 1
ATOM 3135 C C . SER A 1 391 ? -26.366 -1.883 1.419 1.00 55.59 391 SER A C 1
ATOM 3137 O O . SER A 1 391 ? -27.580 -1.699 1.458 1.00 55.59 391 SER A O 1
ATOM 3139 N N . ALA A 1 392 ? -25.498 -0.946 1.820 1.00 47.00 392 ALA A N 1
ATOM 3140 C CA . ALA A 1 392 ? -25.907 0.369 2.318 1.00 47.00 392 ALA A CA 1
ATOM 3141 C C . ALA A 1 392 ? -26.344 1.326 1.192 1.00 47.00 392 ALA A C 1
ATOM 3143 O O . ALA A 1 392 ? -27.183 2.189 1.435 1.00 47.00 392 ALA A O 1
ATOM 3144 N N . ASP A 1 393 ? -25.865 1.121 -0.039 1.00 41.09 393 ASP A N 1
ATOM 3145 C CA . ASP A 1 393 ? -26.235 1.936 -1.210 1.00 41.09 393 ASP A CA 1
ATOM 3146 C C . ASP A 1 393 ? -27.651 1.640 -1.752 1.00 41.09 393 ASP A C 1
ATOM 3148 O O . ASP A 1 393 ? -28.171 2.390 -2.573 1.00 41.09 393 ASP A O 1
ATOM 3152 N N . PHE A 1 394 ? -28.324 0.594 -1.254 1.00 37.00 394 PHE A N 1
ATOM 3153 C CA . PHE A 1 394 ? -29.728 0.281 -1.575 1.00 37.00 394 PHE A CA 1
ATOM 3154 C C . PHE A 1 394 ? -30.716 0.684 -0.468 1.00 37.00 394 PHE A C 1
ATOM 3156 O O . PHE A 1 394 ? -31.885 0.297 -0.500 1.00 37.00 394 PHE A O 1
ATOM 3163 N N . GLY A 1 395 ? -30.255 1.450 0.524 1.00 34.16 395 GLY A N 1
ATOM 3164 C CA . GLY A 1 395 ? -31.031 1.821 1.703 1.00 34.16 395 GLY A CA 1
ATOM 3165 C C . GLY A 1 395 ? -30.988 3.313 2.008 1.00 34.16 395 GLY A C 1
ATOM 3166 O O . GLY A 1 395 ? -30.599 3.688 3.110 1.00 34.16 395 GLY A O 1
ATOM 3167 N N . ALA A 1 396 ? -31.419 4.155 1.071 1.00 25.62 396 ALA A N 1
ATOM 3168 C CA . ALA A 1 396 ? -31.850 5.514 1.382 1.00 25.62 396 ALA A CA 1
ATOM 3169 C C . ALA A 1 396 ? -33.259 5.743 0.798 1.00 25.62 396 ALA A C 1
ATOM 3171 O O . ALA A 1 396 ? -33.444 5.481 -0.393 1.00 25.62 396 ALA A O 1
ATOM 3172 N N . PRO A 1 397 ? -34.255 6.151 1.610 1.00 34.12 397 PRO A N 1
ATOM 3173 C CA . PRO A 1 397 ? -35.503 6.710 1.098 1.00 34.12 397 PRO A CA 1
ATOM 3174 C C . PRO A 1 397 ? -35.291 8.061 0.406 1.00 34.12 397 PRO A C 1
ATOM 3176 O O . PRO A 1 397 ? -34.342 8.785 0.794 1.00 34.12 397 PRO A O 1
#

Radius of gyration: 29.1 Å; Cα contacts (8 Å, |Δi|>4): 439; chains: 1; bounding box: 62×55×85 Å

Solvent-accessible surface area (backbone atoms only — not comparable to full-atom values): 22945 Å² total; per-residue (Å²): 119,78,56,46,48,53,49,73,72,53,41,50,64,37,66,51,79,58,100,85,56,63,78,74,51,56,60,49,44,53,54,46,51,53,50,22,64,70,59,85,32,73,62,30,25,26,71,66,46,75,33,74,50,93,74,57,59,64,65,55,50,52,51,55,48,68,74,45,68,64,38,66,47,23,39,51,46,22,49,37,36,54,50,43,28,80,46,25,75,71,51,64,68,44,63,84,48,76,82,68,82,77,73,75,65,93,71,56,69,88,64,69,39,73,67,46,50,49,55,24,48,54,51,49,56,12,48,58,51,38,69,74,47,68,71,87,79,46,52,62,50,28,48,50,8,46,33,53,51,35,31,25,65,74,40,41,39,44,39,71,50,48,50,53,26,58,60,69,56,59,80,87,61,59,40,72,58,98,86,42,60,37,36,75,39,52,23,53,52,97,84,38,74,64,69,31,57,42,79,42,62,60,40,74,66,31,45,53,40,49,66,73,36,46,63,48,41,67,75,39,40,73,53,51,68,40,89,61,31,54,48,52,16,33,51,46,22,36,44,69,24,70,48,56,76,92,76,51,70,92,44,64,67,51,47,37,54,32,53,40,61,60,46,58,64,66,41,59,65,70,57,46,25,56,37,48,52,52,94,44,86,72,74,48,70,51,70,68,59,43,33,34,76,72,68,74,38,82,75,74,86,71,75,79,80,75,84,75,77,81,80,76,77,80,74,77,95,67,92,66,57,68,70,58,53,52,50,32,51,32,38,56,67,63,71,57,68,76,70,90,74,75,74,84,61,89,43,72,68,47,42,54,50,53,33,48,26,49,49,54,68,38,59,45,98,87,65,51,61,53,54,38,66,57,47,31,48,52,50,46,61,52,48,51,55,53,52,56,53,68,56,50,78,78,65,75,136

Foldseek 3Di:
DAFQAADPVLLCQLQDDDPPDDPVVNVLSVVLLVCLCVVPQQVSCRSNRNGGHPAADPVSLASSLVPDDDQSSQVSQQSSQVSCCVNHVRHDGGDRRDDDDPPPDLDDVVCVDPLLQVLLVLLVLLLVQLLPDDPVPADLLLLLLSLLLLCVQVQLQLEPQSSLQLLVDQLVQFDQDPNFTWDWRQGDDPPRTSPATDITGRDPSSNVSCVVSNVSSVVCVVQCPDDCSNVSSNLSNSVSSVDDSVSRDPDSNSSSSSSLVVVVLQDQSVVNCVSHVPPDPPHDQPPQSVCVVVVNHDDDPDDDDDPPDPPPDDDPDDPFDPLLVVLLVCLLVVVQDQCPDQDDDPDPSSSLSNNLSCLQPPADPVRHHDRSNRSSVSSRVVSSVVVVVVVVVVDDD

Organism: Ectopseudomonas mendocina (NCBI:txid300)

pLDDT: mean 79.06, std 15.87, range [25.62, 97.38]

Mean predicted aligned error: 16.65 Å